Protein AF-0000000068950845 (afdb_homodimer)

Structure (mmCIF, N/CA/C/O backbone):
data_AF-0000000068950845-model_v1
#
loop_
_entity.id
_entity.type
_entity.pdbx_description
1 polymer 'Protocatechuate 3,4-dioxygenase beta subunit'
#
loop_
_atom_site.group_PDB
_atom_site.id
_atom_site.type_symbol
_atom_site.label_atom_id
_atom_site.label_alt_id
_atom_site.label_comp_id
_atom_site.label_asym_id
_atom_site.label_entity_id
_atom_site.label_seq_id
_atom_site.pdbx_PDB_ins_code
_atom_site.Cartn_x
_atom_site.Cartn_y
_atom_site.Cartn_z
_atom_site.occupancy
_atom_site.B_iso_or_equiv
_atom_site.auth_seq_id
_atom_site.auth_comp_id
_atom_site.auth_asym_id
_atom_site.auth_atom_id
_atom_site.pdbx_PDB_model_num
ATOM 1 N N . MET A 1 1 ? -67.5 19.453 -52.469 1 21.69 1 MET A N 1
ATOM 2 C CA . MET A 1 1 ? -66.562 20.516 -52.188 1 21.69 1 MET A CA 1
ATOM 3 C C . MET A 1 1 ? -66.812 21.172 -50.844 1 21.69 1 MET A C 1
ATOM 5 O O . MET A 1 1 ? -66.312 22.25 -50.562 1 21.69 1 MET A O 1
ATOM 9 N N . SER A 1 2 ? -67.875 20.703 -50.156 1 23.33 2 SER A N 1
ATOM 10 C CA . SER A 1 2 ? -68.438 21.281 -48.938 1 23.33 2 SER A CA 1
ATOM 11 C C . SER A 1 2 ? -67.375 21.297 -47.812 1 23.33 2 SER A C 1
ATOM 13 O O . SER A 1 2 ? -66.938 20.25 -47.375 1 23.33 2 SER A O 1
ATOM 15 N N . VAL A 1 3 ? -66.562 22.406 -47.812 1 22.62 3 VAL A N 1
ATOM 16 C CA . VAL A 1 3 ? -65.5 22.922 -47 1 22.62 3 VAL A CA 1
ATOM 17 C C . VAL A 1 3 ? -65.875 22.922 -45.531 1 22.62 3 VAL A C 1
ATOM 19 O O . VAL A 1 3 ? -67.062 22.969 -45.219 1 22.62 3 VAL A O 1
ATOM 22 N N . SER A 1 4 ? -64.875 22.828 -44.625 1 22.48 4 SER A N 1
ATOM 23 C CA . SER A 1 4 ? -64.25 22.438 -43.344 1 22.48 4 SER A CA 1
ATOM 24 C C . SER A 1 4 ? -64.562 23.484 -42.281 1 22.48 4 SER A C 1
ATOM 26 O O . SER A 1 4 ? -64.25 24.656 -42.469 1 22.48 4 SER A O 1
ATOM 28 N N . SER A 1 5 ? -65.688 23.25 -41.625 1 24.08 5 SER A N 1
ATOM 29 C CA . SER A 1 5 ? -66.312 24.031 -40.562 1 24.08 5 SER A CA 1
ATOM 30 C C . SER A 1 5 ? -65.25 24.453 -39.531 1 24.08 5 SER A C 1
ATOM 32 O O . SER A 1 5 ? -64.25 23.734 -39.281 1 24.08 5 SER A O 1
ATOM 34 N N . PRO A 1 6 ? -65.312 25.688 -39.094 1 24.97 6 PRO A N 1
ATOM 35 C CA . PRO A 1 6 ? -64.562 26.609 -38.281 1 24.97 6 PRO A CA 1
ATOM 36 C C . PRO A 1 6 ? -64.25 26.031 -36.906 1 24.97 6 PRO A C 1
ATOM 38 O O . PRO A 1 6 ? -64.938 25.141 -36.406 1 24.97 6 PRO A O 1
ATOM 41 N N . GLY A 1 7 ? -62.906 26.125 -36.438 1 22.27 7 GLY A N 1
ATOM 42 C CA . GLY A 1 7 ? -61.969 25.75 -35.406 1 22.27 7 GLY A CA 1
ATOM 43 C C . GLY A 1 7 ? -62.312 26.281 -34.031 1 22.27 7 GLY A C 1
ATOM 44 O O . GLY A 1 7 ? -62.562 27.484 -33.875 1 22.27 7 GLY A O 1
ATOM 45 N N . ASN A 1 8 ? -63.094 25.484 -33.25 1 21.8 8 ASN A N 1
ATOM 46 C CA . ASN A 1 8 ? -63.625 25.734 -31.922 1 21.8 8 ASN A CA 1
ATOM 47 C C . ASN A 1 8 ? -62.562 26.266 -30.984 1 21.8 8 ASN A C 1
ATOM 49 O O . ASN A 1 8 ? -61.5 25.672 -30.859 1 21.8 8 ASN A O 1
ATOM 53 N N . ILE A 1 9 ? -62.562 27.547 -30.672 1 22.45 9 ILE A N 1
ATOM 54 C CA . ILE A 1 9 ? -61.719 28.438 -29.859 1 22.45 9 ILE A CA 1
ATOM 55 C C . ILE A 1 9 ? -61.781 27.984 -28.391 1 22.45 9 ILE A C 1
ATOM 57 O O . ILE A 1 9 ? -62.844 27.969 -27.781 1 22.45 9 ILE A O 1
ATOM 61 N N . HIS A 1 10 ? -61.219 26.781 -28.031 1 21.78 10 HIS A N 1
ATOM 62 C CA . HIS A 1 10 ? -61.281 26.312 -26.641 1 21.78 10 HIS A CA 1
ATOM 63 C C . HIS A 1 10 ? -60.719 27.359 -25.688 1 21.78 10 HIS A C 1
ATOM 65 O O . HIS A 1 10 ? -59.688 27.969 -25.953 1 21.78 10 HIS A O 1
ATOM 71 N N . SER A 1 11 ? -61.562 28.031 -24.938 1 20.56 11 SER A N 1
ATOM 72 C CA . SER A 1 11 ? -61.406 29.047 -23.906 1 20.56 11 SER A CA 1
ATOM 73 C C . SER A 1 11 ? -60.438 28.594 -22.828 1 20.56 11 SER A C 1
ATOM 75 O O . SER A 1 11 ? -60.531 27.484 -22.328 1 20.56 11 SER A O 1
ATOM 77 N N . PHE A 1 12 ? -59.188 29.141 -22.797 1 22.19 12 PHE A N 1
ATOM 78 C CA . PHE A 1 12 ? -58.031 28.984 -21.922 1 22.19 12 PHE A CA 1
ATOM 79 C C . PHE A 1 12 ? -58.375 29.438 -20.5 1 22.19 12 PHE A C 1
ATOM 81 O O . PHE A 1 12 ? -58.688 30.609 -20.266 1 22.19 12 PHE A O 1
ATOM 88 N N . ASN A 1 13 ? -59.188 28.625 -19.781 1 20.94 13 ASN A N 1
ATOM 89 C CA . ASN A 1 13 ? -59.562 29 -18.422 1 20.94 13 ASN A CA 1
ATOM 90 C C . ASN A 1 13 ? -58.312 29.328 -17.578 1 20.94 13 ASN A C 1
ATOM 92 O O . ASN A 1 13 ? -57.344 28.562 -17.578 1 20.94 13 ASN A O 1
ATOM 96 N N . HIS A 1 14 ? -58.062 30.578 -17.281 1 23.12 14 HIS A N 1
ATOM 97 C CA . HIS A 1 14 ? -57.031 31.25 -16.484 1 23.12 14 HIS A CA 1
ATOM 98 C C . HIS A 1 14 ? -57.031 30.75 -15.047 1 23.12 14 HIS A C 1
ATOM 100 O O . HIS A 1 14 ? -58 30.984 -14.297 1 23.12 14 HIS A O 1
ATOM 106 N N . GLN A 1 15 ? -56.812 29.422 -14.82 1 22.95 15 GLN A N 1
ATOM 107 C CA . GLN A 1 15 ? -56.844 28.984 -13.43 1 22.95 15 GLN A CA 1
ATOM 108 C C . GLN A 1 15 ? -55.875 29.828 -12.578 1 22.95 15 GLN A C 1
ATOM 110 O O . GLN A 1 15 ? -54.781 30.141 -13.008 1 22.95 15 GLN A O 1
ATOM 115 N N . GLU A 1 16 ? -56.438 30.547 -11.648 1 24.11 16 GLU A N 1
ATOM 116 C CA . GLU A 1 16 ? -55.844 31.422 -10.648 1 24.11 16 GLU A CA 1
ATOM 117 C C . GLU A 1 16 ? -54.781 30.688 -9.859 1 24.11 16 GLU A C 1
ATOM 119 O O . GLU A 1 16 ? -54.969 29.547 -9.43 1 24.11 16 GLU A O 1
ATOM 124 N N . PRO A 1 17 ? -53.469 31.109 -10.102 1 23.08 17 PRO A N 1
ATOM 125 C CA . PRO A 1 17 ? -52.344 30.484 -9.438 1 23.08 17 PRO A CA 1
ATOM 126 C C . PRO A 1 17 ? -52.469 30.484 -7.918 1 23.08 17 PRO A C 1
ATOM 128 O O . PRO A 1 17 ? -52.844 31.5 -7.328 1 23.08 17 PRO A O 1
ATOM 131 N N . THR A 1 18 ? -53.031 29.359 -7.391 1 25.2 18 THR A N 1
ATOM 132 C CA . THR A 1 18 ? -53.125 29.188 -5.945 1 25.2 18 THR A CA 1
ATOM 133 C C . THR A 1 18 ? -51.781 29.562 -5.297 1 25.2 18 THR A C 1
ATOM 135 O O . THR A 1 18 ? -50.719 29.094 -5.723 1 25.2 18 THR A O 1
ATOM 138 N N . ILE A 1 19 ? -51.812 30.672 -4.609 1 25.44 19 ILE A N 1
ATOM 139 C CA . ILE A 1 19 ? -50.719 31.234 -3.785 1 25.44 19 ILE A CA 1
ATOM 140 C C . ILE A 1 19 ? -50.219 30.172 -2.812 1 25.44 19 ILE A C 1
ATOM 142 O O . ILE A 1 19 ? -50.969 29.656 -1.985 1 25.44 19 ILE A O 1
ATOM 146 N N . MET A 1 20 ? -49.375 29.203 -3.365 1 22.83 20 MET A N 1
ATOM 147 C CA . MET A 1 20 ? -48.75 28.25 -2.459 1 22.83 20 MET A CA 1
ATOM 148 C C . MET A 1 20 ? -48.156 28.953 -1.245 1 22.83 20 MET A C 1
ATOM 150 O O . MET A 1 20 ? -47.469 29.953 -1.387 1 22.83 20 MET A O 1
ATOM 154 N N . THR A 1 21 ? -48.938 28.906 -0.171 1 23.53 21 THR A N 1
ATOM 155 C CA . THR A 1 21 ? -48.5 29.328 1.156 1 23.53 21 THR A CA 1
ATOM 156 C C . THR A 1 21 ? -47.094 28.812 1.459 1 23.53 21 THR A C 1
ATOM 158 O O . THR A 1 21 ? -46.75 27.719 1.047 1 23.53 21 THR A O 1
ATOM 161 N N . SER A 1 22 ? -46.25 29.781 1.632 1 20.7 22 SER A N 1
ATOM 162 C CA . SER A 1 22 ? -44.844 29.672 1.977 1 20.7 22 SER A CA 1
ATOM 163 C C . SER A 1 22 ? -44.656 28.734 3.156 1 20.7 22 SER A C 1
ATOM 165 O O . SER A 1 22 ? -45.156 28.969 4.246 1 20.7 22 SER A O 1
ATOM 167 N N . ALA A 1 23 ? -44.688 27.328 2.934 1 26.36 23 ALA A N 1
ATOM 168 C CA . ALA A 1 23 ? -44.25 26.422 3.988 1 26.36 23 ALA A CA 1
ATOM 169 C C . ALA A 1 23 ? -43.062 26.969 4.746 1 26.36 23 ALA A C 1
ATOM 171 O O . ALA A 1 23 ? -42.031 27.344 4.137 1 26.36 23 ALA A O 1
ATOM 172 N N . SER A 1 24 ? -43.344 27.484 5.828 1 19.44 24 SER A N 1
ATOM 173 C CA . SER A 1 24 ? -42.312 27.906 6.766 1 19.44 24 SER A CA 1
ATOM 174 C C . SER A 1 24 ? -41.219 26.859 6.895 1 19.44 24 SER A C 1
ATOM 176 O O . SER A 1 24 ? -41.5 25.688 7.148 1 19.44 24 SER A O 1
ATOM 178 N N . ALA A 1 25 ? -40.188 26.969 6.059 1 27.66 25 ALA A N 1
ATOM 179 C CA . ALA A 1 25 ? -38.969 26.203 6.242 1 27.66 25 ALA A CA 1
ATOM 180 C C . ALA A 1 25 ? -38.656 26.031 7.723 1 27.66 25 ALA A C 1
ATOM 182 O O . ALA A 1 25 ? -38.312 27 8.406 1 27.66 25 ALA A O 1
ATOM 183 N N . GLU A 1 26 ? -39.375 25.094 8.406 1 25.19 26 GLU A N 1
ATOM 184 C CA . GLU A 1 26 ? -38.875 24.719 9.727 1 25.19 26 GLU A CA 1
ATOM 185 C C . GLU A 1 26 ? -37.375 24.703 9.766 1 25.19 26 GLU A C 1
ATOM 187 O O . GLU A 1 26 ? -36.719 24.141 8.875 1 25.19 26 GLU A O 1
ATOM 192 N N . SER A 1 27 ? -36.812 25.609 10.328 1 23.06 27 SER A N 1
ATOM 193 C CA . SER A 1 27 ? -35.406 25.688 10.648 1 23.06 27 SER A CA 1
ATOM 194 C C . SER A 1 27 ? -34.875 24.344 11.164 1 23.06 27 SER A C 1
ATOM 196 O O . SER A 1 27 ? -35.312 23.859 12.211 1 23.06 27 SER A O 1
ATOM 198 N N . ALA A 1 28 ? -34.688 23.344 10.258 1 32.59 28 ALA A N 1
ATOM 199 C CA . ALA A 1 28 ? -33.938 22.172 10.695 1 32.59 28 ALA A CA 1
ATOM 200 C C . ALA A 1 28 ? -32.969 22.531 11.797 1 32.59 28 ALA A C 1
ATOM 202 O O . ALA A 1 28 ? -32.094 23.391 11.602 1 32.59 28 ALA A O 1
ATOM 203 N N . LEU A 1 29 ? -33.406 22.453 13.039 1 28.97 29 LEU A N 1
ATOM 204 C CA . LEU A 1 29 ? -32.594 22.531 14.242 1 28.97 29 LEU A CA 1
ATOM 205 C C . LEU A 1 29 ? -31.188 22.016 13.984 1 28.97 29 LEU A C 1
ATOM 207 O O . LEU A 1 29 ? -31.016 20.984 13.328 1 28.97 29 LEU A O 1
ATOM 211 N N . ALA A 1 30 ? -30.188 22.891 14.062 1 35 30 ALA A N 1
ATOM 212 C CA . ALA A 1 30 ? -28.766 22.547 14.07 1 35 30 ALA A CA 1
ATOM 213 C C . ALA A 1 30 ? -28.5 21.312 14.922 1 35 30 ALA A C 1
ATOM 215 O O . ALA A 1 30 ? -29 21.203 16.047 1 35 30 ALA A O 1
ATOM 216 N N . PRO A 1 31 ? -28.312 20.094 14.336 1 34.69 31 PRO A N 1
ATOM 217 C CA . PRO A 1 31 ? -28.031 18.984 15.25 1 34.69 31 PRO A CA 1
ATOM 218 C C . PRO A 1 31 ? -27.375 19.453 16.547 1 34.69 31 PRO A C 1
ATOM 220 O O . PRO A 1 31 ? -26.719 20.484 16.578 1 34.69 31 PRO A O 1
ATOM 223 N N . SER A 1 32 ? -27.922 19.234 17.734 1 32.44 32 SER A N 1
ATOM 224 C CA . SER A 1 32 ? -27.391 19.422 19.078 1 32.44 32 SER A CA 1
ATOM 225 C C . SER A 1 32 ? -25.859 19.297 19.109 1 32.44 32 SER A C 1
ATOM 227 O O . SER A 1 32 ? -25.297 18.453 18.406 1 32.44 32 SER A O 1
ATOM 229 N N . ALA A 1 33 ? -25.125 20.391 19.484 1 36.94 33 ALA A N 1
ATOM 230 C CA . ALA A 1 33 ? -23.703 20.5 19.734 1 36.94 33 ALA A CA 1
ATOM 231 C C . ALA A 1 33 ? -23.156 19.219 20.375 1 36.94 33 ALA A C 1
ATOM 233 O O . ALA A 1 33 ? -23.281 19.016 21.578 1 36.94 33 ALA A O 1
ATOM 234 N N . SER A 1 34 ? -23.375 18.047 19.938 1 39.56 34 SER A N 1
ATOM 235 C CA . SER A 1 34 ? -22.766 16.828 20.484 1 39.56 34 SER A CA 1
ATOM 236 C C . SER A 1 34 ? -21.359 17.109 21 1 39.56 34 SER A C 1
ATOM 238 O O . SER A 1 34 ? -20.641 17.953 20.453 1 39.56 34 SER A O 1
ATOM 240 N N . ASN A 1 35 ? -21.078 17.016 22.375 1 43.12 35 ASN A N 1
ATOM 241 C CA . ASN A 1 35 ? -19.844 17.094 23.141 1 43.12 35 ASN A CA 1
ATOM 242 C C . ASN A 1 35 ? -18.641 16.578 22.344 1 43.12 35 ASN A C 1
ATOM 244 O O . ASN A 1 35 ? -18.125 15.508 22.625 1 43.12 35 ASN A O 1
ATOM 248 N N . ALA A 1 36 ? -18.609 16.922 21.141 1 63.12 36 ALA A N 1
ATOM 249 C CA . ALA A 1 36 ? -17.469 16.484 20.328 1 63.12 36 ALA A CA 1
ATOM 250 C C . ALA A 1 36 ? -16.156 17 20.906 1 63.12 36 ALA A C 1
ATOM 252 O O . ALA A 1 36 ? -16.016 18.203 21.172 1 63.12 36 ALA A O 1
ATOM 253 N N . GLN A 1 37 ? -15.406 16.125 21.469 1 78.38 37 GLN A N 1
ATOM 254 C CA . GLN A 1 37 ? -14.125 16.391 22.109 1 78.38 37 GLN A CA 1
ATOM 255 C C . GLN A 1 37 ? -12.969 16.203 21.125 1 78.38 37 GLN A C 1
ATOM 257 O O . GLN A 1 37 ? -13.055 15.398 20.203 1 78.38 37 GLN A O 1
ATOM 262 N N . SER A 1 38 ? -12.031 17.125 21.266 1 88.56 38 SER A N 1
ATOM 263 C CA . SER A 1 38 ? -10.781 17.016 20.516 1 88.56 38 SER A CA 1
ATOM 264 C C . SER A 1 38 ? -10.141 15.648 20.703 1 88.56 38 SER A C 1
ATOM 266 O O . SER A 1 38 ? -10.266 15.039 21.766 1 88.56 38 SER A O 1
ATOM 268 N N . ILE A 1 39 ? -9.57 15.133 19.641 1 94.5 39 ILE A N 1
ATOM 269 C CA . ILE A 1 39 ? -8.781 13.914 19.75 1 94.5 39 ILE A CA 1
ATOM 270 C C . ILE A 1 39 ? -7.52 14.18 20.562 1 94.5 39 ILE A C 1
ATOM 272 O O . ILE A 1 39 ? -6.684 15 20.188 1 94.5 39 ILE A O 1
ATOM 276 N N . PRO A 1 40 ? -7.391 13.516 21.719 1 94.25 40 PRO A N 1
ATOM 277 C CA . PRO A 1 40 ? -6.113 13.68 22.422 1 94.25 40 PRO A CA 1
ATOM 278 C C . PRO A 1 40 ? -4.91 13.359 21.531 1 94.25 40 PRO A C 1
ATOM 280 O O . PRO A 1 40 ? -4.984 12.461 20.688 1 94.25 40 PRO A O 1
ATOM 283 N N . ALA A 1 41 ? -3.803 14 21.734 1 94.62 41 ALA A N 1
ATOM 284 C CA . ALA A 1 41 ? -2.625 13.859 20.875 1 94.62 41 ALA A CA 1
ATOM 285 C C . ALA A 1 41 ? -1.79 12.648 21.297 1 94.62 41 ALA A C 1
ATOM 287 O O . ALA A 1 41 ? -0.615 12.789 21.641 1 94.62 41 ALA A O 1
ATOM 288 N N . THR A 1 42 ? -2.352 11.516 21.266 1 95.31 42 THR A N 1
ATOM 289 C CA . THR A 1 42 ? -1.679 10.242 21.516 1 95.31 42 THR A CA 1
ATOM 290 C C . THR A 1 42 ? -1.988 9.234 20.422 1 95.31 42 THR A C 1
ATOM 292 O O . THR A 1 42 ? -3.068 9.273 19.828 1 95.31 42 THR A O 1
ATOM 295 N N . PRO A 1 43 ? -1.033 8.367 20.203 1 96.62 43 PRO A N 1
ATOM 296 C CA . PRO A 1 43 ? -1.262 7.336 19.188 1 96.62 43 PRO A CA 1
ATOM 297 C C . PRO A 1 43 ? -2.529 6.523 19.453 1 96.62 43 PRO A C 1
ATOM 299 O O . PRO A 1 43 ? -3.275 6.223 18.516 1 96.62 43 PRO A O 1
ATOM 302 N N . GLU A 1 44 ? -2.797 6.227 20.703 1 97.25 44 GLU A N 1
ATOM 303 C CA . GLU A 1 44 ? -3.951 5.406 21.047 1 97.25 44 GLU A CA 1
ATOM 304 C C . GLU A 1 44 ? -5.258 6.137 20.75 1 97.25 44 GLU A C 1
ATOM 306 O O . GLU A 1 44 ? -6.188 5.555 20.203 1 97.25 44 GLU A O 1
ATOM 311 N N . ALA A 1 45 ? -5.332 7.363 21.156 1 97.44 45 ALA A N 1
ATOM 312 C CA . ALA A 1 45 ? -6.539 8.148 20.922 1 97.44 45 ALA A CA 1
ATOM 313 C C . ALA A 1 45 ? -6.758 8.375 19.422 1 97.44 45 ALA A C 1
ATOM 315 O O . ALA A 1 45 ? -7.898 8.375 18.953 1 97.44 45 ALA A O 1
ATOM 316 N N . LEU A 1 46 ? -5.664 8.617 18.75 1 98 46 LEU A N 1
ATOM 317 C CA . LEU A 1 46 ? -5.746 8.797 17.297 1 98 46 LEU A CA 1
ATOM 318 C C . LEU A 1 46 ? -6.305 7.547 16.625 1 98 46 LEU A C 1
ATOM 320 O O . LEU A 1 46 ? -7.215 7.633 15.805 1 98 46 LEU A O 1
ATOM 324 N N . LEU A 1 47 ? -5.742 6.387 16.969 1 98.62 47 LEU A N 1
ATOM 325 C CA . LEU A 1 47 ? -6.223 5.141 16.375 1 98.62 47 LEU A CA 1
ATOM 326 C C . LEU A 1 47 ? -7.711 4.945 16.656 1 98.62 47 LEU A C 1
ATOM 328 O O . LEU A 1 47 ? -8.469 4.562 15.766 1 98.62 47 LEU A O 1
ATOM 332 N N . LYS A 1 48 ? -8.133 5.195 17.891 1 98.44 48 LYS A N 1
ATOM 333 C CA . LYS A 1 48 ? -9.547 5.082 18.25 1 98.44 48 LYS A CA 1
ATOM 334 C C . LYS A 1 48 ? -10.414 5.988 17.375 1 98.44 48 LYS A C 1
ATOM 336 O O . LYS A 1 48 ? -11.484 5.59 16.922 1 98.44 48 LYS A O 1
ATOM 341 N N . ALA A 1 49 ? -9.953 7.184 17.172 1 98 49 ALA A N 1
ATOM 342 C CA . ALA A 1 49 ? -10.703 8.141 16.359 1 98 49 ALA A CA 1
ATOM 343 C C . ALA A 1 49 ? -10.805 7.668 14.914 1 98 49 ALA A C 1
ATOM 345 O O . ALA A 1 49 ? -11.852 7.793 14.289 1 98 49 ALA A O 1
ATOM 346 N N . VAL A 1 50 ? -9.711 7.145 14.352 1 98.56 50 VAL A N 1
ATOM 347 C CA . VAL A 1 50 ? -9.695 6.688 12.961 1 98.56 50 VAL A CA 1
ATOM 348 C C . VAL A 1 50 ? -10.633 5.496 12.797 1 98.56 50 VAL A C 1
ATOM 350 O O . VAL A 1 50 ? -11.398 5.43 11.836 1 98.56 50 VAL A O 1
ATOM 353 N N . LEU A 1 51 ? -10.578 4.574 13.742 1 98.69 51 LEU A N 1
ATOM 354 C CA . LEU A 1 51 ? -11.461 3.414 13.695 1 98.69 51 LEU A CA 1
ATOM 355 C C . LEU A 1 51 ? -12.922 3.838 13.844 1 98.69 51 LEU A C 1
ATOM 357 O O . LEU A 1 51 ? -13.805 3.279 13.188 1 98.69 51 LEU A O 1
ATOM 361 N N . LYS A 1 52 ? -13.172 4.797 14.719 1 97.94 52 LYS A N 1
ATOM 362 C CA . LYS A 1 52 ? -14.523 5.324 14.859 1 97.94 52 LYS A CA 1
ATOM 363 C C . LYS A 1 52 ? -15.031 5.91 13.547 1 97.94 52 LYS A C 1
ATOM 365 O O . LYS A 1 52 ? -16.188 5.719 13.18 1 97.94 52 LYS A O 1
ATOM 370 N N . ALA A 1 53 ? -14.211 6.672 12.875 1 97.38 53 ALA A N 1
ATOM 371 C CA . ALA A 1 53 ? -14.586 7.246 11.586 1 97.38 53 ALA A CA 1
ATOM 372 C C . ALA A 1 53 ? -14.969 6.152 10.586 1 97.38 53 ALA A C 1
ATOM 374 O O . ALA A 1 53 ? -15.891 6.328 9.789 1 97.38 53 ALA A O 1
ATOM 375 N N . ASN A 1 54 ? -14.312 5.004 10.602 1 98 54 ASN A N 1
ATOM 376 C CA . ASN A 1 54 ? -14.586 3.896 9.695 1 98 54 ASN A CA 1
ATOM 377 C C . ASN A 1 54 ? -15.906 3.205 10.031 1 98 54 ASN A C 1
ATOM 379 O O . ASN A 1 54 ? -16.422 2.422 9.234 1 98 54 ASN A O 1
ATOM 383 N N . SER A 1 55 ? -16.484 3.459 11.219 1 97.25 55 SER A N 1
ATOM 384 C CA . SER A 1 55 ? -17.75 2.838 11.617 1 97.25 55 SER A CA 1
ATOM 385 C C . SER A 1 55 ? -18.891 3.27 10.695 1 97.25 55 SER A C 1
ATOM 387 O O . SER A 1 55 ? -19.938 2.641 10.68 1 97.25 55 SER A O 1
ATOM 389 N N . GLY A 1 56 ? -18.688 4.309 9.898 1 96.69 56 GLY A N 1
ATOM 390 C CA . GLY A 1 56 ? -19.672 4.777 8.938 1 96.69 56 GLY A CA 1
ATOM 391 C C . GLY A 1 56 ? -19.75 3.916 7.691 1 96.69 56 GLY A C 1
ATOM 392 O O . GLY A 1 56 ? -20.672 4.066 6.883 1 96.69 56 GLY A O 1
ATOM 393 N N . THR A 1 57 ? -18.812 2.984 7.52 1 97.56 57 THR A N 1
ATOM 394 C CA . THR A 1 57 ? -18.828 2.074 6.383 1 97.56 57 THR A CA 1
ATOM 395 C C . THR A 1 57 ? -20.016 1.132 6.461 1 97.56 57 THR A C 1
ATOM 397 O O . THR A 1 57 ? -20.141 0.354 7.406 1 97.56 57 THR A O 1
ATOM 400 N N . HIS A 1 58 ? -20.844 1.11 5.48 1 95.5 58 HIS A N 1
ATOM 401 C CA . HIS A 1 58 ? -22.125 0.414 5.547 1 95.5 58 HIS A CA 1
ATOM 402 C C . HIS A 1 58 ? -21.953 -1.09 5.371 1 95.5 58 HIS A C 1
ATOM 404 O O . HIS A 1 58 ? -22.562 -1.882 6.082 1 95.5 58 HIS A O 1
ATOM 410 N N . ASP A 1 59 ? -21.188 -1.499 4.355 1 97.62 59 ASP A N 1
ATOM 411 C CA . ASP A 1 59 ? -20.953 -2.926 4.141 1 97.62 59 ASP A CA 1
ATOM 412 C C . ASP A 1 59 ? -20.125 -3.527 5.27 1 97.62 59 ASP A C 1
ATOM 414 O O . ASP A 1 59 ? -18.969 -3.152 5.469 1 97.62 59 ASP A O 1
ATOM 418 N N . PRO A 1 60 ? -20.656 -4.41 6.047 1 98 60 PRO A N 1
ATOM 419 C CA . PRO A 1 60 ? -19.969 -4.922 7.234 1 98 60 PRO A CA 1
ATOM 420 C C . PRO A 1 60 ? -18.656 -5.613 6.898 1 98 60 PRO A C 1
ATOM 422 O O . PRO A 1 60 ? -17.688 -5.52 7.664 1 98 60 PRO A O 1
ATOM 425 N N . ARG A 1 61 ? -18.609 -6.32 5.809 1 98.5 61 ARG A N 1
ATOM 426 C CA . ARG A 1 61 ? -17.375 -6.992 5.402 1 98.5 61 ARG A CA 1
ATOM 427 C C . ARG A 1 61 ? -16.281 -5.977 5.094 1 98.5 61 ARG A C 1
ATOM 429 O O . ARG A 1 61 ? -15.148 -6.109 5.574 1 98.5 61 ARG A O 1
ATOM 436 N N . THR A 1 62 ? -16.672 -4.984 4.348 1 98.31 62 THR A N 1
ATOM 437 C CA . THR A 1 62 ? -15.711 -3.932 4.023 1 98.31 62 THR A CA 1
ATOM 438 C C . THR A 1 62 ? -15.242 -3.221 5.289 1 98.31 62 THR A C 1
ATOM 440 O O . THR A 1 62 ? -14.055 -2.918 5.43 1 98.31 62 THR A O 1
ATOM 443 N N . ARG A 1 63 ? -16.156 -2.957 6.172 1 98.56 63 ARG A N 1
ATOM 444 C CA . ARG A 1 63 ? -15.805 -2.301 7.43 1 98.56 63 ARG A CA 1
ATOM 445 C C . ARG A 1 63 ? -14.797 -3.127 8.219 1 98.56 63 ARG A C 1
ATOM 447 O O . ARG A 1 63 ? -13.836 -2.584 8.766 1 98.56 63 ARG A O 1
ATOM 454 N N . THR A 1 64 ? -15.008 -4.414 8.281 1 98.75 64 THR A N 1
ATOM 455 C CA . THR A 1 64 ? -14.125 -5.324 8.992 1 98.75 64 THR A CA 1
ATOM 456 C C . THR A 1 64 ? -12.719 -5.305 8.383 1 98.75 64 THR A C 1
ATOM 458 O O . THR A 1 64 ? -11.727 -5.246 9.109 1 98.75 64 THR A O 1
ATOM 461 N N . ILE A 1 65 ? -12.625 -5.355 7.07 1 98.81 65 ILE A N 1
ATOM 462 C CA . ILE A 1 65 ? -11.352 -5.375 6.371 1 98.81 65 ILE A CA 1
ATOM 463 C C . ILE A 1 65 ? -10.609 -4.062 6.613 1 98.81 65 ILE A C 1
ATOM 465 O O . ILE A 1 65 ? -9.422 -4.062 6.938 1 98.81 65 ILE A O 1
ATOM 469 N N . LEU A 1 66 ? -11.336 -2.934 6.543 1 98.81 66 LEU A N 1
ATOM 470 C CA . LEU A 1 66 ? -10.711 -1.627 6.715 1 98.81 66 LEU A CA 1
ATOM 471 C C . LEU A 1 66 ? -10.266 -1.423 8.164 1 98.81 66 LEU A C 1
ATOM 473 O O . LEU A 1 66 ? -9.211 -0.844 8.414 1 98.81 66 LEU A O 1
ATOM 477 N N . ASP A 1 67 ? -11.047 -1.871 9.117 1 98.81 67 ASP A N 1
ATOM 478 C CA . ASP A 1 67 ? -10.648 -1.803 10.523 1 98.81 67 ASP A CA 1
ATOM 479 C C . ASP A 1 67 ? -9.32 -2.518 10.75 1 98.81 67 ASP A C 1
ATOM 481 O O . ASP A 1 67 ? -8.414 -1.971 11.383 1 98.81 67 ASP A O 1
ATOM 485 N N . ALA A 1 68 ? -9.273 -3.705 10.227 1 98.94 68 ALA A N 1
ATOM 486 C CA . ALA A 1 68 ? -8.055 -4.496 10.398 1 98.94 68 ALA A CA 1
ATOM 487 C C . ALA A 1 68 ? -6.871 -3.838 9.695 1 98.94 68 ALA A C 1
ATOM 489 O O . ALA A 1 68 ? -5.77 -3.781 10.242 1 98.94 68 ALA A O 1
ATOM 490 N N . LEU A 1 69 ? -7.113 -3.352 8.492 1 98.88 69 LEU A N 1
ATOM 491 C CA . LEU A 1 69 ? -6.051 -2.676 7.75 1 98.88 69 LEU A CA 1
ATOM 492 C C . LEU A 1 69 ? -5.516 -1.484 8.539 1 98.88 69 LEU A C 1
ATOM 494 O O . LEU A 1 69 ? -4.301 -1.307 8.648 1 98.88 69 LEU A O 1
ATOM 498 N N . ILE A 1 70 ? -6.391 -0.645 9.078 1 98.81 70 ILE A N 1
ATOM 499 C CA . ILE A 1 70 ? -6.027 0.536 9.852 1 98.81 70 ILE A CA 1
ATOM 500 C C . ILE A 1 70 ? -5.234 0.118 11.086 1 98.81 70 ILE A C 1
ATOM 502 O O . ILE A 1 70 ? -4.168 0.674 11.367 1 98.81 70 ILE A O 1
ATOM 506 N N . ARG A 1 71 ? -5.691 -0.897 11.805 1 98.88 71 ARG A N 1
ATOM 507 C CA . ARG A 1 71 ? -5.016 -1.36 13.008 1 98.88 71 ARG A CA 1
ATOM 508 C C . ARG A 1 71 ? -3.611 -1.866 12.688 1 98.88 71 ARG A C 1
ATOM 510 O O . ARG A 1 71 ? -2.648 -1.521 13.375 1 98.88 71 ARG A O 1
ATOM 517 N N . HIS A 1 72 ? -3.486 -2.67 11.656 1 98.94 72 HIS A N 1
ATOM 518 C CA . HIS A 1 72 ? -2.191 -3.246 11.312 1 98.94 72 HIS A CA 1
ATOM 519 C C . HIS A 1 72 ? -1.241 -2.184 10.773 1 98.94 72 HIS A C 1
ATOM 521 O O . HIS A 1 72 ? -0.037 -2.227 11.031 1 98.94 72 HIS A O 1
ATOM 527 N N . ALA A 1 73 ? -1.754 -1.204 9.969 1 98.88 73 ALA A N 1
ATOM 528 C CA . ALA A 1 73 ? -0.906 -0.122 9.477 1 98.88 73 ALA A CA 1
ATOM 529 C C . ALA A 1 73 ? -0.361 0.718 10.625 1 98.88 73 ALA A C 1
ATOM 531 O O . ALA A 1 73 ? 0.83 1.034 10.664 1 98.88 73 ALA A O 1
ATOM 532 N N . HIS A 1 74 ? -1.266 1.089 11.57 1 98.94 74 HIS A N 1
ATOM 533 C CA . HIS A 1 74 ? -0.84 1.858 12.734 1 98.94 74 HIS A CA 1
ATOM 534 C C . HIS A 1 74 ? 0.138 1.062 13.594 1 98.94 74 HIS A C 1
ATOM 536 O O . HIS A 1 74 ? 1.139 1.606 14.07 1 98.94 74 HIS A O 1
ATOM 542 N N . ALA A 1 75 ? -0.075 -0.22 13.805 1 98.88 75 ALA A N 1
ATOM 543 C CA . ALA A 1 75 ? 0.799 -1.073 14.602 1 98.88 75 ALA A CA 1
ATOM 544 C C . ALA A 1 75 ? 2.172 -1.218 13.953 1 98.88 75 ALA A C 1
ATOM 546 O O . ALA A 1 75 ? 3.195 -1.203 14.641 1 98.88 75 ALA A O 1
ATOM 547 N N . PHE A 1 76 ? 2.178 -1.393 12.68 1 98.88 76 PHE A N 1
ATOM 548 C CA . PHE A 1 76 ? 3.428 -1.451 11.93 1 98.88 76 PHE A CA 1
ATOM 549 C C . PHE A 1 76 ? 4.262 -0.199 12.172 1 98.88 76 PHE A C 1
ATOM 551 O O . PHE A 1 76 ? 5.434 -0.289 12.547 1 98.88 76 PHE A O 1
ATOM 558 N N . ALA A 1 77 ? 3.621 0.93 11.898 1 98.88 77 ALA A N 1
ATOM 559 C CA . ALA A 1 77 ? 4.336 2.191 12.07 1 98.88 77 ALA A CA 1
ATOM 560 C C . ALA A 1 77 ? 4.867 2.328 13.492 1 98.88 77 ALA A C 1
ATOM 562 O O . ALA A 1 77 ? 6.004 2.76 13.703 1 98.88 77 ALA A O 1
ATOM 563 N N . SER A 1 78 ? 4.062 1.955 14.469 1 98.69 78 SER A N 1
ATOM 564 C CA . SER A 1 78 ? 4.441 2.061 15.875 1 98.69 78 SER A CA 1
ATOM 565 C C . SER A 1 78 ? 5.582 1.105 16.219 1 98.69 78 SER A C 1
ATOM 567 O O . SER A 1 78 ? 6.531 1.484 16.906 1 98.69 78 SER A O 1
ATOM 569 N N . GLU A 1 79 ? 5.516 -0.112 15.695 1 98.75 79 GLU A N 1
ATOM 570 C CA . GLU A 1 79 ? 6.516 -1.128 16.016 1 98.75 79 GLU A CA 1
ATOM 571 C C . GLU A 1 79 ? 7.91 -0.678 15.586 1 98.75 79 GLU A C 1
ATOM 573 O O . GLU A 1 79 ? 8.875 -0.813 16.344 1 98.75 79 GLU A O 1
ATOM 578 N N . VAL A 1 80 ? 7.977 -0.115 14.445 1 98.75 80 VAL A N 1
ATOM 579 C CA . VAL A 1 80 ? 9.305 0.175 13.922 1 98.75 80 VAL A CA 1
ATOM 580 C C . VAL A 1 80 ? 9.664 1.636 14.18 1 98.75 80 VAL A C 1
ATOM 582 O O . VAL A 1 80 ? 10.695 2.123 13.727 1 98.75 80 VAL A O 1
ATOM 585 N N . GLN A 1 81 ? 8.742 2.344 14.914 1 97.88 81 GLN A N 1
ATOM 586 C CA . GLN A 1 81 ? 8.953 3.771 15.117 1 97.88 81 GLN A CA 1
ATOM 587 C C . GLN A 1 81 ? 9.273 4.48 13.805 1 97.88 81 GLN A C 1
ATOM 589 O O . GLN A 1 81 ? 10.297 5.156 13.688 1 97.88 81 GLN A O 1
ATOM 594 N N . LEU A 1 82 ? 8.367 4.316 12.891 1 98.31 82 LEU A N 1
ATOM 595 C CA . LEU A 1 82 ? 8.539 4.828 11.531 1 98.31 82 LEU A CA 1
ATOM 596 C C . LEU A 1 82 ? 8.75 6.34 11.547 1 98.31 82 LEU A C 1
ATOM 598 O O . LEU A 1 82 ? 8.047 7.062 12.266 1 98.31 82 LEU A O 1
ATOM 602 N N . THR A 1 83 ? 9.719 6.824 10.852 1 94.81 83 THR A N 1
ATOM 603 C CA . THR A 1 83 ? 9.938 8.258 10.719 1 94.81 83 THR A CA 1
ATOM 604 C C . THR A 1 83 ? 9.109 8.828 9.57 1 94.81 83 THR A C 1
ATOM 606 O O . THR A 1 83 ? 8.617 8.078 8.719 1 94.81 83 THR A O 1
ATOM 609 N N . TYR A 1 84 ? 8.961 10.078 9.641 1 92.19 84 TYR A N 1
ATOM 610 C CA . TYR A 1 84 ? 8.195 10.734 8.578 1 92.19 84 TYR A CA 1
ATOM 611 C C . TYR A 1 84 ? 8.867 10.547 7.227 1 92.19 84 TYR A C 1
ATOM 613 O O . TYR A 1 84 ? 8.195 10.359 6.211 1 92.19 84 TYR A O 1
ATOM 621 N N . GLU A 1 85 ? 10.164 10.641 7.176 1 92.12 85 GLU A N 1
ATOM 622 C CA . GLU A 1 85 ? 10.922 10.422 5.945 1 92.12 85 GLU A CA 1
ATOM 623 C C . GLU A 1 85 ? 10.703 9.008 5.41 1 92.12 85 GLU A C 1
ATOM 625 O O . GLU A 1 85 ? 10.516 8.812 4.207 1 92.12 85 GLU A O 1
ATOM 630 N N . GLU A 1 86 ? 10.727 8.055 6.289 1 96.81 86 GLU A N 1
ATOM 631 C CA . GLU A 1 86 ? 10.508 6.66 5.902 1 96.81 86 GLU A CA 1
ATOM 632 C C . GLU A 1 86 ? 9.078 6.445 5.41 1 96.81 86 GLU A C 1
ATOM 634 O O . GLU A 1 86 ? 8.852 5.699 4.457 1 96.81 86 GLU A O 1
ATOM 639 N N . LEU A 1 87 ? 8.109 7.098 6.062 1 96.69 87 LEU A N 1
ATOM 640 C CA . LEU A 1 87 ? 6.734 7.043 5.582 1 96.69 87 LEU A CA 1
ATOM 641 C C . LEU A 1 87 ? 6.641 7.566 4.152 1 96.69 87 LEU A C 1
ATOM 643 O O . LEU A 1 87 ? 6.055 6.914 3.283 1 96.69 87 LEU A O 1
ATOM 647 N N . HIS A 1 88 ? 7.254 8.664 3.883 1 94.12 88 HIS A N 1
ATOM 648 C CA . HIS A 1 88 ? 7.195 9.258 2.555 1 94.12 88 HIS A CA 1
ATOM 649 C C . HIS A 1 88 ? 7.859 8.367 1.514 1 94.12 88 HIS A C 1
ATOM 651 O O . HIS A 1 88 ? 7.367 8.242 0.389 1 94.12 88 HIS A O 1
ATOM 657 N N . HIS A 1 89 ? 8.969 7.77 1.892 1 96.12 89 HIS A N 1
ATOM 658 C CA . HIS A 1 89 ? 9.625 6.832 0.99 1 96.12 89 HIS A CA 1
ATOM 659 C C . HIS A 1 89 ? 8.703 5.676 0.625 1 96.12 89 HIS A C 1
ATOM 661 O O . HIS A 1 89 ? 8.648 5.262 -0.535 1 96.12 89 HIS A O 1
ATOM 667 N N . GLY A 1 90 ? 8.008 5.129 1.608 1 97.81 90 GLY A N 1
ATOM 668 C CA . GLY A 1 90 ? 7.047 4.062 1.361 1 97.81 90 GLY A CA 1
ATOM 669 C C . GLY A 1 90 ? 5.891 4.496 0.483 1 97.81 90 GLY A C 1
ATOM 670 O O . GLY A 1 90 ? 5.453 3.748 -0.394 1 97.81 90 GLY A O 1
ATOM 671 N N . LEU A 1 91 ? 5.434 5.703 0.745 1 97.25 91 LEU A N 1
ATOM 672 C CA . LEU A 1 91 ? 4.34 6.23 -0.062 1 97.25 91 LEU A CA 1
ATOM 673 C C . LEU A 1 91 ? 4.785 6.445 -1.505 1 97.25 91 LEU A C 1
ATOM 675 O O . LEU A 1 91 ? 4.035 6.152 -2.439 1 97.25 91 LEU A O 1
ATOM 679 N N . ASP A 1 92 ? 5.969 6.945 -1.687 1 96.69 92 ASP A N 1
ATOM 680 C CA . ASP A 1 92 ? 6.523 7.094 -3.027 1 96.69 92 ASP A CA 1
ATOM 681 C C . ASP A 1 92 ? 6.621 5.746 -3.734 1 96.69 92 ASP A C 1
ATOM 683 O O . ASP A 1 92 ? 6.34 5.645 -4.93 1 96.69 92 ASP A O 1
ATOM 687 N N . PHE A 1 93 ? 7.074 4.754 -3.012 1 98.56 93 PHE A N 1
ATOM 688 C CA . PHE A 1 93 ? 7.152 3.41 -3.568 1 98.56 93 PHE A CA 1
ATOM 689 C C . PHE A 1 93 ? 5.781 2.934 -4.031 1 98.56 93 PHE A C 1
ATOM 691 O O . PHE A 1 93 ? 5.641 2.395 -5.129 1 98.56 93 PHE A O 1
ATOM 698 N N . MET A 1 94 ? 4.766 3.148 -3.217 1 98.44 94 MET A N 1
ATOM 699 C CA . MET A 1 94 ? 3.398 2.773 -3.568 1 98.44 94 MET A CA 1
ATOM 700 C C . MET A 1 94 ? 2.947 3.488 -4.836 1 98.44 94 MET A C 1
ATOM 702 O O . MET A 1 94 ? 2.328 2.879 -5.711 1 98.44 94 MET A O 1
ATOM 706 N N . VAL A 1 95 ? 3.236 4.75 -4.914 1 98 95 VAL A N 1
ATOM 707 C CA . VAL A 1 95 ? 2.877 5.543 -6.086 1 98 95 VAL A CA 1
ATOM 708 C C . VAL A 1 95 ? 3.566 4.977 -7.324 1 98 95 VAL A C 1
ATOM 710 O O . VAL A 1 95 ? 2.938 4.816 -8.375 1 98 95 VAL A O 1
ATOM 713 N N . ARG A 1 96 ? 4.816 4.637 -7.199 1 98.5 96 ARG A N 1
ATOM 714 C CA . ARG A 1 96 ? 5.57 4.082 -8.32 1 98.5 96 ARG A CA 1
ATOM 715 C C . ARG A 1 96 ? 4.973 2.752 -8.773 1 98.5 96 ARG A C 1
ATOM 717 O O . ARG A 1 96 ? 4.988 2.432 -9.961 1 98.5 96 ARG A O 1
ATOM 724 N N . ILE A 1 97 ? 4.457 1.924 -7.836 1 98.56 97 ILE A N 1
ATOM 725 C CA . ILE A 1 97 ? 3.785 0.678 -8.188 1 98.56 97 ILE A CA 1
ATOM 726 C C . ILE A 1 97 ? 2.629 0.968 -9.141 1 98.56 97 ILE A C 1
ATOM 728 O O . ILE A 1 97 ? 2.498 0.318 -10.188 1 98.56 97 ILE A O 1
ATOM 732 N N . GLY A 1 98 ? 1.804 1.96 -8.75 1 98.44 98 GLY A N 1
ATOM 733 C CA . GLY A 1 98 ? 0.674 2.314 -9.602 1 98.44 98 GLY A CA 1
ATOM 734 C C . GLY A 1 98 ? 1.09 2.838 -10.961 1 98.44 98 GLY A C 1
ATOM 735 O O . GLY A 1 98 ? 0.477 2.498 -11.977 1 98.44 98 GLY A O 1
ATOM 736 N N . GLN A 1 99 ? 2.096 3.588 -10.969 1 98 99 GLN A N 1
ATOM 737 C CA . GLN A 1 99 ? 2.545 4.223 -12.203 1 98 99 GLN A CA 1
ATOM 738 C C . GLN A 1 99 ? 3.219 3.215 -13.125 1 98 99 GLN A C 1
ATOM 740 O O . GLN A 1 99 ? 3.23 3.393 -14.344 1 98 99 GLN A O 1
ATOM 745 N N . ALA A 1 100 ? 3.73 2.166 -12.531 1 97.62 100 ALA A N 1
ATOM 746 C CA . ALA A 1 100 ? 4.387 1.122 -13.312 1 97.62 100 ALA A CA 1
ATOM 747 C C . ALA A 1 100 ? 3.375 0.095 -13.812 1 97.62 100 ALA A C 1
ATOM 749 O O . ALA A 1 100 ? 3.732 -0.834 -14.539 1 97.62 100 ALA A O 1
ATOM 750 N N . THR A 1 101 ? 2.123 0.211 -13.422 1 96.5 101 THR A N 1
ATOM 751 C CA . THR A 1 101 ? 1.07 -0.703 -13.852 1 96.5 101 THR A CA 1
ATOM 752 C C . THR A 1 101 ? 0.43 -0.22 -15.148 1 96.5 101 THR A C 1
ATOM 754 O O . THR A 1 101 ? 0.208 0.979 -15.328 1 96.5 101 THR A O 1
ATOM 757 N N . GLY A 1 102 ? 0.222 -1.052 -16.047 1 91.31 102 GLY A N 1
ATOM 758 C CA . GLY A 1 102 ? -0.413 -0.776 -17.328 1 91.31 102 GLY A CA 1
ATOM 759 C C . GLY A 1 102 ? -1.146 -1.974 -17.906 1 91.31 102 GLY A C 1
ATOM 760 O O . GLY A 1 102 ? -1.467 -2.918 -17.172 1 91.31 102 GLY A O 1
ATOM 761 N N . PRO A 1 103 ? -1.465 -1.907 -19.141 1 85.12 103 PRO A N 1
ATOM 762 C CA . PRO A 1 103 ? -2.254 -2.973 -19.766 1 85.12 103 PRO A CA 1
ATOM 763 C C . PRO A 1 103 ? -1.517 -4.309 -19.812 1 85.12 103 PRO A C 1
ATOM 765 O O . PRO A 1 103 ? -2.15 -5.367 -19.797 1 85.12 103 PRO A O 1
ATOM 768 N N . LYS A 1 104 ? -0.216 -4.301 -19.781 1 81 104 LYS A N 1
ATOM 769 C CA . LYS A 1 104 ? 0.547 -5.531 -19.969 1 81 104 LYS A CA 1
ATOM 770 C C . LYS A 1 104 ? 1.163 -6 -18.641 1 81 104 LYS A C 1
ATOM 772 O O . LYS A 1 104 ? 1.786 -7.062 -18.594 1 81 104 LYS A O 1
ATOM 777 N N . LYS A 1 105 ? 0.996 -5.148 -17.719 1 87.38 105 LYS A N 1
ATOM 778 C CA . LYS A 1 105 ? 1.674 -5.449 -16.453 1 87.38 105 LYS A CA 1
ATOM 779 C C . LYS A 1 105 ? 0.914 -4.867 -15.273 1 87.38 105 LYS A C 1
ATOM 781 O O . LYS A 1 105 ? 0.44 -3.729 -15.328 1 87.38 105 LYS A O 1
ATOM 786 N N . HIS A 1 106 ? 0.728 -5.637 -14.32 1 92.75 106 HIS A N 1
ATOM 787 C CA . HIS A 1 106 ? 0.189 -5.16 -13.055 1 92.75 106 HIS A CA 1
ATOM 788 C C . HIS A 1 106 ? 1.228 -5.262 -11.938 1 92.75 106 HIS A C 1
ATOM 790 O O . HIS A 1 106 ? 1.365 -6.309 -11.305 1 92.75 106 HIS A O 1
ATOM 796 N N . GLU A 1 107 ? 1.848 -4.18 -11.594 1 96.56 107 GLU A N 1
ATOM 797 C CA . GLU A 1 107 ? 2.961 -4.141 -10.648 1 96.56 107 GLU A CA 1
ATOM 798 C C . GLU A 1 107 ? 2.494 -4.461 -9.227 1 96.56 107 GLU A C 1
ATOM 800 O O . GLU A 1 107 ? 3.256 -5.004 -8.43 1 96.56 107 GLU A O 1
ATOM 805 N N . GLY A 1 108 ? 1.239 -4.164 -8.922 1 96.69 108 GLY A N 1
ATOM 806 C CA . GLY A 1 108 ? 0.68 -4.5 -7.625 1 96.69 108 GLY A CA 1
ATOM 807 C C . GLY A 1 108 ? 0.546 -5.992 -7.402 1 96.69 108 GLY A C 1
ATOM 808 O O . GLY A 1 108 ? 0.812 -6.488 -6.305 1 96.69 108 GLY A O 1
ATOM 809 N N . ILE A 1 109 ? 0.114 -6.68 -8.406 1 95.06 109 ILE A N 1
ATOM 810 C CA . ILE A 1 109 ? 0.013 -8.133 -8.312 1 95.06 109 ILE A CA 1
ATOM 811 C C . ILE A 1 109 ? 1.402 -8.734 -8.125 1 95.06 109 ILE A C 1
ATOM 813 O O . ILE A 1 109 ? 1.594 -9.625 -7.293 1 95.06 109 ILE A O 1
ATOM 817 N N . LEU A 1 110 ? 2.375 -8.234 -8.883 1 96.62 110 LEU A N 1
ATOM 818 C CA . LEU A 1 110 ? 3.75 -8.695 -8.719 1 96.62 110 LEU A CA 1
ATOM 819 C C . LEU A 1 110 ? 4.234 -8.438 -7.293 1 96.62 110 LEU A C 1
ATOM 821 O O . LEU A 1 110 ? 4.906 -9.289 -6.699 1 96.62 110 LEU A O 1
ATOM 825 N N . LEU A 1 111 ? 3.881 -7.277 -6.746 1 98.31 111 LEU A N 1
ATOM 826 C CA . LEU A 1 111 ? 4.27 -6.965 -5.375 1 98.31 111 LEU A CA 1
ATOM 827 C C . LEU A 1 111 ? 3.688 -7.98 -4.402 1 98.31 111 LEU A C 1
ATOM 829 O O . LEU A 1 111 ? 4.387 -8.461 -3.508 1 98.31 111 LEU A O 1
ATOM 833 N N . ALA A 1 112 ? 2.426 -8.289 -4.578 1 97.81 112 ALA A N 1
ATOM 834 C CA . ALA A 1 112 ? 1.787 -9.281 -3.719 1 97.81 112 ALA A CA 1
ATOM 835 C C . ALA A 1 112 ? 2.482 -10.641 -3.832 1 97.81 112 ALA A C 1
ATOM 837 O O . ALA A 1 112 ? 2.604 -11.367 -2.844 1 97.81 112 ALA A O 1
ATOM 838 N N . ASP A 1 113 ? 2.967 -10.93 -5.012 1 97.19 113 ASP A N 1
ATOM 839 C CA . ASP A 1 113 ? 3.67 -12.188 -5.242 1 97.19 113 ASP A CA 1
ATOM 840 C C . ASP A 1 113 ? 4.996 -12.219 -4.488 1 97.19 113 ASP A C 1
ATOM 842 O O . ASP A 1 113 ? 5.281 -13.172 -3.758 1 97.19 113 ASP A O 1
ATOM 846 N N . ILE A 1 114 ? 5.777 -11.203 -4.641 1 97.94 114 ILE A N 1
ATOM 847 C CA . ILE A 1 114 ? 7.141 -11.266 -4.125 1 97.94 114 ILE A CA 1
ATOM 848 C C . ILE A 1 114 ? 7.133 -11.055 -2.613 1 97.94 114 ILE A C 1
ATOM 850 O O . ILE A 1 114 ? 8.141 -11.297 -1.942 1 97.94 114 ILE A O 1
ATOM 854 N N . LEU A 1 115 ? 5.98 -10.609 -2.062 1 98.56 115 LEU A N 1
ATOM 855 C CA . LEU A 1 115 ? 5.852 -10.516 -0.612 1 98.56 115 LEU A CA 1
ATOM 856 C C . LEU A 1 115 ? 5.168 -11.758 -0.046 1 98.56 115 LEU A C 1
ATOM 858 O O . LEU A 1 115 ? 4.91 -11.836 1.157 1 98.56 115 LEU A O 1
ATOM 862 N N . GLY A 1 116 ? 4.824 -12.711 -0.885 1 98.19 116 GLY A N 1
ATOM 863 C CA . GLY A 1 116 ? 4.203 -13.961 -0.464 1 98.19 116 GLY A CA 1
ATOM 864 C C . GLY A 1 116 ? 2.742 -13.805 -0.094 1 98.19 116 GLY A C 1
ATOM 865 O O . GLY A 1 116 ? 2.117 -14.742 0.399 1 98.19 116 GLY A O 1
ATOM 866 N N . LEU A 1 117 ? 2.201 -12.633 -0.323 1 98.5 117 LEU A N 1
ATOM 867 C CA . LEU A 1 117 ? 0.841 -12.344 0.116 1 98.5 117 LEU A CA 1
ATOM 868 C C . LEU A 1 117 ? -0.177 -13.094 -0.741 1 98.5 117 LEU A C 1
ATOM 870 O O . LEU A 1 117 ? -1.184 -13.586 -0.228 1 98.5 117 LEU A O 1
ATOM 874 N N . ALA A 1 118 ? 0.035 -13.109 -2.043 1 97.12 118 ALA A N 1
ATOM 875 C CA . ALA A 1 118 ? -0.887 -13.812 -2.93 1 97.12 118 ALA A CA 1
ATOM 876 C C . ALA A 1 118 ? -0.955 -15.297 -2.586 1 97.12 118 ALA A C 1
ATOM 878 O O . ALA A 1 118 ? -2.043 -15.867 -2.471 1 97.12 118 ALA A O 1
ATOM 879 N N . THR A 1 119 ? 0.184 -15.906 -2.389 1 97.62 119 THR A N 1
ATOM 880 C CA . THR A 1 119 ? 0.236 -17.312 -2.021 1 97.62 119 THR A CA 1
ATOM 881 C C . THR A 1 119 ? -0.418 -17.547 -0.664 1 97.62 119 THR A C 1
ATOM 883 O O . THR A 1 119 ? -1.124 -18.531 -0.469 1 97.62 119 THR A O 1
ATOM 886 N N . LEU A 1 120 ? -0.227 -16.641 0.273 1 98.38 120 LEU A N 1
ATOM 887 C CA . LEU A 1 120 ? -0.85 -16.734 1.589 1 98.38 120 LEU A CA 1
ATOM 888 C C . LEU A 1 120 ? -2.367 -16.844 1.465 1 98.38 120 LEU A C 1
ATOM 890 O O . LEU A 1 120 ? -2.982 -17.734 2.057 1 98.38 120 LEU A O 1
ATOM 894 N N . VAL A 1 121 ? -2.926 -15.953 0.734 1 97.75 121 VAL A N 1
ATOM 895 C CA . VAL A 1 121 ? -4.379 -15.883 0.605 1 97.75 121 VAL A CA 1
ATOM 896 C C . VAL A 1 121 ? -4.902 -17.156 -0.033 1 97.75 121 VAL A C 1
ATOM 898 O O . VAL A 1 121 ? -5.93 -17.703 0.391 1 97.75 121 VAL A O 1
ATOM 901 N N . LEU A 1 122 ? -4.203 -17.688 -0.99 1 95.62 122 LEU A N 1
ATOM 902 C CA . LEU A 1 122 ? -4.598 -18.922 -1.646 1 95.62 122 LEU A CA 1
ATOM 903 C C . LEU A 1 122 ? -4.531 -20.094 -0.675 1 95.62 122 LEU A C 1
ATOM 905 O O . LEU A 1 122 ? -5.438 -20.922 -0.638 1 95.62 122 LEU A O 1
ATOM 909 N N . LEU A 1 123 ? -3.467 -20.172 0.087 1 96.25 123 LEU A N 1
ATOM 910 C CA . LEU A 1 123 ? -3.297 -21.266 1.04 1 96.25 123 LEU A CA 1
ATOM 911 C C . LEU A 1 123 ? -4.367 -21.203 2.125 1 96.25 123 LEU A C 1
ATOM 913 O O . LEU A 1 123 ? -4.883 -22.234 2.549 1 96.25 123 LEU A O 1
ATOM 917 N N . MET A 1 124 ? -4.676 -20 2.547 1 96.06 124 MET A N 1
ATOM 918 C CA . MET A 1 124 ? -5.715 -19.844 3.562 1 96.06 124 MET A CA 1
ATOM 919 C C . MET A 1 124 ? -7.062 -20.328 3.035 1 96.06 124 MET A C 1
ATOM 921 O O . MET A 1 124 ? -7.805 -21 3.744 1 96.06 124 MET A O 1
ATOM 925 N N . ASP A 1 125 ? -7.344 -19.969 1.834 1 92.19 125 ASP A N 1
ATOM 926 C CA . ASP A 1 125 ? -8.594 -20.406 1.22 1 92.19 125 ASP A CA 1
ATOM 927 C C . ASP A 1 125 ? -8.641 -21.922 1.062 1 92.19 125 ASP A C 1
ATOM 929 O O . ASP A 1 125 ? -9.711 -22.531 1.142 1 92.19 125 ASP A O 1
ATOM 933 N N . ALA A 1 126 ? -7.484 -22.531 0.903 1 92.88 126 ALA A N 1
ATOM 934 C CA . ALA A 1 126 ? -7.398 -23.953 0.578 1 92.88 126 ALA A CA 1
ATOM 935 C C . ALA A 1 126 ? -7.168 -24.797 1.833 1 92.88 126 ALA A C 1
ATOM 937 O O . ALA A 1 126 ? -6.934 -26 1.746 1 92.88 126 ALA A O 1
ATOM 938 N N . LYS A 1 127 ? -7.172 -24.234 2.959 1 91.81 127 LYS A N 1
ATOM 939 C CA . LYS A 1 127 ? -6.785 -24.906 4.195 1 91.81 127 LYS A CA 1
ATOM 940 C C . LYS A 1 127 ? -7.535 -26.219 4.363 1 91.81 127 LYS A C 1
ATOM 942 O O . LYS A 1 127 ? -6.926 -27.266 4.594 1 91.81 127 LYS A O 1
ATOM 947 N N . ALA A 1 128 ? -8.82 -26.25 4.203 1 88.88 128 ALA A N 1
ATOM 948 C CA . ALA A 1 128 ? -9.641 -27.438 4.418 1 88.88 128 ALA A CA 1
ATOM 949 C C . ALA A 1 128 ? -9.344 -28.516 3.375 1 88.88 128 ALA A C 1
ATOM 951 O O . ALA A 1 128 ? -9.203 -29.688 3.709 1 88.88 128 ALA A O 1
ATOM 952 N N . VAL A 1 129 ? -9.219 -28.094 2.143 1 90.12 129 VAL A N 1
ATOM 953 C CA . VAL A 1 129 ? -9 -29.062 1.074 1 90.12 129 VAL A CA 1
ATOM 954 C C . VAL A 1 129 ? -7.605 -29.656 1.203 1 90.12 129 VAL A C 1
ATOM 956 O O . VAL A 1 129 ? -7.395 -30.828 0.879 1 90.12 129 VAL A O 1
ATOM 959 N N . LEU A 1 130 ? -6.719 -28.891 1.643 1 92.44 130 LEU A N 1
ATOM 960 C CA . LEU A 1 130 ? -5.363 -29.391 1.837 1 92.44 130 LEU A CA 1
ATOM 961 C C . LEU A 1 130 ? -5.316 -30.391 2.994 1 92.44 130 LEU A C 1
ATOM 963 O O . LEU A 1 130 ? -4.605 -31.391 2.926 1 92.44 130 LEU A O 1
ATOM 967 N N . ALA A 1 131 ? -6.027 -30.109 3.998 1 91.31 131 ALA A N 1
ATOM 968 C CA . ALA A 1 131 ? -6.109 -31.047 5.121 1 91.31 131 ALA A CA 1
ATOM 969 C C . ALA A 1 131 ? -6.703 -32.375 4.684 1 91.31 131 ALA A C 1
ATOM 971 O O . ALA A 1 131 ? -6.367 -33.438 5.242 1 91.31 131 ALA A O 1
ATOM 972 N N . ALA A 1 132 ? -7.469 -32.344 3.627 1 92 132 ALA A N 1
ATOM 973 C CA . ALA A 1 132 ? -8.125 -33.531 3.111 1 92 132 ALA A CA 1
ATOM 974 C C . ALA A 1 132 ? -7.281 -34.188 2.025 1 92 132 ALA A C 1
ATOM 976 O O . ALA A 1 132 ? -7.723 -35.156 1.387 1 92 132 ALA A O 1
ATOM 977 N N . GLY A 1 133 ? -6.113 -33.625 1.792 1 90.81 133 GLY A N 1
ATOM 978 C CA . GLY A 1 133 ? -5.203 -34.219 0.836 1 90.81 133 GLY A CA 1
ATOM 979 C C . GLY A 1 133 ? -5.336 -33.656 -0.562 1 90.81 133 GLY A C 1
ATOM 980 O O . GLY A 1 133 ? -4.914 -34.281 -1.538 1 90.81 133 GLY A O 1
ATOM 981 N N . GLY A 1 134 ? -5.922 -32.562 -0.623 1 92 134 GLY A N 1
ATOM 982 C CA . GLY A 1 134 ? -6.105 -31.922 -1.922 1 92 134 GLY A CA 1
ATOM 983 C C . GLY A 1 134 ? -4.836 -31.281 -2.457 1 92 134 GLY A C 1
ATOM 984 O O . GLY A 1 134 ? -3.791 -31.328 -1.804 1 92 134 GLY A O 1
ATOM 985 N N . THR A 1 135 ? -4.953 -30.766 -3.707 1 93.62 135 THR A N 1
ATOM 986 C CA . THR A 1 135 ? -3.838 -30.141 -4.398 1 93.62 135 THR A CA 1
ATOM 987 C C . THR A 1 135 ? -3.773 -28.641 -4.059 1 93.62 135 THR A C 1
ATOM 989 O O . THR A 1 135 ? -4.805 -27.969 -4.016 1 93.62 135 THR A O 1
ATOM 992 N N . GLU A 1 136 ? -2.537 -28.156 -3.781 1 94.44 136 GLU A N 1
ATOM 993 C CA . GLU A 1 136 ? -2.348 -26.734 -3.498 1 94.44 136 GLU A CA 1
ATOM 994 C C . GLU A 1 136 ? -2.764 -25.875 -4.688 1 94.44 136 GLU A C 1
ATOM 996 O O . GLU A 1 136 ? -2.438 -26.188 -5.832 1 94.44 136 GLU A O 1
ATOM 1001 N N . PRO A 1 137 ? -3.549 -24.844 -4.418 1 94.81 137 PRO A N 1
ATOM 1002 C CA . PRO A 1 137 ? -3.777 -23.859 -5.469 1 94.81 137 PRO A CA 1
ATOM 1003 C C . PRO A 1 137 ? -2.564 -22.969 -5.711 1 94.81 137 PRO A C 1
ATOM 1005 O O . PRO A 1 137 ? -1.685 -22.859 -4.852 1 94.81 137 PRO A O 1
ATOM 1008 N N . ALA A 1 138 ? -2.479 -22.438 -6.844 1 93.75 138 ALA A N 1
ATOM 1009 C CA . ALA A 1 138 ? -1.434 -21.484 -7.195 1 93.75 138 ALA A CA 1
ATOM 1010 C C . ALA A 1 138 ? -1.989 -20.359 -8.07 1 93.75 138 ALA A C 1
ATOM 1012 O O . ALA A 1 138 ? -3.148 -20.406 -8.492 1 93.75 138 ALA A O 1
ATOM 1013 N N . LEU A 1 139 ? -1.229 -19.391 -8.219 1 84.75 139 LEU A N 1
ATOM 1014 C CA . LEU A 1 139 ? -1.588 -18.188 -8.961 1 84.75 139 LEU A CA 1
ATOM 1015 C C . LEU A 1 139 ? -1.884 -18.516 -10.414 1 84.75 139 LEU A C 1
ATOM 1017 O O . LEU A 1 139 ? -1.198 -19.344 -11.023 1 84.75 139 LEU A O 1
ATOM 1021 N N . ILE A 1 140 ? -2.916 -17.922 -10.969 1 84.19 140 ILE A N 1
ATOM 1022 C CA . ILE A 1 140 ? -3.203 -18.094 -12.391 1 84.19 140 ILE A CA 1
ATOM 1023 C C . ILE A 1 140 ? -2.111 -17.422 -13.219 1 84.19 140 ILE A C 1
ATOM 1025 O O . ILE A 1 140 ? -1.711 -17.938 -14.266 1 84.19 140 ILE A O 1
ATOM 1029 N N . GLY A 1 141 ? -1.594 -16.344 -12.68 1 82.69 141 GLY A N 1
ATOM 1030 C CA . GLY A 1 141 ? -0.535 -15.617 -13.352 1 82.69 141 GLY A CA 1
ATOM 1031 C C . GLY A 1 141 ? -1.047 -14.719 -14.469 1 82.69 141 GLY A C 1
ATOM 1032 O O . GLY A 1 141 ? -2.215 -14.812 -14.852 1 82.69 141 GLY A O 1
ATOM 1033 N N . PRO A 1 142 ? -0.164 -13.953 -15.055 1 82.38 142 PRO A N 1
ATOM 1034 C CA . PRO A 1 142 ? -0.588 -12.914 -15.984 1 82.38 142 PRO A CA 1
ATOM 1035 C C . PRO A 1 142 ? -0.726 -13.422 -17.422 1 82.38 142 PRO A C 1
ATOM 1037 O O . PRO A 1 142 ? -1.233 -12.703 -18.281 1 82.38 142 PRO A O 1
ATOM 1040 N N . PHE A 1 143 ? -0.404 -14.672 -17.719 1 86.75 143 PHE A N 1
ATOM 1041 C CA . PHE A 1 143 ? -0.22 -15.023 -19.109 1 86.75 143 PHE A CA 1
ATOM 1042 C C . PHE A 1 143 ? -1.233 -16.078 -19.547 1 86.75 143 PHE A C 1
ATOM 1044 O O . PHE A 1 143 ? -1.104 -16.672 -20.609 1 86.75 143 PHE A O 1
ATOM 1051 N N . TRP A 1 144 ? -2.188 -16.344 -18.672 1 89.88 144 TRP A N 1
ATOM 1052 C CA . TRP A 1 144 ? -3.281 -17.219 -19.094 1 89.88 144 TRP A CA 1
ATOM 1053 C C . TRP A 1 144 ? -4.105 -16.562 -20.203 1 89.88 144 TRP A C 1
ATOM 1055 O O . TRP A 1 144 ? -4.359 -15.367 -20.156 1 89.88 144 TRP A O 1
ATOM 1065 N N . ARG A 1 145 ? -4.531 -17.344 -21.125 1 87.75 145 ARG A N 1
ATOM 1066 C CA . ARG A 1 145 ? -5.414 -16.891 -22.188 1 87.75 145 ARG A CA 1
ATOM 1067 C C . ARG A 1 145 ? -6.691 -17.719 -22.25 1 87.75 145 ARG A C 1
ATOM 1069 O O . ARG A 1 145 ? -6.648 -18.938 -22.109 1 87.75 145 ARG A O 1
ATOM 1076 N N . ALA A 1 146 ? -7.723 -16.984 -22.531 1 83.56 146 ALA A N 1
ATOM 1077 C CA . ALA A 1 146 ? -8.992 -17.688 -22.719 1 83.56 146 ALA A CA 1
ATOM 1078 C C . ALA A 1 146 ? -9 -18.438 -24.047 1 83.56 146 ALA A C 1
ATOM 1080 O O . ALA A 1 146 ? -8.203 -18.141 -24.953 1 83.56 146 ALA A O 1
ATOM 1081 N N . ASN A 1 147 ? -9.805 -19.422 -24.141 1 87.19 147 ASN A N 1
ATOM 1082 C CA . ASN A 1 147 ? -10.086 -20.172 -25.359 1 87.19 147 ASN A CA 1
ATOM 1083 C C . ASN A 1 147 ? -8.844 -20.906 -25.859 1 87.19 147 ASN A C 1
ATOM 1085 O O . ASN A 1 147 ? -8.508 -20.844 -27.047 1 87.19 147 ASN A O 1
ATOM 1089 N N . GLN A 1 148 ? -8.211 -21.5 -24.938 1 92.12 148 GLN A N 1
ATOM 1090 C CA . GLN A 1 148 ? -7.125 -22.391 -25.328 1 92.12 148 GLN A CA 1
ATOM 1091 C C . GLN A 1 148 ? -7.637 -23.516 -26.219 1 92.12 148 GLN A C 1
ATOM 1093 O O . GLN A 1 148 ? -8.766 -23.984 -26.062 1 92.12 148 GLN A O 1
ATOM 1098 N N . PRO A 1 149 ? -6.824 -23.984 -27.188 1 96.44 149 PRO A N 1
ATOM 1099 C CA . PRO A 1 149 ? -7.289 -25.031 -28.109 1 96.44 149 PRO A CA 1
ATOM 1100 C C . PRO A 1 149 ? -7.605 -26.344 -27.406 1 96.44 149 PRO A C 1
ATOM 1102 O O . PRO A 1 149 ? -6.77 -26.859 -26.656 1 96.44 149 PRO A O 1
ATOM 1105 N N . VAL A 1 150 ? -8.766 -26.875 -27.719 1 97.56 150 VAL A N 1
ATOM 1106 C CA . VAL A 1 150 ? -9.117 -28.203 -27.234 1 97.56 150 VAL A CA 1
ATOM 1107 C C . VAL A 1 150 ? -8.406 -29.25 -28.078 1 97.56 150 VAL A C 1
ATOM 1109 O O . VAL A 1 150 ? -8.516 -29.25 -29.312 1 97.56 150 VAL A O 1
ATOM 1112 N N . ARG A 1 151 ? -7.719 -30.109 -27.438 1 98.06 151 ARG A N 1
ATOM 1113 C CA . ARG A 1 151 ? -6.902 -31.094 -28.125 1 98.06 151 ARG A CA 1
ATOM 1114 C C . ARG A 1 151 ? -7.23 -32.5 -27.641 1 98.06 151 ARG A C 1
ATOM 1116 O O . ARG A 1 151 ? -7.707 -32.688 -26.516 1 98.06 151 ARG A O 1
ATOM 1123 N N . ALA A 1 152 ? -6.93 -33.469 -28.516 1 98.19 152 ALA A N 1
ATOM 1124 C CA . ALA A 1 152 ? -7.078 -34.875 -28.094 1 98.19 152 ALA A CA 1
ATOM 1125 C C . ALA A 1 152 ? -5.98 -35.281 -27.125 1 98.19 152 ALA A C 1
ATOM 1127 O O . ALA A 1 152 ? -4.848 -34.781 -27.219 1 98.19 152 ALA A O 1
ATOM 1128 N N . ASN A 1 153 ? -6.363 -36.125 -26.203 1 98.56 153 ASN A N 1
ATOM 1129 C CA . ASN A 1 153 ? -5.32 -36.688 -25.344 1 98.56 153 ASN A CA 1
ATOM 1130 C C . ASN A 1 153 ? -4.188 -37.312 -26.172 1 98.56 153 ASN A C 1
ATOM 1132 O O . ASN A 1 153 ? -4.438 -38.031 -27.141 1 98.56 153 ASN A O 1
ATOM 1136 N N . GLY A 1 154 ? -2.992 -36.906 -25.812 1 98.19 154 GLY A N 1
ATOM 1137 C CA . GLY A 1 154 ? -1.829 -37.406 -26.531 1 98.19 154 GLY A CA 1
ATOM 1138 C C . GLY A 1 154 ? -1.262 -36.375 -27.516 1 98.19 154 GLY A C 1
ATOM 1139 O O . GLY A 1 154 ? -0.169 -36.594 -28.047 1 98.19 154 GLY A O 1
ATOM 1140 N N . ALA A 1 155 ? -1.927 -35.344 -27.656 1 98.19 155 ALA A N 1
ATOM 1141 C CA . ALA A 1 155 ? -1.48 -34.312 -28.594 1 98.19 155 ALA A CA 1
ATOM 1142 C C . ALA A 1 155 ? -0.204 -33.625 -28.109 1 98.19 155 ALA A C 1
ATOM 1144 O O . ALA A 1 155 ? 0.098 -33.656 -26.906 1 98.19 155 ALA A O 1
ATOM 1145 N N . HIS A 1 156 ? 0.532 -33.125 -29.062 1 98 156 HIS A N 1
ATOM 1146 C CA . HIS A 1 156 ? 1.698 -32.312 -28.781 1 98 156 HIS A CA 1
ATOM 1147 C C . HIS A 1 156 ? 1.328 -30.828 -28.75 1 98 156 HIS A C 1
ATOM 1149 O O . HIS A 1 156 ? 0.84 -30.281 -29.734 1 98 156 HIS A O 1
ATOM 1155 N N . ILE A 1 157 ? 1.612 -30.125 -27.641 1 98.25 157 ILE A N 1
ATOM 1156 C CA . ILE A 1 157 ? 1.123 -28.766 -27.516 1 98.25 157 ILE A CA 1
ATOM 1157 C C . ILE A 1 157 ? 2.188 -27.781 -28 1 98.25 157 ILE A C 1
ATOM 1159 O O . ILE A 1 157 ? 1.92 -26.594 -28.172 1 98.25 157 ILE A O 1
ATOM 1163 N N . ALA A 1 158 ? 3.402 -28.25 -28.266 1 97.81 158 ALA A N 1
ATOM 1164 C CA . ALA A 1 158 ? 4.469 -27.422 -28.828 1 97.81 158 ALA A CA 1
ATOM 1165 C C . ALA A 1 158 ? 4.441 -27.438 -30.344 1 97.81 158 ALA A C 1
ATOM 1167 O O . ALA A 1 158 ? 4.301 -28.5 -30.969 1 97.81 158 ALA A O 1
ATOM 1168 N N . THR A 1 159 ? 4.598 -26.297 -30.891 1 96.44 159 THR A N 1
ATOM 1169 C CA . THR A 1 159 ? 4.73 -26.25 -32.344 1 96.44 159 THR A CA 1
ATOM 1170 C C . THR A 1 159 ? 6.07 -26.828 -32.781 1 96.44 159 THR A C 1
ATOM 1172 O O . THR A 1 159 ? 7.008 -26.922 -31.984 1 96.44 159 THR A O 1
ATOM 1175 N N . PRO A 1 160 ? 6.16 -27.188 -34.031 1 93.56 160 PRO A N 1
ATOM 1176 C CA . PRO A 1 160 ? 7.352 -27.891 -34.531 1 93.56 160 PRO A CA 1
ATOM 1177 C C . PRO A 1 160 ? 8.633 -27.078 -34.344 1 93.56 160 PRO A C 1
ATOM 1179 O O . PRO A 1 160 ? 9.711 -27.641 -34.156 1 93.56 160 PRO A O 1
ATOM 1182 N N . ASP A 1 161 ? 8.586 -25.844 -34.312 1 93.25 161 ASP A N 1
ATOM 1183 C CA . ASP A 1 161 ? 9.766 -25 -34.25 1 93.25 161 ASP A CA 1
ATOM 1184 C C . ASP A 1 161 ? 10.195 -24.781 -32.812 1 93.25 161 ASP A C 1
ATOM 1186 O O . ASP A 1 161 ? 11.234 -24.172 -32.531 1 93.25 161 ASP A O 1
ATOM 1190 N N . THR A 1 162 ? 9.352 -25.281 -31.906 1 95.94 162 THR A N 1
ATOM 1191 C CA . THR A 1 162 ? 9.703 -25.125 -30.5 1 95.94 162 THR A CA 1
ATOM 1192 C C . THR A 1 162 ? 10.836 -26.078 -30.125 1 95.94 162 THR A C 1
ATOM 1194 O O . THR A 1 162 ? 10.672 -27.297 -30.172 1 95.94 162 THR A O 1
ATOM 1197 N N . THR A 1 163 ? 12 -25.531 -29.812 1 92 163 THR A N 1
ATOM 1198 C CA . THR A 1 163 ? 13.148 -26.344 -29.422 1 92 163 THR A CA 1
ATOM 1199 C C . THR A 1 163 ? 13.117 -26.641 -27.938 1 92 163 THR A C 1
ATOM 1201 O O . THR A 1 163 ? 12.57 -25.875 -27.141 1 92 163 THR A O 1
ATOM 1204 N N . GLY A 1 164 ? 13.609 -27.797 -27.531 1 94.5 164 GLY A N 1
ATOM 1205 C CA . GLY A 1 164 ? 13.68 -28.188 -26.125 1 94.5 164 GLY A CA 1
ATOM 1206 C C . GLY A 1 164 ? 13.609 -29.688 -25.938 1 94.5 164 GLY A C 1
ATOM 1207 O O . GLY A 1 164 ? 13.328 -30.438 -26.875 1 94.5 164 GLY A O 1
ATOM 1208 N N . ASP A 1 165 ? 13.883 -30.109 -24.734 1 95.62 165 ASP A N 1
ATOM 1209 C CA . ASP A 1 165 ? 13.781 -31.531 -24.406 1 95.62 165 ASP A CA 1
ATOM 1210 C C . ASP A 1 165 ? 12.328 -31.984 -24.375 1 95.62 165 ASP A C 1
ATOM 1212 O O . ASP A 1 165 ? 11.477 -31.312 -23.781 1 95.62 165 ASP A O 1
ATOM 1216 N N . PRO A 1 166 ? 12.086 -33.094 -25 1 97 166 PRO A N 1
ATOM 1217 C CA . PRO A 1 166 ? 10.711 -33.594 -24.984 1 97 166 PRO A CA 1
ATOM 1218 C C . PRO A 1 166 ? 10.195 -33.875 -23.562 1 97 166 PRO A C 1
ATOM 1220 O O . PRO A 1 166 ? 10.953 -34.344 -22.719 1 97 166 PRO A O 1
ATOM 1223 N N . LEU A 1 167 ? 8.922 -33.531 -23.328 1 98 167 LEU A N 1
ATOM 1224 C CA . LEU A 1 167 ? 8.242 -33.781 -22.047 1 98 167 LEU A CA 1
ATOM 1225 C C . LEU A 1 167 ? 6.914 -34.5 -22.266 1 98 167 LEU A C 1
ATOM 1227 O O . LEU A 1 167 ? 6.082 -34.031 -23.062 1 98 167 LEU A O 1
ATOM 1231 N N . PHE A 1 168 ? 6.828 -35.562 -21.656 1 98 168 PHE A N 1
ATOM 1232 C CA . PHE A 1 168 ? 5.559 -36.281 -21.641 1 98 168 PHE A CA 1
ATOM 1233 C C . PHE A 1 168 ? 4.84 -36.094 -20.312 1 98 168 PHE A C 1
ATOM 1235 O O . PHE A 1 168 ? 5.387 -36.406 -19.25 1 98 168 PHE A O 1
ATOM 1242 N N . VAL A 1 169 ? 3.572 -35.594 -20.359 1 98.56 169 VAL A N 1
ATOM 1243 C CA . VAL A 1 169 ? 2.791 -35.344 -19.156 1 98.56 169 VAL A CA 1
ATOM 1244 C C . VAL A 1 169 ? 1.6 -36.281 -19.094 1 98.56 169 VAL A C 1
ATOM 1246 O O . VAL A 1 169 ? 0.869 -36.438 -20.078 1 98.56 169 VAL A O 1
ATOM 1249 N N . GLN A 1 170 ? 1.478 -36.906 -18.078 1 98 170 GLN A N 1
ATOM 1250 C CA . GLN A 1 170 ? 0.302 -37.75 -17.812 1 98 170 GLN A CA 1
ATOM 1251 C C . GLN A 1 170 ? -0.31 -37.406 -16.453 1 98 170 GLN A C 1
ATOM 1253 O O . GLN A 1 170 ? 0.409 -37.219 -15.469 1 98 170 GLN A O 1
ATOM 1258 N N . GLY A 1 171 ? -1.631 -37.281 -16.422 1 98 171 GLY A N 1
ATOM 1259 C CA . GLY A 1 171 ? -2.273 -36.875 -15.195 1 98 171 GLY A CA 1
ATOM 1260 C C . GLY A 1 171 ? -3.648 -37.469 -15 1 98 171 GLY A C 1
ATOM 1261 O O . GLY A 1 171 ? -4.148 -38.188 -15.875 1 98 171 GLY A O 1
ATOM 1262 N N . ARG A 1 172 ? -4.129 -37.281 -13.812 1 98.31 172 ARG A N 1
ATOM 1263 C CA . ARG A 1 172 ? -5.484 -37.656 -13.43 1 98.31 172 ARG A CA 1
ATOM 1264 C C . ARG A 1 172 ? -6.184 -36.531 -12.672 1 98.31 172 ARG A C 1
ATOM 1266 O O . ARG A 1 172 ? -5.555 -35.812 -11.875 1 98.31 172 ARG A O 1
ATOM 1273 N N . VAL A 1 173 ? -7.469 -36.344 -12.953 1 98.75 173 VAL A N 1
ATOM 1274 C CA . VAL A 1 173 ? -8.336 -35.5 -12.164 1 98.75 173 VAL A CA 1
ATOM 1275 C C . VAL A 1 173 ? -9.266 -36.344 -11.297 1 98.75 173 VAL A C 1
ATOM 1277 O O . VAL A 1 173 ? -9.992 -37.188 -11.812 1 98.75 173 VAL A O 1
ATOM 1280 N N . VAL A 1 174 ? -9.172 -36.094 -10.016 1 98.31 174 VAL A N 1
ATOM 1281 C CA . VAL A 1 174 ? -9.992 -36.875 -9.094 1 98.31 174 VAL A CA 1
ATOM 1282 C C . VAL A 1 174 ? -10.672 -35.938 -8.094 1 98.31 174 VAL A C 1
ATOM 1284 O O . VAL A 1 174 ? -10.242 -34.812 -7.914 1 98.31 174 VAL A O 1
ATOM 1287 N N . SER A 1 175 ? -11.727 -36.375 -7.539 1 97.31 175 SER A N 1
ATOM 1288 C CA . SER A 1 175 ? -12.289 -35.688 -6.383 1 97.31 175 SER A CA 1
ATOM 1289 C C . SER A 1 175 ? -11.438 -35.938 -5.137 1 97.31 175 SER A C 1
ATOM 1291 O O . SER A 1 175 ? -10.539 -36.781 -5.141 1 97.31 175 SER A O 1
ATOM 1293 N N . ILE A 1 176 ? -11.711 -35.25 -4.105 1 95.38 176 ILE A N 1
ATOM 1294 C CA . ILE A 1 176 ? -10.906 -35.281 -2.893 1 95.38 176 ILE A CA 1
ATOM 1295 C C . ILE A 1 176 ? -10.922 -36.688 -2.307 1 95.38 176 ILE A C 1
ATOM 1297 O O . ILE A 1 176 ? -9.953 -37.125 -1.673 1 95.38 176 ILE A O 1
ATOM 1301 N N . ASP A 1 177 ? -11.891 -37.469 -2.627 1 94.25 177 ASP A N 1
ATOM 1302 C CA . ASP A 1 177 ? -11.992 -38.812 -2.096 1 94.25 177 ASP A CA 1
ATOM 1303 C C . ASP A 1 177 ? -11.297 -39.844 -3.012 1 94.25 177 ASP A C 1
ATOM 1305 O O . ASP A 1 177 ? -11.305 -41.031 -2.746 1 94.25 177 ASP A O 1
ATOM 1309 N N . GLY A 1 178 ? -10.789 -39.344 -4.086 1 95.38 178 GLY A N 1
ATOM 1310 C CA . GLY A 1 178 ? -10.031 -40.219 -4.969 1 95.38 178 GLY A CA 1
ATOM 1311 C C . GLY A 1 178 ? -10.828 -40.688 -6.164 1 95.38 178 GLY A C 1
ATOM 1312 O O . GLY A 1 178 ? -10.281 -41.344 -7.066 1 95.38 178 GLY A O 1
ATOM 1313 N N . THR A 1 179 ? -12.102 -40.344 -6.211 1 97.5 179 THR A N 1
ATOM 1314 C CA . THR A 1 179 ? -12.938 -40.781 -7.328 1 97.5 179 THR A CA 1
ATOM 1315 C C . THR A 1 179 ? -12.516 -40.062 -8.617 1 97.5 179 THR A C 1
ATOM 1317 O O . THR A 1 179 ? -12.445 -38.844 -8.672 1 97.5 179 THR A O 1
ATOM 1320 N N . PRO A 1 180 ? -12.281 -40.906 -9.648 1 98.44 180 PRO A N 1
ATOM 1321 C CA . PRO A 1 180 ? -11.938 -40.25 -10.922 1 98.44 180 PRO A CA 1
ATOM 1322 C C . PRO A 1 180 ? -13.07 -39.406 -11.469 1 98.44 180 PRO A C 1
ATOM 1324 O O . PRO A 1 180 ? -14.242 -39.75 -11.359 1 98.44 180 PRO A O 1
ATOM 1327 N N . ILE A 1 181 ? -12.734 -38.281 -12.047 1 98.56 181 ILE A N 1
ATOM 1328 C CA . ILE A 1 181 ? -13.719 -37.375 -12.656 1 98.56 181 ILE A CA 1
ATOM 1329 C C . ILE A 1 181 ? -13.602 -37.469 -14.18 1 98.56 181 ILE A C 1
ATOM 1331 O O . ILE A 1 181 ? -12.648 -36.906 -14.75 1 98.56 181 ILE A O 1
ATOM 1335 N N . ALA A 1 182 ? -14.555 -38.125 -14.766 1 98.38 182 ALA A N 1
ATOM 1336 C CA . ALA A 1 182 ? -14.633 -38.188 -16.219 1 98.38 182 ALA A CA 1
ATOM 1337 C C . ALA A 1 182 ? -15.18 -36.875 -16.797 1 98.38 182 ALA A C 1
ATOM 1339 O O . ALA A 1 182 ? -16.094 -36.281 -16.234 1 98.38 182 ALA A O 1
ATOM 1340 N N . GLY A 1 183 ? -14.57 -36.406 -17.891 1 98.25 183 GLY A N 1
ATOM 1341 C CA . GLY A 1 183 ? -15.102 -35.25 -18.578 1 98.25 183 GLY A CA 1
ATOM 1342 C C . GLY A 1 183 ? -14.641 -33.906 -17.984 1 98.25 183 GLY A C 1
ATOM 1343 O O . GLY A 1 183 ? -15.164 -32.875 -18.328 1 98.25 183 GLY A O 1
ATOM 1344 N N . ALA A 1 184 ? -13.742 -34 -17.062 1 98.56 184 ALA A N 1
ATOM 1345 C CA . ALA A 1 184 ? -13.164 -32.75 -16.562 1 98.56 184 ALA A CA 1
ATOM 1346 C C . ALA A 1 184 ? -12.336 -32.062 -17.641 1 98.56 184 ALA A C 1
ATOM 1348 O O . ALA A 1 184 ? -11.625 -32.719 -18.406 1 98.56 184 ALA A O 1
ATOM 1349 N N . ARG A 1 185 ? -12.445 -30.781 -17.672 1 97.81 185 ARG A N 1
ATOM 1350 C CA . ARG A 1 185 ? -11.594 -29.984 -18.547 1 97.81 185 ARG A CA 1
ATOM 1351 C C . ARG A 1 185 ? -10.281 -29.625 -17.859 1 97.81 185 ARG A C 1
ATOM 1353 O O . ARG A 1 185 ? -10.281 -29.172 -16.703 1 97.81 185 ARG A O 1
ATOM 1360 N N . VAL A 1 186 ? -9.203 -29.859 -18.5 1 98.5 186 VAL A N 1
ATOM 1361 C CA . VAL A 1 186 ? -7.875 -29.516 -18 1 98.5 186 VAL A CA 1
ATOM 1362 C C . VAL A 1 186 ? -7.188 -28.562 -18.969 1 98.5 186 VAL A C 1
ATOM 1364 O O . VAL A 1 186 ? -6.93 -28.922 -20.125 1 98.5 186 VAL A O 1
ATOM 1367 N N . GLU A 1 187 ? -6.898 -27.375 -18.484 1 97.19 187 GLU A N 1
ATOM 1368 C CA . GLU A 1 187 ? -6.109 -26.438 -19.266 1 97.19 187 GLU A CA 1
ATOM 1369 C C . GLU A 1 187 ? -4.66 -26.391 -18.781 1 97.19 187 GLU A C 1
ATOM 1371 O O . GLU A 1 187 ? -4.395 -26.516 -17.594 1 97.19 187 GLU A O 1
ATOM 1376 N N . THR A 1 188 ? -3.799 -26.266 -19.734 1 98.06 188 THR A N 1
ATOM 1377 C CA . THR A 1 188 ? -2.387 -26.141 -19.391 1 98.06 188 THR A CA 1
ATOM 1378 C C . THR A 1 188 ? -1.68 -25.156 -20.312 1 98.06 188 THR A C 1
ATOM 1380 O O . THR A 1 188 ? -2.113 -24.938 -21.438 1 98.06 188 THR A O 1
ATOM 1383 N N . TRP A 1 189 ? -0.675 -24.5 -19.781 1 97.06 189 TRP A N 1
ATOM 1384 C CA . TRP A 1 189 ? 0.196 -23.609 -20.547 1 97.06 189 TRP A CA 1
ATOM 1385 C C . TRP A 1 189 ? 1.545 -23.438 -19.859 1 97.06 189 TRP A C 1
ATOM 1387 O O . TRP A 1 189 ? 1.676 -23.703 -18.672 1 97.06 189 TRP A O 1
ATOM 1397 N N . GLN A 1 190 ? 2.516 -23.078 -20.562 1 97.5 190 GLN A N 1
ATOM 1398 C CA . GLN A 1 190 ? 3.865 -22.875 -20.047 1 97.5 190 GLN A CA 1
ATOM 1399 C C . GLN A 1 190 ? 4.645 -21.891 -20.891 1 97.5 190 GLN A C 1
ATOM 1401 O O . GLN A 1 190 ? 4.223 -21.547 -22 1 97.5 190 GLN A O 1
ATOM 1406 N N . ALA A 1 191 ? 5.734 -21.438 -20.391 1 95.62 191 ALA A N 1
ATOM 1407 C CA . ALA A 1 191 ? 6.695 -20.672 -21.156 1 95.62 191 ALA A CA 1
ATOM 1408 C C . ALA A 1 191 ? 7.523 -21.578 -22.078 1 95.62 191 ALA A C 1
ATOM 1410 O O . ALA A 1 191 ? 7.723 -22.75 -21.766 1 95.62 191 ALA A O 1
ATOM 1411 N N . ALA A 1 192 ? 7.992 -20.984 -23.156 1 95.94 192 ALA A N 1
ATOM 1412 C CA . ALA A 1 192 ? 8.961 -21.672 -24.016 1 95.94 192 ALA A CA 1
ATOM 1413 C C . ALA A 1 192 ? 10.32 -21.766 -23.328 1 95.94 192 ALA A C 1
ATOM 1415 O O . ALA A 1 192 ? 10.555 -21.125 -22.297 1 95.94 192 ALA A O 1
ATOM 1416 N N . PRO A 1 193 ? 11.188 -22.609 -23.859 1 93.19 193 PRO A N 1
ATOM 1417 C CA . PRO A 1 193 ? 12.516 -22.734 -23.266 1 93.19 193 PRO A CA 1
ATOM 1418 C C . PRO A 1 193 ? 13.281 -21.406 -23.25 1 93.19 193 PRO A C 1
ATOM 1420 O O . PRO A 1 193 ? 14.242 -21.25 -22.484 1 93.19 193 PRO A O 1
ATOM 1423 N N . SER A 1 194 ? 12.883 -20.422 -24.031 1 91.69 194 SER A N 1
ATOM 1424 C CA . SER A 1 194 ? 13.445 -19.078 -24.016 1 91.69 194 SER A CA 1
ATOM 1425 C C . SER A 1 194 ? 13.07 -18.328 -22.734 1 91.69 194 SER A C 1
ATOM 1427 O O . SER A 1 194 ? 13.641 -17.281 -22.422 1 91.69 194 SER A O 1
ATOM 1429 N N . GLY A 1 195 ? 12.031 -18.906 -22.109 1 92.56 195 GLY A N 1
ATOM 1430 C CA . GLY A 1 195 ? 11.547 -18.25 -20.891 1 92.56 195 GLY A CA 1
ATOM 1431 C C . GLY A 1 195 ? 10.383 -17.312 -21.156 1 92.56 195 GLY A C 1
ATOM 1432 O O . GLY A 1 195 ? 9.898 -16.656 -20.234 1 92.56 195 GLY A O 1
ATOM 1433 N N . LEU A 1 196 ? 9.875 -17.312 -22.391 1 93.81 196 LEU A N 1
ATOM 1434 C CA . LEU A 1 196 ? 8.789 -16.406 -22.75 1 93.81 196 LEU A CA 1
ATOM 1435 C C . LEU A 1 196 ? 7.531 -17.188 -23.125 1 93.81 196 LEU A C 1
ATOM 1437 O O . LEU A 1 196 ? 7.613 -18.234 -23.781 1 93.81 196 LEU A O 1
ATOM 1441 N N . TYR A 1 197 ? 6.426 -16.672 -22.641 1 94 197 TYR A N 1
ATOM 1442 C CA . TYR A 1 197 ? 5.148 -17.172 -23.125 1 94 197 TYR A CA 1
ATOM 1443 C C . TYR A 1 197 ? 4.863 -16.672 -24.531 1 94 197 TYR A C 1
ATOM 1445 O O . TYR A 1 197 ? 5.43 -15.664 -24.969 1 94 197 TYR A O 1
ATOM 1453 N N . GLU A 1 198 ? 4.043 -17.406 -25.188 1 93.88 198 GLU A N 1
ATOM 1454 C CA . GLU A 1 198 ? 3.775 -17.062 -26.578 1 93.88 198 GLU A CA 1
ATOM 1455 C C . GLU A 1 198 ? 3.158 -15.672 -26.688 1 93.88 198 GLU A C 1
ATOM 1457 O O . GLU A 1 198 ? 3.436 -14.945 -27.641 1 93.88 198 GLU A O 1
ATOM 1462 N N . ASN A 1 199 ? 2.33 -15.18 -25.734 1 88.31 199 ASN A N 1
ATOM 1463 C CA . ASN A 1 199 ? 1.707 -13.859 -25.812 1 88.31 199 ASN A CA 1
ATOM 1464 C C . ASN A 1 199 ? 2.674 -12.758 -25.391 1 88.31 199 ASN A C 1
ATOM 1466 O O . ASN A 1 199 ? 2.287 -11.594 -25.281 1 88.31 199 ASN A O 1
ATOM 1470 N N . GLN A 1 200 ? 3.9 -13.086 -25.172 1 88.12 200 GLN A N 1
ATOM 1471 C CA . GLN A 1 200 ? 4.977 -12.133 -24.938 1 88.12 200 GLN A CA 1
ATOM 1472 C C . GLN A 1 200 ? 5.941 -12.094 -26.125 1 88.12 200 GLN A C 1
ATOM 1474 O O . GLN A 1 200 ? 6.836 -11.242 -26.172 1 88.12 200 GLN A O 1
ATOM 1479 N N . ASP A 1 201 ? 5.828 -13.078 -27.016 1 92.12 201 ASP A N 1
ATOM 1480 C CA . ASP A 1 201 ? 6.816 -13.297 -28.078 1 92.12 201 ASP A CA 1
ATOM 1481 C C . ASP A 1 201 ? 6.145 -13.477 -29.438 1 92.12 201 ASP A C 1
ATOM 1483 O O . ASP A 1 201 ? 5.641 -14.555 -29.75 1 92.12 201 ASP A O 1
ATOM 1487 N N . GLU A 1 202 ? 6.316 -12.57 -30.234 1 91.88 202 GLU A N 1
ATOM 1488 C CA . GLU A 1 202 ? 5.66 -12.578 -31.547 1 91.88 202 GLU A CA 1
ATOM 1489 C C . GLU A 1 202 ? 6.242 -13.664 -32.438 1 91.88 202 GLU A C 1
ATOM 1491 O O . GLU A 1 202 ? 5.641 -14.023 -33.469 1 91.88 202 GLU A O 1
ATOM 1496 N N . HIS A 1 203 ? 7.336 -14.156 -32.125 1 93.94 203 HIS A N 1
ATOM 1497 C CA . HIS A 1 203 ? 7.984 -15.164 -32.969 1 93.94 203 HIS A CA 1
ATOM 1498 C C . HIS A 1 203 ? 7.398 -16.547 -32.688 1 93.94 203 HIS A C 1
ATOM 1500 O O . HIS A 1 203 ? 7.633 -17.484 -33.469 1 93.94 203 HIS A O 1
ATOM 1506 N N . GLN A 1 204 ? 6.695 -16.719 -31.641 1 95.56 204 GLN A N 1
ATOM 1507 C CA . GLN A 1 204 ? 6.008 -17.984 -31.391 1 95.56 204 GLN A CA 1
ATOM 1508 C C . GLN A 1 204 ? 4.664 -18.031 -32.094 1 95.56 204 GLN A C 1
ATOM 1510 O O . GLN A 1 204 ? 3.961 -17.031 -32.188 1 95.56 204 GLN A O 1
ATOM 1515 N N . GLU A 1 205 ? 4.395 -19.203 -32.625 1 96.12 205 GLU A N 1
ATOM 1516 C CA . GLU A 1 205 ? 3.084 -19.375 -33.219 1 96.12 205 GLU A CA 1
ATOM 1517 C C . GLU A 1 205 ? 1.964 -19.156 -32.219 1 96.12 205 GLU A C 1
ATOM 1519 O O . GLU A 1 205 ? 2.121 -19.453 -31.031 1 96.12 205 GLU A O 1
ATOM 1524 N N . ASP A 1 206 ? 0.813 -18.672 -32.688 1 95.56 206 ASP A N 1
ATOM 1525 C CA . ASP A 1 206 ? -0.353 -18.422 -31.844 1 95.56 206 ASP A CA 1
ATOM 1526 C C . ASP A 1 206 ? -0.744 -19.688 -31.078 1 95.56 206 ASP A C 1
ATOM 1528 O O . ASP A 1 206 ? -0.817 -20.781 -31.656 1 95.56 206 ASP A O 1
ATOM 1532 N N . MET A 1 207 ? -0.899 -19.578 -29.703 1 96.5 207 MET A N 1
ATOM 1533 C CA . MET A 1 207 ? -1.341 -20.625 -28.781 1 96.5 207 MET A CA 1
ATOM 1534 C C . MET A 1 207 ? -0.304 -21.734 -28.672 1 96.5 207 MET A C 1
ATOM 1536 O O . MET A 1 207 ? -0.629 -22.859 -28.281 1 96.5 207 MET A O 1
ATOM 1540 N N . ASN A 1 208 ? 0.969 -21.422 -29.078 1 97.69 208 ASN A N 1
ATOM 1541 C CA . ASN A 1 208 ? 2.062 -22.344 -28.812 1 97.69 208 ASN A CA 1
ATOM 1542 C C . ASN A 1 208 ? 2.178 -22.672 -27.328 1 97.69 208 ASN A C 1
ATOM 1544 O O . ASN A 1 208 ? 2.088 -21.766 -26.484 1 97.69 208 ASN A O 1
ATOM 1548 N N . LEU A 1 209 ? 2.309 -24 -27.016 1 98.19 209 LEU A N 1
ATOM 1549 C CA . LEU A 1 209 ? 2.555 -24.5 -25.672 1 98.19 209 LEU A CA 1
ATOM 1550 C C . LEU A 1 209 ? 1.333 -24.281 -24.781 1 98.19 209 LEU A C 1
ATOM 1552 O O . LEU A 1 209 ? 1.469 -24.062 -23.578 1 98.19 209 LEU A O 1
ATOM 1556 N N . ARG A 1 210 ? 0.178 -24.25 -25.406 1 97.88 210 ARG A N 1
ATOM 1557 C CA . ARG A 1 210 ? -1.109 -24.172 -24.719 1 97.88 210 ARG A CA 1
ATOM 1558 C C . ARG A 1 210 ? -2.043 -25.281 -25.188 1 97.88 210 ARG A C 1
ATOM 1560 O O . ARG A 1 210 ? -2.023 -25.672 -26.359 1 97.88 210 ARG A O 1
ATOM 1567 N N . GLY A 1 211 ? -2.896 -25.766 -24.281 1 98 211 GLY A N 1
ATOM 1568 C CA . GLY A 1 211 ? -3.885 -26.766 -24.672 1 98 211 GLY A CA 1
ATOM 1569 C C . GLY A 1 211 ? -4.934 -27.016 -23.594 1 98 211 GLY A C 1
ATOM 1570 O O . GLY A 1 211 ? -4.711 -26.703 -22.422 1 98 211 GLY A O 1
ATOM 1571 N N . ALA A 1 212 ? -6.035 -27.438 -24.062 1 98.19 212 ALA A N 1
ATOM 1572 C CA . ALA A 1 212 ? -7.105 -27.938 -23.203 1 98.19 212 ALA A CA 1
ATOM 1573 C C . ALA A 1 212 ? -7.445 -29.391 -23.531 1 98.19 212 ALA A C 1
ATOM 1575 O O . ALA A 1 212 ? -7.488 -29.781 -24.688 1 98.19 212 ALA A O 1
ATOM 1576 N N . PHE A 1 213 ? -7.668 -30.141 -22.5 1 98.69 213 PHE A N 1
ATOM 1577 C CA . PHE A 1 213 ? -7.949 -31.562 -22.641 1 98.69 213 PHE A CA 1
ATOM 1578 C C . PHE A 1 213 ? -9.18 -31.938 -21.812 1 98.69 213 PHE A C 1
ATOM 1580 O O . PHE A 1 213 ? -9.586 -31.203 -20.922 1 98.69 213 PHE A O 1
ATOM 1587 N N . GLU A 1 214 ? -9.703 -33.094 -22.188 1 98.56 214 GLU A N 1
ATOM 1588 C CA . GLU A 1 214 ? -10.805 -33.688 -21.422 1 98.56 214 GLU A CA 1
ATOM 1589 C C . GLU A 1 214 ? -10.414 -35.062 -20.859 1 98.56 214 GLU A C 1
ATOM 1591 O O . GLU A 1 214 ? -9.844 -35.875 -21.578 1 98.56 214 GLU A O 1
ATOM 1596 N N . THR A 1 215 ? -10.727 -35.219 -19.625 1 98.81 215 THR A N 1
ATOM 1597 C CA . THR A 1 215 ? -10.344 -36.469 -19 1 98.81 215 THR A CA 1
ATOM 1598 C C . THR A 1 215 ? -11.203 -37.625 -19.516 1 98.81 215 THR A C 1
ATOM 1600 O O . THR A 1 215 ? -12.367 -37.406 -19.875 1 98.81 215 THR A O 1
ATOM 1603 N N . ASP A 1 216 ? -10.625 -38.812 -19.5 1 98.62 216 ASP A N 1
ATOM 1604 C CA . ASP A 1 216 ? -11.359 -40 -19.922 1 98.62 216 ASP A CA 1
ATOM 1605 C C . ASP A 1 216 ? -12.156 -40.594 -18.766 1 98.62 216 ASP A C 1
ATOM 1607 O O . ASP A 1 216 ? -12.359 -39.938 -17.734 1 98.62 216 ASP A O 1
ATOM 1611 N N . ALA A 1 217 ? -12.648 -41.781 -18.906 1 98.19 217 ALA A N 1
ATOM 1612 C CA . ALA A 1 217 ? -13.547 -42.438 -17.953 1 98.19 217 ALA A CA 1
ATOM 1613 C C . ALA A 1 217 ? -12.844 -42.656 -16.625 1 98.19 217 ALA A C 1
ATOM 1615 O O . ALA A 1 217 ? -13.492 -42.75 -15.578 1 98.19 217 ALA A O 1
ATOM 1616 N N . ASP A 1 218 ? -11.57 -42.719 -16.672 1 98.44 218 ASP A N 1
ATOM 1617 C CA . ASP A 1 218 ? -10.797 -42.969 -15.461 1 98.44 218 ASP A CA 1
ATOM 1618 C C . ASP A 1 218 ? -10.18 -41.688 -14.93 1 98.44 218 ASP A C 1
ATOM 1620 O O . ASP A 1 218 ? -9.281 -41.719 -14.086 1 98.44 218 ASP A O 1
ATOM 1624 N N . GLY A 1 219 ? -10.594 -40.531 -15.469 1 98.81 219 GLY A N 1
ATOM 1625 C CA . GLY A 1 219 ? -10.094 -39.219 -15.039 1 98.81 219 GLY A CA 1
ATOM 1626 C C . GLY A 1 219 ? -8.719 -38.906 -15.594 1 98.81 219 GLY A C 1
ATOM 1627 O O . GLY A 1 219 ? -8.047 -38 -15.109 1 98.81 219 GLY A O 1
ATOM 1628 N N . ARG A 1 220 ? -8.305 -39.656 -16.641 1 98.81 220 ARG A N 1
ATOM 1629 C CA . ARG A 1 220 ? -6.941 -39.531 -17.125 1 98.81 220 ARG A CA 1
ATOM 1630 C C . ARG A 1 220 ? -6.875 -38.5 -18.266 1 98.81 220 ARG A C 1
ATOM 1632 O O . ARG A 1 220 ? -7.82 -38.375 -19.047 1 98.81 220 ARG A O 1
ATOM 1639 N N . PHE A 1 221 ? -5.781 -37.812 -18.359 1 98.81 221 PHE A N 1
ATOM 1640 C CA . PHE A 1 221 ? -5.383 -36.969 -19.5 1 98.81 221 PHE A CA 1
ATOM 1641 C C . PHE A 1 221 ? -3.881 -37.062 -19.734 1 98.81 221 PHE A C 1
ATOM 1643 O O . PHE A 1 221 ? -3.127 -37.438 -18.828 1 98.81 221 PHE A O 1
ATOM 1650 N N . TRP A 1 222 ? -3.445 -36.844 -20.953 1 98.81 222 TRP A N 1
ATOM 1651 C CA . TRP A 1 222 ? -2.018 -36.844 -21.25 1 98.81 222 TRP A CA 1
ATOM 1652 C C . TRP A 1 222 ? -1.722 -36.031 -22.5 1 98.81 222 TRP A C 1
ATOM 1654 O O . TRP A 1 222 ? -2.605 -35.812 -23.328 1 98.81 222 TRP A O 1
ATOM 1664 N N . PHE A 1 223 ? -0.528 -35.5 -22.531 1 98.75 223 PHE A N 1
ATOM 1665 C CA . PHE A 1 223 ? -0.081 -34.719 -23.688 1 98.75 223 PHE A CA 1
ATOM 1666 C C . PHE A 1 223 ? 1.441 -34.688 -23.766 1 98.75 223 PHE A C 1
ATOM 1668 O O . PHE A 1 223 ? 2.121 -35.156 -22.844 1 98.75 223 PHE A O 1
ATOM 1675 N N . GLU A 1 224 ? 1.896 -34.281 -24.859 1 98.12 224 GLU A N 1
ATOM 1676 C CA . GLU A 1 224 ? 3.324 -34.062 -25.078 1 98.12 224 GLU A CA 1
ATOM 1677 C C . GLU A 1 224 ? 3.648 -32.594 -25.203 1 98.12 224 GLU A C 1
ATOM 1679 O O . GLU A 1 224 ? 2.826 -31.797 -25.672 1 98.12 224 GLU A O 1
ATOM 1684 N N . SER A 1 225 ? 4.812 -32.25 -24.703 1 98.19 225 SER A N 1
ATOM 1685 C CA . SER A 1 225 ? 5.32 -30.891 -24.734 1 98.19 225 SER A CA 1
ATOM 1686 C C . SER A 1 225 ? 6.844 -30.875 -24.734 1 98.19 225 SER A C 1
ATOM 1688 O O . SER A 1 225 ? 7.484 -31.812 -25.188 1 98.19 225 SER A O 1
ATOM 1690 N N . VAL A 1 226 ? 7.461 -29.734 -24.391 1 97.69 226 VAL A N 1
ATOM 1691 C CA . VAL A 1 226 ? 8.891 -29.609 -24.109 1 97.69 226 VAL A CA 1
ATOM 1692 C C . VAL A 1 226 ? 9.086 -29.172 -22.656 1 97.69 226 VAL A C 1
ATOM 1694 O O . VAL A 1 226 ? 8.211 -28.531 -22.062 1 97.69 226 VAL A O 1
ATOM 1697 N N . ARG A 1 227 ? 10.211 -29.594 -22.125 1 96.44 227 ARG A N 1
ATOM 1698 C CA . ARG A 1 227 ? 10.516 -29.203 -20.75 1 96.44 227 ARG A CA 1
ATOM 1699 C C . ARG A 1 227 ? 10.57 -27.688 -20.609 1 96.44 227 ARG A C 1
ATOM 1701 O O . ARG A 1 227 ? 11.258 -27.016 -21.375 1 96.44 227 ARG A O 1
ATOM 1708 N N . PRO A 1 228 ? 9.781 -27.141 -19.656 1 95.75 228 PRO A N 1
ATOM 1709 C CA . PRO A 1 228 ? 9.812 -25.688 -19.469 1 95.75 228 PRO A CA 1
ATOM 1710 C C . PRO A 1 228 ? 11.141 -25.188 -18.906 1 95.75 228 PRO A C 1
ATOM 1712 O O . PRO A 1 228 ? 11.977 -26 -18.5 1 95.75 228 PRO A O 1
ATOM 1715 N N . SER A 1 229 ? 11.305 -23.875 -18.953 1 92.88 229 SER A N 1
ATOM 1716 C CA . SER A 1 229 ? 12.469 -23.219 -18.375 1 92.88 229 SER A CA 1
ATOM 1717 C C . SER A 1 229 ? 12.062 -22.188 -17.328 1 92.88 229 SER A C 1
ATOM 1719 O O . SER A 1 229 ? 10.961 -21.641 -17.375 1 92.88 229 SER A O 1
ATOM 1721 N N . GLY A 1 230 ? 12.977 -22.078 -16.359 1 95.31 230 GLY A N 1
ATOM 1722 C CA . GLY A 1 230 ? 12.781 -20.953 -15.469 1 95.31 230 GLY A CA 1
ATOM 1723 C C . GLY A 1 230 ? 12.859 -19.609 -16.156 1 95.31 230 GLY A C 1
ATOM 1724 O O . GLY A 1 230 ? 13.484 -19.484 -17.219 1 95.31 230 GLY A O 1
ATOM 1725 N N . TYR A 1 231 ? 12.164 -18.641 -15.633 1 95.62 231 TYR A N 1
ATOM 1726 C CA . TYR A 1 231 ? 12.211 -17.297 -16.156 1 95.62 231 TYR A CA 1
ATOM 1727 C C . TYR A 1 231 ? 12.07 -16.266 -15.047 1 95.62 231 TYR A C 1
ATOM 1729 O O . TYR A 1 231 ? 11.602 -16.578 -13.953 1 95.62 231 TYR A O 1
ATOM 1737 N N . GLY A 1 232 ? 12.445 -15.062 -15.328 1 95.62 232 GLY A N 1
ATOM 1738 C CA . GLY A 1 232 ? 12.453 -14.023 -14.312 1 95.62 232 GLY A CA 1
ATOM 1739 C C . GLY A 1 232 ? 11.188 -13.18 -14.312 1 95.62 232 GLY A C 1
ATOM 1740 O O . GLY A 1 232 ? 10.609 -12.922 -15.367 1 95.62 232 GLY A O 1
ATOM 1741 N N . VAL A 1 233 ? 10.766 -12.797 -13.109 1 95.62 233 VAL A N 1
ATOM 1742 C CA . VAL A 1 233 ? 9.734 -11.766 -13.047 1 95.62 233 VAL A CA 1
ATOM 1743 C C . VAL A 1 233 ? 10.297 -10.445 -13.57 1 95.62 233 VAL A C 1
ATOM 1745 O O . VAL A 1 233 ? 11.516 -10.25 -13.617 1 95.62 233 VAL A O 1
ATOM 1748 N N . PRO A 1 234 ? 9.398 -9.539 -14.023 1 93.88 234 PRO A N 1
ATOM 1749 C CA . PRO A 1 234 ? 9.891 -8.242 -14.492 1 93.88 234 PRO A CA 1
ATOM 1750 C C . PRO A 1 234 ? 10.641 -7.465 -13.414 1 93.88 234 PRO A C 1
ATOM 1752 O O . PRO A 1 234 ? 10.234 -7.477 -12.25 1 93.88 234 PRO A O 1
ATOM 1755 N N . ILE A 1 235 ? 11.742 -6.801 -13.82 1 96.94 235 ILE A N 1
ATOM 1756 C CA . ILE A 1 235 ? 12.539 -6.078 -12.828 1 96.94 235 ILE A CA 1
ATOM 1757 C C . ILE A 1 235 ? 12.734 -4.633 -13.289 1 96.94 235 ILE A C 1
ATOM 1759 O O . ILE A 1 235 ? 13.672 -3.963 -12.852 1 96.94 235 ILE A O 1
ATOM 1763 N N . ASP A 1 236 ? 11.938 -4.141 -14.195 1 96.69 236 ASP A N 1
ATOM 1764 C CA . ASP A 1 236 ? 12.078 -2.805 -14.773 1 96.69 236 ASP A CA 1
ATOM 1765 C C . ASP A 1 236 ? 11.312 -1.77 -13.953 1 96.69 236 ASP A C 1
ATOM 1767 O O . ASP A 1 236 ? 11.266 -0.592 -14.312 1 96.69 236 ASP A O 1
ATOM 1771 N N . GLY A 1 237 ? 10.719 -2.152 -12.906 1 97.56 237 GLY A N 1
ATOM 1772 C CA . GLY A 1 237 ? 9.922 -1.273 -12.07 1 97.56 237 GLY A CA 1
ATOM 1773 C C . GLY A 1 237 ? 10.289 -1.353 -10.594 1 97.56 237 GLY A C 1
ATOM 1774 O O . GLY A 1 237 ? 11.352 -1.868 -10.242 1 97.56 237 GLY A O 1
ATOM 1775 N N . PRO A 1 238 ? 9.375 -0.772 -9.703 1 98.5 238 PRO A N 1
ATOM 1776 C CA . PRO A 1 238 ? 9.664 -0.727 -8.266 1 98.5 238 PRO A CA 1
ATOM 1777 C C . PRO A 1 238 ? 9.852 -2.115 -7.66 1 98.5 238 PRO A C 1
ATOM 1779 O O . PRO A 1 238 ? 10.625 -2.275 -6.711 1 98.5 238 PRO A O 1
ATOM 1782 N N . CYS A 1 239 ? 9.172 -3.094 -8.148 1 98.5 239 CYS A N 1
ATOM 1783 C CA . CYS A 1 239 ? 9.367 -4.438 -7.613 1 98.5 239 CYS A CA 1
ATOM 1784 C C . CYS A 1 239 ? 10.773 -4.941 -7.914 1 98.5 239 CYS A C 1
ATOM 1786 O O . CYS A 1 239 ? 11.367 -5.66 -7.105 1 98.5 239 CYS A O 1
ATOM 1788 N N . GLY A 1 240 ? 11.258 -4.602 -9.125 1 98.44 240 GLY A N 1
ATOM 1789 C CA . GLY A 1 240 ? 12.656 -4.895 -9.391 1 98.44 240 GLY A CA 1
ATOM 1790 C C . GLY A 1 240 ? 13.602 -4.227 -8.414 1 98.44 240 GLY A C 1
ATOM 1791 O O . GLY A 1 240 ? 14.562 -4.844 -7.953 1 98.44 240 GLY A O 1
ATOM 1792 N N . ASP A 1 241 ? 13.359 -2.951 -8.102 1 98.56 241 ASP A N 1
ATOM 1793 C CA . ASP A 1 241 ? 14.156 -2.223 -7.121 1 98.56 241 ASP A CA 1
ATOM 1794 C C . ASP A 1 241 ? 14.109 -2.912 -5.758 1 98.56 241 ASP A C 1
ATOM 1796 O O . ASP A 1 241 ? 15.125 -2.992 -5.062 1 98.56 241 ASP A O 1
ATOM 1800 N N . LEU A 1 242 ? 12.945 -3.383 -5.367 1 98.62 242 LEU A N 1
ATOM 1801 C CA . LEU A 1 242 ? 12.789 -4.047 -4.078 1 98.62 242 LEU A CA 1
ATOM 1802 C C . LEU A 1 242 ? 13.562 -5.359 -4.043 1 98.62 242 LEU A C 1
ATOM 1804 O O . LEU A 1 242 ? 14.242 -5.66 -3.055 1 98.62 242 LEU A O 1
ATOM 1808 N N . LEU A 1 243 ? 13.438 -6.148 -5.094 1 98.62 243 LEU A N 1
ATOM 1809 C CA . LEU A 1 243 ? 14.195 -7.395 -5.168 1 98.62 243 LEU A CA 1
ATOM 1810 C C . LEU A 1 243 ? 15.688 -7.129 -5.051 1 98.62 243 LEU A C 1
ATOM 1812 O O . LEU A 1 243 ? 16.391 -7.836 -4.324 1 98.62 243 LEU A O 1
ATOM 1816 N N . ALA A 1 244 ? 16.172 -6.105 -5.754 1 98.31 244 ALA A N 1
ATOM 1817 C CA . ALA A 1 244 ? 17.578 -5.727 -5.672 1 98.31 244 ALA A CA 1
ATOM 1818 C C . ALA A 1 244 ? 17.953 -5.305 -4.254 1 98.31 244 ALA A C 1
ATOM 1820 O O . ALA A 1 244 ? 18.984 -5.715 -3.732 1 98.31 244 ALA A O 1
ATOM 1821 N N . LEU A 1 245 ? 17.094 -4.504 -3.697 1 98.06 245 LEU A N 1
ATOM 1822 C CA . LEU A 1 245 ? 17.312 -4.031 -2.332 1 98.06 245 LEU A CA 1
ATOM 1823 C C . LEU A 1 245 ? 17.438 -5.203 -1.364 1 98.06 245 LEU A C 1
ATOM 1825 O O . LEU A 1 245 ? 18.219 -5.145 -0.412 1 98.06 245 LEU A O 1
ATOM 1829 N N . GLN A 1 246 ? 16.719 -6.285 -1.586 1 98.06 246 GLN A N 1
ATOM 1830 C CA . GLN A 1 246 ? 16.688 -7.461 -0.724 1 98.06 246 GLN A CA 1
ATOM 1831 C C . GLN A 1 246 ? 17.766 -8.461 -1.127 1 98.06 246 GLN A C 1
ATOM 1833 O O . GLN A 1 246 ? 17.906 -9.516 -0.509 1 98.06 246 GLN A O 1
ATOM 1838 N N . ASN A 1 247 ? 18.484 -8.188 -2.178 1 97.75 247 ASN A N 1
ATOM 1839 C CA . ASN A 1 247 ? 19.484 -9.102 -2.717 1 97.75 247 ASN A CA 1
ATOM 1840 C C . ASN A 1 247 ? 18.875 -10.438 -3.107 1 97.75 247 ASN A C 1
ATOM 1842 O O . ASN A 1 247 ? 19.406 -11.492 -2.77 1 97.75 247 ASN A O 1
ATOM 1846 N N . ARG A 1 248 ? 17.75 -10.352 -3.738 1 97.38 248 ARG A N 1
ATOM 1847 C CA . ARG A 1 248 ? 17.031 -11.539 -4.191 1 97.38 248 ARG A CA 1
ATOM 1848 C C . ARG A 1 248 ? 17.125 -11.688 -5.707 1 97.38 248 ARG A C 1
ATOM 1850 O O . ARG A 1 248 ? 17.078 -10.703 -6.438 1 97.38 248 ARG A O 1
ATOM 1857 N N . ASP A 1 249 ? 17.234 -12.969 -6.082 1 96.31 249 ASP A N 1
ATOM 1858 C CA . ASP A 1 249 ? 17.125 -13.266 -7.508 1 96.31 249 ASP A CA 1
ATOM 1859 C C . ASP A 1 249 ? 15.688 -13.102 -7.988 1 96.31 249 ASP A C 1
ATOM 1861 O O . ASP A 1 249 ? 14.742 -13.234 -7.203 1 96.31 249 ASP A O 1
ATOM 1865 N N . HIS A 1 250 ? 15.547 -12.758 -9.234 1 97.81 250 HIS A N 1
ATOM 1866 C CA . HIS A 1 250 ? 14.211 -12.492 -9.766 1 97.81 250 HIS A CA 1
ATOM 1867 C C . HIS A 1 250 ? 13.641 -13.719 -10.477 1 97.81 250 HIS A C 1
ATOM 1869 O O . HIS A 1 250 ? 12.531 -13.672 -11.008 1 97.81 250 HIS A O 1
ATOM 1875 N N . MET A 1 251 ? 14.336 -14.859 -10.398 1 97.38 251 MET A N 1
ATOM 1876 C CA . MET A 1 251 ? 13.992 -16.031 -11.203 1 97.38 251 MET A CA 1
ATOM 1877 C C . MET A 1 251 ? 12.898 -16.844 -10.523 1 97.38 251 MET A C 1
ATOM 1879 O O . MET A 1 251 ? 12.875 -16.969 -9.305 1 97.38 251 MET A O 1
ATOM 1883 N N . ARG A 1 252 ? 12.031 -17.391 -11.328 1 97.31 252 ARG A N 1
ATOM 1884 C CA . ARG A 1 252 ? 11.094 -18.438 -10.938 1 97.31 252 ARG A CA 1
ATOM 1885 C C . ARG A 1 252 ? 11.5 -19.781 -11.531 1 97.31 252 ARG A C 1
ATOM 1887 O O . ARG A 1 252 ? 11.992 -19.844 -12.664 1 97.31 252 ARG A O 1
ATOM 1894 N N . PRO A 1 253 ? 11.328 -20.828 -10.82 1 97.06 253 PRO A N 1
ATOM 1895 C CA . PRO A 1 253 ? 11.641 -22.141 -11.398 1 97.06 253 PRO A CA 1
ATOM 1896 C C . PRO A 1 253 ? 10.719 -22.516 -12.555 1 97.06 253 PRO A C 1
ATOM 1898 O O . PRO A 1 253 ? 9.594 -22.016 -12.641 1 97.06 253 PRO A O 1
ATOM 1901 N N . ALA A 1 254 ? 11.258 -23.359 -13.406 1 97.19 254 ALA A N 1
ATOM 1902 C CA . ALA A 1 254 ? 10.469 -23.906 -14.5 1 97.19 254 ALA A CA 1
ATOM 1903 C C . ALA A 1 254 ? 9.172 -24.531 -13.984 1 97.19 254 ALA A C 1
ATOM 1905 O O . ALA A 1 254 ? 9.172 -25.203 -12.953 1 97.19 254 ALA A O 1
ATOM 1906 N N . HIS A 1 255 ? 8.047 -24.219 -14.688 1 97.56 255 HIS A N 1
ATOM 1907 C CA . HIS A 1 255 ? 6.785 -24.766 -14.203 1 97.56 255 HIS A CA 1
ATOM 1908 C C . HIS A 1 255 ? 5.77 -24.891 -15.336 1 97.56 255 HIS A C 1
ATOM 1910 O O . HIS A 1 255 ? 5.926 -24.266 -16.391 1 97.56 255 HIS A O 1
ATOM 1916 N N . LEU A 1 256 ? 4.848 -25.734 -15.102 1 97.56 256 LEU A N 1
ATOM 1917 C CA . LEU A 1 256 ? 3.668 -25.938 -15.938 1 97.56 256 LEU A CA 1
ATOM 1918 C C . LEU A 1 256 ? 2.402 -25.516 -15.195 1 97.56 256 LEU A C 1
ATOM 1920 O O . LEU A 1 256 ? 2.209 -25.875 -14.031 1 97.56 256 LEU A O 1
ATOM 1924 N N . HIS A 1 257 ? 1.571 -24.703 -15.859 1 97.56 257 HIS A N 1
ATOM 1925 C CA . HIS A 1 257 ? 0.304 -24.281 -15.281 1 97.56 257 HIS A CA 1
ATOM 1926 C C . HIS A 1 257 ? -0.801 -25.297 -15.555 1 97.56 257 HIS A C 1
ATOM 1928 O O . HIS A 1 257 ? -0.809 -25.938 -16.609 1 97.56 257 HIS A O 1
ATOM 1934 N N . PHE A 1 258 ? -1.776 -25.344 -14.664 1 97.5 258 PHE A N 1
ATOM 1935 C CA . PHE A 1 258 ? -2.967 -26.156 -14.859 1 97.5 258 PHE A CA 1
ATOM 1936 C C . PHE A 1 258 ? -4.207 -25.453 -14.336 1 97.5 258 PHE A C 1
ATOM 1938 O O . PHE A 1 258 ? -4.16 -24.797 -13.289 1 97.5 258 PHE A O 1
ATOM 1945 N N . ILE A 1 259 ? -5.262 -25.562 -15.016 1 96.75 259 ILE A N 1
ATOM 1946 C CA . ILE A 1 259 ? -6.613 -25.328 -14.508 1 96.75 259 ILE A CA 1
ATOM 1947 C C . ILE A 1 259 ? -7.449 -26.594 -14.703 1 96.75 259 ILE A C 1
ATOM 1949 O O . ILE A 1 259 ? -7.453 -27.188 -15.781 1 96.75 259 ILE A O 1
ATOM 1953 N N . ALA A 1 260 ? -8.086 -27.047 -13.688 1 97.62 260 ALA A N 1
ATOM 1954 C CA . ALA A 1 260 ? -9 -28.188 -13.758 1 97.62 260 ALA A CA 1
ATOM 1955 C C . ALA A 1 260 ? -10.43 -27.766 -13.43 1 97.62 260 ALA A C 1
ATOM 1957 O O . ALA A 1 260 ? -10.672 -27.156 -12.391 1 97.62 260 ALA A O 1
ATOM 1958 N N . ILE A 1 261 ? -11.273 -28.094 -14.289 1 96.69 261 ILE A N 1
ATOM 1959 C CA . ILE A 1 261 ? -12.672 -27.688 -14.188 1 96.69 261 ILE A CA 1
ATOM 1960 C C . ILE A 1 261 ? -13.578 -28.922 -14.297 1 96.69 261 ILE A C 1
ATOM 1962 O O . ILE A 1 261 ? -13.453 -29.703 -15.234 1 96.69 261 ILE A O 1
ATOM 1966 N N . ALA A 1 262 ? -14.469 -29.047 -13.414 1 97.75 262 ALA A N 1
ATOM 1967 C CA . ALA A 1 262 ? -15.484 -30.094 -13.438 1 97.75 262 ALA A CA 1
ATOM 1968 C C . ALA A 1 262 ? -16.766 -29.641 -12.766 1 97.75 262 ALA A C 1
ATOM 1970 O O . ALA A 1 262 ? -16.734 -28.969 -11.734 1 97.75 262 ALA A O 1
ATOM 1971 N N . PRO A 1 263 ? -17.906 -30 -13.359 1 96.25 263 PRO A N 1
ATOM 1972 C CA . PRO A 1 263 ? -19.172 -29.625 -12.703 1 96.25 263 PRO A CA 1
ATOM 1973 C C . PRO A 1 263 ? -19.266 -30.156 -11.273 1 96.25 263 PRO A C 1
ATOM 1975 O O . PRO A 1 263 ? -18.891 -31.297 -11.008 1 96.25 263 PRO A O 1
ATOM 1978 N N . GLY A 1 264 ? -19.672 -29.297 -10.438 1 96.44 264 GLY A N 1
ATOM 1979 C CA . GLY A 1 264 ? -19.891 -29.672 -9.055 1 96.44 264 GLY A CA 1
ATOM 1980 C C . GLY A 1 264 ? -18.625 -29.609 -8.211 1 96.44 264 GLY A C 1
ATOM 1981 O O . GLY A 1 264 ? -18.609 -30.078 -7.074 1 96.44 264 GLY A O 1
ATOM 1982 N N . HIS A 1 265 ? -17.609 -29.125 -8.797 1 96.38 265 HIS A N 1
ATOM 1983 C CA . HIS A 1 265 ? -16.344 -28.969 -8.086 1 96.38 265 HIS A CA 1
ATOM 1984 C C . HIS A 1 265 ? -15.812 -27.547 -8.195 1 96.38 265 HIS A C 1
ATOM 1986 O O . HIS A 1 265 ? -16.062 -26.859 -9.195 1 96.38 265 HIS A O 1
ATOM 1992 N N . LYS A 1 266 ? -15.117 -27.078 -7.129 1 94 266 LYS A N 1
ATOM 1993 C CA . LYS A 1 266 ? -14.391 -25.812 -7.246 1 94 266 LYS A CA 1
ATOM 1994 C C . LYS A 1 266 ? -13.273 -25.922 -8.281 1 94 266 LYS A C 1
ATOM 1996 O O . LYS A 1 266 ? -12.586 -26.938 -8.359 1 94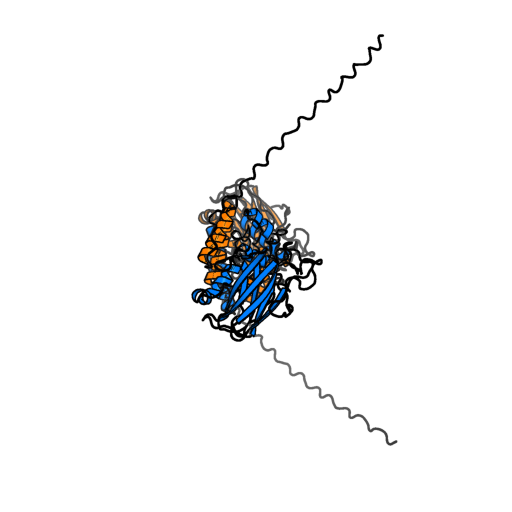 266 LYS A O 1
ATOM 2001 N N . VAL A 1 267 ? -13.164 -24.875 -9.047 1 94.62 267 VAL A N 1
ATOM 2002 C CA . VAL A 1 267 ? -12.094 -24.844 -10.039 1 94.62 267 VAL A CA 1
ATOM 2003 C C . VAL A 1 267 ? -10.742 -24.828 -9.336 1 94.62 267 VAL A C 1
ATOM 2005 O O . VAL A 1 267 ? -10.555 -24.094 -8.352 1 94.62 267 VAL A O 1
ATOM 2008 N N . LEU A 1 268 ? -9.852 -25.656 -9.789 1 96.12 268 LEU A N 1
ATOM 2009 C CA . LEU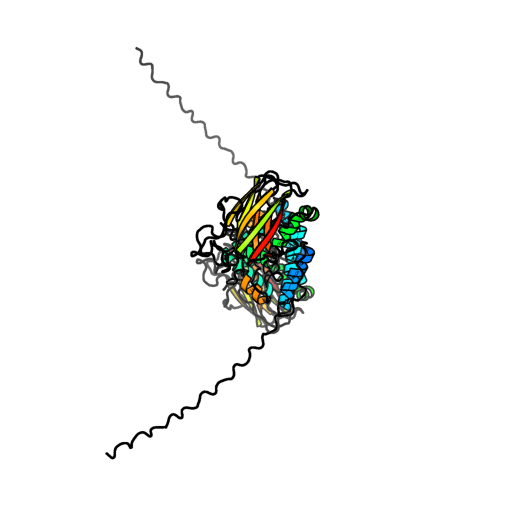 A 1 268 ? -8.484 -25.641 -9.273 1 96.12 268 LEU A CA 1
ATOM 2010 C C . LEU A 1 268 ? -7.531 -24.984 -10.266 1 96.12 268 LEU A C 1
ATOM 2012 O O . LEU A 1 268 ? -7.402 -25.438 -11.398 1 96.12 268 LEU A O 1
ATOM 2016 N N . THR A 1 269 ? -6.984 -23.906 -9.883 1 95.5 269 THR A N 1
ATOM 2017 C CA . THR A 1 269 ? -5.848 -23.312 -10.578 1 95.5 269 THR A CA 1
ATOM 2018 C C . THR A 1 269 ? -4.547 -23.609 -9.844 1 95.5 269 THR A C 1
ATOM 2020 O O . THR A 1 269 ? -4.426 -23.344 -8.641 1 95.5 269 THR A O 1
ATOM 2023 N N . THR A 1 270 ? -3.592 -24.203 -10.586 1 97 270 THR A N 1
ATOM 2024 C CA . THR A 1 270 ? -2.352 -24.562 -9.906 1 97 270 THR A CA 1
ATOM 2025 C C . THR A 1 270 ? -1.181 -24.562 -10.883 1 97 270 THR A C 1
ATOM 2027 O O . THR A 1 270 ? -1.302 -24.062 -12.008 1 97 270 THR A O 1
ATOM 2030 N N . GLN A 1 271 ? -0.004 -24.875 -10.367 1 97.56 271 GLN A N 1
ATOM 2031 C CA . GLN A 1 271 ? 1.26 -24.984 -11.086 1 97.56 271 GLN A CA 1
ATOM 2032 C C . GLN A 1 271 ? 2.098 -26.141 -10.562 1 97.56 271 GLN A C 1
ATOM 2034 O O . GLN A 1 271 ? 2.088 -26.422 -9.359 1 97.56 271 GLN A O 1
ATOM 2039 N N . ILE A 1 272 ? 2.744 -26.766 -11.438 1 97.75 272 ILE A N 1
ATOM 2040 C CA . ILE A 1 272 ? 3.719 -27.766 -11.031 1 97.75 272 ILE A CA 1
ATOM 2041 C C . ILE A 1 272 ? 5.125 -27.312 -11.398 1 97.75 272 ILE A C 1
ATOM 2043 O O . ILE A 1 272 ? 5.406 -27.031 -12.57 1 97.75 272 ILE A O 1
ATOM 2047 N N . PHE A 1 273 ? 5.973 -27.297 -10.391 1 97.56 273 PHE A N 1
ATOM 2048 C CA . PHE A 1 273 ? 7.316 -26.75 -10.555 1 97.56 273 PHE A CA 1
ATOM 2049 C C . PHE A 1 273 ? 8.344 -27.875 -10.648 1 97.56 273 PHE A C 1
ATOM 2051 O O . PHE A 1 273 ? 8.242 -28.891 -9.945 1 97.56 273 PHE A O 1
ATOM 2058 N N . ASP A 1 274 ? 9.367 -27.656 -11.453 1 96.94 274 ASP A N 1
ATOM 2059 C CA . ASP A 1 274 ? 10.469 -28.609 -11.609 1 96.94 274 ASP A CA 1
ATOM 2060 C C . ASP A 1 274 ? 11.445 -28.516 -10.445 1 96.94 274 ASP A C 1
ATOM 2062 O O . ASP A 1 274 ? 12.195 -27.547 -10.328 1 96.94 274 ASP A O 1
ATOM 2066 N N . ALA A 1 275 ? 11.508 -29.547 -9.672 1 95 275 ALA A N 1
ATOM 2067 C CA . ALA A 1 275 ? 12.352 -29.562 -8.477 1 95 275 ALA A CA 1
ATOM 2068 C C . ALA A 1 275 ? 13.836 -29.578 -8.852 1 95 275 ALA A C 1
ATOM 2070 O O . ALA A 1 275 ? 14.695 -29.297 -8.023 1 95 275 ALA A O 1
ATOM 2071 N N . LEU A 1 276 ? 14.117 -29.891 -10.086 1 91.81 276 LEU A N 1
ATOM 2072 C CA . LEU A 1 276 ? 15.5 -30 -10.531 1 91.81 276 LEU A CA 1
ATOM 2073 C C . LEU A 1 276 ? 15.984 -28.672 -11.117 1 91.81 276 LEU A C 1
ATOM 2075 O O . LEU A 1 276 ? 17.172 -28.516 -11.414 1 91.81 276 LEU A O 1
ATOM 2079 N N . ASP A 1 277 ? 15.055 -27.75 -11.25 1 95.12 277 ASP A N 1
ATOM 2080 C CA . ASP A 1 277 ? 15.445 -26.438 -11.742 1 95.12 277 ASP A CA 1
ATOM 2081 C C . ASP A 1 277 ? 16.375 -25.734 -10.75 1 95.12 277 ASP A C 1
ATOM 2083 O O . ASP A 1 277 ? 16.188 -25.844 -9.539 1 95.12 277 ASP A O 1
ATOM 2087 N N . PRO A 1 278 ? 17.391 -24.984 -11.234 1 93.69 278 PRO A N 1
ATOM 2088 C CA . PRO A 1 278 ? 18.328 -24.312 -10.336 1 93.69 278 PRO A CA 1
ATOM 2089 C C . PRO A 1 278 ? 17.641 -23.344 -9.367 1 93.69 278 PRO A C 1
ATOM 2091 O O . PRO A 1 278 ? 18.203 -23.016 -8.328 1 93.69 278 PRO A O 1
ATOM 2094 N N . PHE A 1 279 ? 16.422 -22.953 -9.664 1 95 279 PHE A N 1
ATOM 2095 C CA . PHE A 1 279 ? 15.758 -21.953 -8.844 1 95 279 PHE A CA 1
ATOM 2096 C C . PHE A 1 279 ? 14.602 -22.578 -8.07 1 95 279 PHE A C 1
ATOM 2098 O O . PHE A 1 279 ? 13.773 -21.859 -7.5 1 95 279 PHE A O 1
ATOM 2105 N N . ALA A 1 280 ? 14.523 -23.844 -8.008 1 95.44 280 ALA A N 1
ATOM 2106 C CA . ALA A 1 280 ? 13.414 -24.594 -7.426 1 95.44 280 ALA A CA 1
ATOM 2107 C C . ALA A 1 280 ? 13.148 -24.156 -5.992 1 95.44 280 ALA A C 1
ATOM 2109 O O . ALA A 1 280 ? 11.992 -24.125 -5.547 1 95.44 280 ALA A O 1
ATOM 2110 N N . PHE A 1 281 ? 14.117 -23.688 -5.281 1 94 281 PHE A N 1
ATOM 2111 C CA . PHE A 1 281 ? 13.961 -23.422 -3.857 1 94 281 PHE A CA 1
ATOM 2112 C C . PHE A 1 281 ? 14.172 -21.938 -3.559 1 94 281 PHE A C 1
ATOM 2114 O O . PHE A 1 281 ? 14.414 -21.562 -2.41 1 94 281 PHE A O 1
ATOM 2121 N N . SER A 1 282 ? 14.125 -21.109 -4.594 1 95 282 SER A N 1
ATOM 2122 C CA . SER A 1 282 ? 14.273 -19.672 -4.461 1 95 282 SER A CA 1
ATOM 2123 C C . SER A 1 282 ? 13.32 -18.922 -5.383 1 95 282 SER A C 1
ATOM 2125 O O . SER A 1 282 ? 13.695 -17.938 -6.008 1 95 282 SER A O 1
ATOM 2127 N N . ASP A 1 283 ? 12.141 -19.469 -5.438 1 96.94 283 ASP A N 1
ATOM 2128 C CA . ASP A 1 283 ? 11.109 -18.859 -6.27 1 96.94 283 ASP A CA 1
ATOM 2129 C C . ASP A 1 283 ? 10.844 -17.422 -5.84 1 96.94 283 ASP A C 1
ATOM 2131 O O . ASP A 1 283 ? 10.359 -17.172 -4.734 1 96.94 283 ASP A O 1
ATOM 2135 N N . ALA A 1 284 ? 11.016 -16.5 -6.754 1 97.56 284 ALA A N 1
ATOM 2136 C CA . ALA A 1 284 ? 10.844 -15.086 -6.438 1 97.56 284 ALA A CA 1
ATOM 2137 C C . ALA A 1 284 ? 9.398 -14.773 -6.062 1 97.56 284 ALA A C 1
ATOM 2139 O O . ALA A 1 284 ? 9.133 -13.844 -5.305 1 97.56 284 ALA A O 1
ATOM 2140 N N . ALA A 1 285 ? 8.492 -15.562 -6.539 1 97 285 ALA A N 1
ATOM 2141 C CA . ALA A 1 285 ? 7.07 -15.266 -6.363 1 97 285 ALA A CA 1
ATOM 2142 C C . ALA A 1 285 ? 6.465 -16.141 -5.266 1 97 285 ALA A C 1
ATOM 2144 O O . ALA A 1 285 ? 5.258 -16.078 -5.02 1 97 285 ALA A O 1
ATOM 2145 N N . PHE A 1 286 ? 7.184 -17.016 -4.703 1 97.38 286 PHE A N 1
ATOM 2146 C CA . PHE A 1 286 ? 6.785 -17.875 -3.584 1 97.38 286 PHE A CA 1
ATOM 2147 C C . PHE A 1 286 ? 5.586 -18.734 -3.959 1 97.38 286 PHE A C 1
ATOM 2149 O O . PHE A 1 286 ? 4.703 -18.969 -3.133 1 97.38 286 PHE A O 1
ATOM 2156 N N . GLY A 1 287 ? 5.562 -19.125 -5.172 1 96.31 287 GLY A N 1
ATOM 2157 C CA . GLY A 1 287 ? 4.488 -20 -5.617 1 96.31 287 GLY A CA 1
ATOM 2158 C C . GLY A 1 287 ? 4.816 -21.469 -5.477 1 96.31 287 GLY A C 1
ATOM 2159 O O . GLY A 1 287 ? 3.918 -22.312 -5.445 1 96.31 287 GLY A O 1
ATOM 2160 N N . ALA A 1 288 ? 6.062 -21.812 -5.461 1 96 288 ALA A N 1
ATOM 2161 C CA . ALA A 1 288 ? 6.508 -23.203 -5.402 1 96 288 ALA A CA 1
ATOM 2162 C C . ALA A 1 288 ? 6.484 -23.719 -3.969 1 96 288 ALA A C 1
ATOM 2164 O O . ALA A 1 288 ? 7.523 -23.781 -3.305 1 96 288 ALA A O 1
ATOM 2165 N N . VAL A 1 289 ? 5.32 -24.188 -3.551 1 95.31 289 VAL A N 1
ATOM 2166 C CA . VAL A 1 289 ? 5.172 -24.609 -2.164 1 95.31 289 VAL A CA 1
ATOM 2167 C C . VAL A 1 289 ? 4.664 -26.062 -2.121 1 95.31 289 VAL A C 1
ATOM 2169 O O . VAL A 1 289 ? 3.98 -26.5 -3.045 1 95.31 289 VAL A O 1
ATOM 2172 N N . GLY A 1 290 ? 5.059 -26.75 -1.082 1 92.25 290 GLY A N 1
ATOM 2173 C CA . GLY A 1 290 ? 4.508 -28.047 -0.775 1 92.25 290 GLY A CA 1
ATOM 2174 C C . GLY A 1 290 ? 4.715 -29.062 -1.887 1 92.25 290 GLY A C 1
ATOM 2175 O O . GLY A 1 290 ? 5.836 -29.25 -2.361 1 92.25 290 GLY A O 1
ATOM 2176 N N . SER A 1 291 ? 3.564 -29.641 -2.268 1 93.19 291 SER A N 1
ATOM 2177 C CA . SER A 1 291 ? 3.613 -30.75 -3.215 1 93.19 291 SER A CA 1
ATOM 2178 C C . SER A 1 291 ? 3.74 -30.25 -4.648 1 93.19 291 SER A C 1
ATOM 2180 O O . SER A 1 291 ? 3.805 -31.047 -5.59 1 93.19 291 SER A O 1
ATOM 2182 N N . LEU A 1 292 ? 3.865 -28.938 -4.809 1 96.31 292 LEU A N 1
ATOM 2183 C CA . LEU A 1 292 ? 3.896 -28.391 -6.16 1 96.31 292 LEU A CA 1
ATOM 2184 C C . LEU A 1 292 ? 5.289 -28.516 -6.77 1 96.31 292 LEU A C 1
ATOM 2186 O O . LEU A 1 292 ? 5.461 -28.328 -7.977 1 96.31 292 LEU A O 1
ATOM 2190 N N . LEU A 1 293 ? 6.223 -28.797 -5.98 1 95 293 LEU A N 1
ATOM 2191 C CA . LEU A 1 293 ? 7.543 -29.156 -6.488 1 95 293 LEU A CA 1
ATOM 2192 C C . LEU A 1 293 ? 7.617 -30.641 -6.793 1 95 293 LEU A C 1
ATOM 2194 O O . LEU A 1 293 ? 7.453 -31.469 -5.891 1 95 293 LEU A O 1
ATOM 2198 N N . ARG A 1 294 ? 7.855 -30.891 -8.047 1 94.06 294 ARG A N 1
ATOM 2199 C CA . ARG A 1 294 ? 7.875 -32.281 -8.5 1 94.06 294 ARG A CA 1
ATOM 2200 C C . ARG A 1 294 ? 9.102 -32.562 -9.367 1 94.06 294 ARG A C 1
ATOM 2202 O O . ARG A 1 294 ? 9.68 -31.641 -9.945 1 94.06 294 ARG A O 1
ATOM 2209 N N . ASP A 1 295 ? 9.336 -33.844 -9.453 1 90.94 295 ASP A N 1
ATOM 2210 C CA . ASP A 1 295 ? 10.43 -34.25 -10.336 1 90.94 295 ASP A CA 1
ATOM 2211 C C . ASP A 1 295 ? 9.938 -34.406 -11.773 1 90.94 295 ASP A C 1
ATOM 2213 O O . ASP A 1 295 ? 8.969 -35.156 -12.016 1 90.94 295 ASP A O 1
ATOM 2217 N N . PHE A 1 296 ? 10.484 -33.656 -12.641 1 95.38 296 PHE A N 1
ATOM 2218 C CA . PHE A 1 296 ? 10.43 -34 -14.047 1 95.38 296 PHE A CA 1
ATOM 2219 C C . PHE A 1 296 ? 11.43 -35.125 -14.367 1 95.38 296 PHE A C 1
ATOM 2221 O O . PHE A 1 296 ? 12.609 -34.844 -14.594 1 95.38 296 PHE A O 1
ATOM 2228 N N . GLU A 1 297 ? 10.93 -36.312 -14.469 1 95.25 297 GLU A N 1
ATOM 2229 C CA . GLU A 1 297 ? 11.789 -37.5 -14.461 1 95.25 297 GLU A CA 1
ATOM 2230 C C . GLU A 1 297 ? 12.391 -37.75 -15.836 1 95.25 297 GLU A C 1
ATOM 2232 O O . GLU A 1 297 ? 11.664 -37.875 -16.828 1 95.25 297 GLU A O 1
ATOM 2237 N N . PRO A 1 298 ? 13.711 -37.938 -15.82 1 94.5 298 PRO A N 1
ATOM 2238 C CA . PRO A 1 298 ? 14.305 -38.312 -17.094 1 94.5 298 PRO A CA 1
ATOM 2239 C C . PRO A 1 298 ? 13.891 -39.719 -17.531 1 94.5 298 PRO A C 1
ATOM 2241 O O . PRO A 1 298 ? 13.75 -40.625 -16.688 1 94.5 298 PRO A O 1
ATOM 2244 N N . VAL A 1 299 ? 13.562 -39.875 -18.75 1 93.62 299 VAL A N 1
ATOM 2245 C CA . VAL A 1 299 ? 13.164 -41.156 -19.281 1 93.62 299 VAL A CA 1
ATOM 2246 C C . VAL A 1 299 ? 14.281 -41.75 -20.156 1 93.62 299 VAL A C 1
ATOM 2248 O O . VAL A 1 299 ? 15.062 -41 -20.734 1 93.62 299 VAL A O 1
ATOM 2251 N N . ASP A 1 300 ? 14.203 -43.094 -20.172 1 89.38 300 ASP A N 1
ATOM 2252 C CA . ASP A 1 300 ? 15.18 -43.781 -21.016 1 89.38 300 ASP A CA 1
ATOM 2253 C C . ASP A 1 300 ? 14.984 -43.438 -22.484 1 89.38 300 ASP A C 1
ATOM 2255 O O . ASP A 1 300 ? 13.859 -43.406 -22.984 1 89.38 300 ASP A O 1
ATOM 2259 N N . GLY A 1 301 ? 16.047 -43.125 -23.234 1 88.12 301 GLY A N 1
ATOM 2260 C CA . GLY A 1 301 ? 15.961 -42.75 -24.641 1 88.12 301 GLY A CA 1
ATOM 2261 C C . GLY A 1 301 ? 15.906 -41.25 -24.875 1 88.12 301 GLY A C 1
ATOM 2262 O O . GLY A 1 301 ? 15.875 -40.812 -26.016 1 88.12 301 GLY A O 1
ATOM 2263 N N . GLY A 1 302 ? 15.758 -40.562 -23.812 1 90.38 302 GLY A N 1
ATOM 2264 C CA . GLY A 1 302 ? 15.812 -39.125 -23.922 1 90.38 302 GLY A CA 1
ATOM 2265 C C . GLY A 1 302 ? 14.5 -38.438 -23.562 1 90.38 302 GLY A C 1
ATOM 2266 O O . GLY A 1 302 ? 13.43 -39.031 -23.703 1 90.38 302 GLY A O 1
ATOM 2267 N N . GLY A 1 303 ? 14.547 -37.312 -22.906 1 95.38 303 GLY A N 1
ATOM 2268 C CA . GLY A 1 303 ? 13.367 -36.531 -22.531 1 95.38 303 GLY A CA 1
ATOM 2269 C C . GLY A 1 303 ? 12.984 -36.688 -21.078 1 95.38 303 GLY A C 1
ATOM 2270 O O . GLY A 1 303 ? 13.805 -37.094 -20.25 1 95.38 303 GLY A O 1
ATOM 2271 N N . PHE A 1 304 ? 11.711 -36.219 -20.781 1 97.44 304 PHE A N 1
ATOM 2272 C CA . PHE A 1 304 ? 11.25 -36.188 -19.406 1 97.44 304 PHE A CA 1
ATOM 2273 C C . PHE A 1 304 ? 9.789 -36.594 -19.312 1 97.44 304 PHE A C 1
ATOM 2275 O O . PHE A 1 304 ? 9.055 -36.531 -20.297 1 97.44 304 PHE A O 1
ATOM 2282 N N . ARG A 1 305 ? 9.477 -37.062 -18.156 1 97.56 305 ARG A N 1
ATOM 2283 C CA . ARG A 1 305 ? 8.094 -37.406 -17.844 1 97.56 305 ARG A CA 1
ATOM 2284 C C . ARG A 1 305 ? 7.617 -36.719 -16.578 1 97.56 305 ARG A C 1
ATOM 2286 O O . ARG A 1 305 ? 8.359 -36.625 -15.594 1 97.56 305 ARG A O 1
ATOM 2293 N N . LEU A 1 306 ? 6.398 -36.25 -16.547 1 97.88 306 LEU A N 1
ATOM 2294 C CA . LEU A 1 306 ? 5.742 -35.688 -15.375 1 97.88 306 LEU A CA 1
ATOM 2295 C C . LEU A 1 306 ? 4.41 -36.375 -15.117 1 97.88 306 LEU A C 1
ATOM 2297 O O . LEU A 1 306 ? 3.559 -36.438 -16.016 1 97.88 306 LEU A O 1
ATOM 2301 N N . ASP A 1 307 ? 4.273 -36.906 -13.961 1 96.75 307 ASP A N 1
ATOM 2302 C CA . ASP A 1 307 ? 3 -37.438 -13.492 1 96.75 307 ASP A CA 1
ATOM 2303 C C . ASP A 1 307 ? 2.314 -36.469 -12.523 1 96.75 307 ASP A C 1
ATOM 2305 O O . ASP A 1 307 ? 2.92 -36.031 -11.547 1 96.75 307 ASP A O 1
ATOM 2309 N N . VAL A 1 308 ? 1.025 -36.188 -12.828 1 96.44 308 VAL A N 1
ATOM 2310 C CA . VAL A 1 308 ? 0.353 -35.219 -11.984 1 96.44 308 VAL A CA 1
ATOM 2311 C C . VAL A 1 308 ? -1.029 -35.719 -11.594 1 96.44 308 VAL A C 1
ATOM 2313 O O . VAL A 1 308 ? -1.713 -36.375 -12.391 1 96.44 308 VAL A O 1
ATOM 2316 N N . GLU A 1 309 ? -1.396 -35.5 -10.375 1 96.56 309 GLU A N 1
ATOM 2317 C CA . GLU A 1 309 ? -2.758 -35.719 -9.898 1 96.56 309 GLU A CA 1
ATOM 2318 C C . GLU A 1 309 ? -3.373 -34.406 -9.375 1 96.56 309 GLU A C 1
ATOM 2320 O O . GLU A 1 309 ? -2.789 -33.719 -8.531 1 96.56 309 GLU A O 1
ATOM 2325 N N . LEU A 1 310 ? -4.492 -34.062 -9.922 1 97.88 310 LEU A N 1
ATOM 2326 C CA . LEU A 1 310 ? -5.238 -32.875 -9.531 1 97.88 310 LEU A CA 1
ATOM 2327 C C . LEU A 1 310 ? -6.504 -33.25 -8.766 1 97.88 310 LEU A C 1
ATOM 2329 O O . LEU A 1 310 ? -7.422 -33.844 -9.344 1 97.88 310 LEU A O 1
ATOM 2333 N N . LYS A 1 311 ? -6.527 -32.875 -7.535 1 97.31 311 LYS A N 1
ATOM 2334 C CA . LYS A 1 311 ? -7.66 -33.219 -6.68 1 97.31 311 LYS A CA 1
ATOM 2335 C C . LYS A 1 311 ? -8.586 -32.031 -6.484 1 97.31 311 LYS A C 1
ATOM 2337 O O . LYS A 1 311 ? -8.156 -30.969 -6 1 97.31 311 LYS A O 1
ATOM 2342 N N . LEU A 1 312 ? -9.82 -32.219 -6.82 1 96.12 312 LEU A N 1
ATOM 2343 C CA . LEU A 1 312 ? -10.789 -31.141 -6.77 1 96.12 312 LEU A CA 1
ATOM 2344 C C . LEU A 1 312 ? -11.695 -31.266 -5.543 1 96.12 312 LEU A C 1
ATOM 2346 O O . LEU A 1 312 ? -12.062 -32.375 -5.156 1 96.12 312 LEU A O 1
ATOM 2350 N N . GLU A 1 313 ? -11.992 -30.172 -5.031 1 93.94 313 GLU A N 1
ATOM 2351 C CA . GLU A 1 313 ? -12.938 -30.062 -3.928 1 93.94 313 GLU A CA 1
ATOM 2352 C C . GLU A 1 313 ? -14.375 -29.938 -4.441 1 93.94 313 GLU A C 1
ATOM 2354 O O . GLU A 1 313 ? -14.648 -29.094 -5.301 1 93.94 313 GLU A O 1
ATOM 2359 N N . PRO A 1 314 ? -15.258 -30.797 -3.84 1 94 314 PRO A N 1
ATOM 2360 C CA . PRO A 1 314 ? -16.656 -30.531 -4.195 1 94 314 PRO A CA 1
ATOM 2361 C C . PRO A 1 314 ? -17.094 -29.125 -3.85 1 94 314 PRO A C 1
ATOM 2363 O O . PRO A 1 314 ? -16.688 -28.578 -2.818 1 94 314 PRO A O 1
ATOM 2366 N N . GLY A 1 315 ? -17.828 -28.531 -4.727 1 93 315 GLY A N 1
ATOM 2367 C CA . GLY A 1 315 ? -18.297 -27.172 -4.512 1 93 315 GLY A CA 1
ATOM 2368 C C . GLY A 1 315 ? -18.812 -26.516 -5.773 1 93 315 GLY A C 1
ATOM 2369 O O . GLY A 1 315 ? -19.031 -27.188 -6.785 1 93 315 GLY A O 1
ATOM 2370 N N . GLU A 1 316 ? -19.047 -25.25 -5.645 1 92.25 316 GLU A N 1
ATOM 2371 C CA . GLU A 1 316 ? -19.531 -24.484 -6.785 1 92.25 316 GLU A CA 1
ATOM 2372 C C . GLU A 1 316 ? -18.422 -24.25 -7.809 1 92.25 316 GLU A C 1
ATOM 2374 O O . GLU A 1 316 ? -17.312 -23.859 -7.449 1 92.25 316 GLU A O 1
ATOM 2379 N N . THR A 1 317 ? -18.797 -24.547 -9.055 1 91.62 317 THR A N 1
ATOM 2380 C CA . THR A 1 317 ? -17.844 -24.312 -10.141 1 91.62 317 THR A CA 1
ATOM 2381 C C . THR A 1 317 ? -17.875 -22.844 -10.578 1 91.62 317 THR A C 1
ATOM 2383 O O . THR A 1 317 ? -18.875 -22.391 -11.148 1 91.62 317 THR A O 1
ATOM 2386 N N . ARG A 1 318 ? -16.812 -22.141 -10.25 1 83 318 ARG A N 1
ATOM 2387 C CA . ARG A 1 318 ? -16.656 -20.75 -10.648 1 83 318 ARG A CA 1
ATOM 2388 C C . ARG A 1 318 ? -15.383 -20.562 -11.469 1 83 318 ARG A C 1
ATOM 2390 O O . ARG A 1 318 ? -14.281 -20.766 -10.961 1 83 318 ARG A O 1
ATOM 2397 N N . LEU A 1 319 ? -15.578 -20.141 -12.656 1 81.62 319 LEU A N 1
ATOM 2398 C CA . LEU A 1 319 ? -14.414 -19.953 -13.516 1 81.62 319 LEU A CA 1
ATOM 2399 C C . LEU A 1 319 ? -13.586 -18.766 -13.055 1 81.62 319 LEU A C 1
ATOM 2401 O O . LEU A 1 319 ? -14.133 -17.75 -12.633 1 81.62 319 LEU A O 1
ATOM 2405 N N . PRO A 1 320 ? -12.312 -18.984 -13.148 1 74.94 320 PRO A N 1
ATOM 2406 C CA . PRO A 1 320 ? -11.477 -17.844 -12.75 1 74.94 320 PRO A CA 1
ATOM 2407 C C . PRO A 1 320 ? -11.5 -16.703 -13.773 1 74.94 320 PRO A C 1
ATOM 2409 O O . PRO A 1 320 ? -11.82 -16.938 -14.945 1 74.94 320 PRO A O 1
ATOM 2412 N N . LYS A 1 321 ? -11.289 -15.516 -13.266 1 69.25 321 LYS A N 1
ATOM 2413 C CA . LYS A 1 321 ? -11.133 -14.359 -14.133 1 69.25 321 LYS A CA 1
ATOM 2414 C C . LYS A 1 321 ? -9.664 -14.086 -14.445 1 69.25 321 LYS A C 1
ATOM 2416 O O . LYS A 1 321 ? -8.812 -14.203 -13.562 1 69.25 321 LYS A O 1
ATOM 2421 N N . PRO A 1 322 ? -9.414 -13.789 -15.781 1 67.88 322 PRO A N 1
ATOM 2422 C CA . PRO A 1 322 ? -8.031 -13.406 -16.062 1 67.88 322 PRO A CA 1
ATOM 2423 C C . PRO A 1 322 ? -7.59 -12.172 -15.281 1 67.88 322 PRO A C 1
ATOM 2425 O O . PRO A 1 322 ? -8.367 -11.227 -15.125 1 67.88 322 PRO A O 1
ATOM 2428 N N . PRO A 1 323 ? -6.422 -12.242 -14.742 1 61.12 323 PRO A N 1
ATOM 2429 C CA . PRO A 1 323 ? -5.965 -11.109 -13.938 1 61.12 323 PRO A CA 1
ATOM 2430 C C . PRO A 1 323 ? -5.707 -9.859 -14.773 1 61.12 323 PRO A C 1
ATOM 2432 O O . PRO A 1 323 ? -5.699 -8.742 -14.234 1 61.12 323 PRO A O 1
ATOM 2435 N N . LEU A 1 324 ? -5.254 -10.008 -15.992 1 59.81 324 LEU A N 1
ATOM 2436 C CA . LEU A 1 324 ? -5.016 -8.852 -16.859 1 59.81 324 LEU A CA 1
ATOM 2437 C C . LEU A 1 324 ? -6.109 -8.734 -17.906 1 59.81 324 LEU A C 1
ATOM 2439 O O . LEU A 1 324 ? -6.641 -9.742 -18.375 1 59.81 324 LEU A O 1
ATOM 2443 N N . PRO A 1 325 ? -6.625 -7.449 -18.172 1 52.66 325 PRO A N 1
ATOM 2444 C CA . PRO A 1 325 ? -7.656 -7.289 -19.203 1 52.66 325 PRO A CA 1
ATOM 2445 C C . PRO A 1 325 ? -7.184 -7.734 -20.578 1 52.66 325 PRO A C 1
ATOM 2447 O O . PRO A 1 325 ? -5.984 -7.734 -20.859 1 52.66 325 PRO A O 1
ATOM 2450 N N . MET B 1 1 ? 77.438 25.438 -35.406 1 20.5 1 MET B N 1
ATOM 2451 C CA . MET B 1 1 ? 78.312 24.328 -34.969 1 20.5 1 MET B CA 1
ATOM 2452 C C . MET B 1 1 ? 77.562 23 -35.219 1 20.5 1 MET B C 1
ATOM 2454 O O . MET B 1 1 ? 76.375 22.953 -35.469 1 20.5 1 MET B O 1
ATOM 2458 N N . SER B 1 2 ? 78.125 21.938 -34.719 1 20.31 2 SER B N 1
ATOM 2459 C CA . SER B 1 2 ? 78.062 20.516 -34.969 1 20.31 2 SER B CA 1
ATOM 2460 C C . SER B 1 2 ? 76.688 19.953 -34.719 1 20.31 2 SER B C 1
ATOM 2462 O O . SER B 1 2 ? 76.188 20.062 -33.594 1 20.31 2 SER B O 1
ATOM 2464 N N . VAL B 1 3 ? 75.875 19.938 -35.719 1 25.14 3 VAL B N 1
ATOM 2465 C CA . VAL B 1 3 ? 74.5 19.438 -36.031 1 25.14 3 VAL B CA 1
ATOM 2466 C C . VAL B 1 3 ? 74.438 17.953 -35.719 1 25.14 3 VAL B C 1
ATOM 2468 O O . VAL B 1 3 ? 75.062 17.125 -36.375 1 25.14 3 VAL B O 1
ATOM 2471 N N . SER B 1 4 ? 74.688 17.766 -34.312 1 21.84 4 SER B N 1
ATOM 2472 C CA . SER B 1 4 ? 74.938 16.438 -33.75 1 21.84 4 SER B CA 1
ATOM 2473 C C . SER B 1 4 ? 73.875 15.453 -34.281 1 21.84 4 SER B C 1
ATOM 2475 O O . SER B 1 4 ? 72.812 15.852 -34.719 1 21.84 4 SER B O 1
ATOM 2477 N N . SER B 1 5 ? 74.312 14.266 -34.344 1 22.98 5 SER B N 1
ATOM 2478 C CA . SER B 1 5 ? 74.188 12.945 -34.938 1 22.98 5 SER B CA 1
ATOM 2479 C C . SER B 1 5 ? 72.812 12.305 -34.594 1 22.98 5 SER B C 1
ATOM 2481 O O . SER B 1 5 ? 72.25 12.594 -33.531 1 22.98 5 SER B O 1
ATOM 2483 N N . PRO B 1 6 ? 72.188 11.68 -35.562 1 25.89 6 PRO B N 1
ATOM 2484 C CA . PRO B 1 6 ? 70.938 11.016 -35.781 1 25.89 6 PRO B CA 1
ATOM 2485 C C . PRO B 1 6 ? 70.688 9.852 -34.844 1 25.89 6 PRO B C 1
ATOM 2487 O O . PRO B 1 6 ? 71.625 9.039 -34.625 1 25.89 6 PRO B O 1
ATOM 2490 N N . GLY B 1 7 ? 70.188 10.172 -33.562 1 21.66 7 GLY B N 1
ATOM 2491 C CA . GLY B 1 7 ? 70 9.258 -32.469 1 21.66 7 GLY B CA 1
ATOM 2492 C C . GLY B 1 7 ? 69.438 7.906 -32.875 1 21.66 7 GLY B C 1
ATOM 2493 O O . GLY B 1 7 ? 68.812 7.785 -33.906 1 21.66 7 GLY B O 1
ATOM 2494 N N . ASN B 1 8 ? 70.125 6.848 -32.406 1 20.34 8 ASN B N 1
ATOM 2495 C CA . ASN B 1 8 ? 70.188 5.391 -32.469 1 20.34 8 ASN B CA 1
ATOM 2496 C C . ASN B 1 8 ? 68.812 4.766 -32.312 1 20.34 8 ASN B C 1
ATOM 2498 O O . ASN B 1 8 ? 68.062 5.133 -31.391 1 20.34 8 ASN B O 1
ATOM 2502 N N . ILE B 1 9 ? 68.25 4.234 -33.375 1 21.59 9 ILE B N 1
ATOM 2503 C CA . ILE B 1 9 ? 67 3.5 -33.656 1 21.59 9 ILE B CA 1
ATOM 2504 C C . ILE B 1 9 ? 66.938 2.26 -32.75 1 21.59 9 ILE B C 1
ATOM 2506 O O . ILE B 1 9 ? 67.812 1.38 -32.844 1 21.59 9 ILE B O 1
ATOM 2510 N N . HIS B 1 10 ? 66.75 2.426 -31.375 1 20.56 10 HIS B N 1
ATOM 2511 C CA . HIS B 1 10 ? 66.75 1.291 -30.453 1 20.56 10 HIS B CA 1
ATOM 2512 C C . HIS B 1 10 ? 65.812 0.19 -30.969 1 20.56 10 HIS B C 1
ATOM 2514 O O . HIS B 1 10 ? 64.75 0.475 -31.531 1 20.56 10 HIS B O 1
ATOM 2520 N N . SER B 1 11 ? 66.375 -0.938 -31.328 1 20.45 11 SER B N 1
ATOM 2521 C CA . SER B 1 11 ? 65.938 -2.25 -31.781 1 20.45 11 SER B CA 1
ATOM 2522 C C . SER B 1 11 ? 64.812 -2.785 -30.859 1 20.45 11 SER B C 1
ATOM 2524 O O . SER B 1 11 ? 65 -2.834 -29.641 1 20.45 11 SER B O 1
ATOM 2526 N N . PHE B 1 12 ? 63.562 -2.588 -31.219 1 21.64 12 PHE B N 1
ATOM 2527 C CA . PHE B 1 12 ? 62.344 -3.039 -30.547 1 21.64 12 PHE B CA 1
ATOM 2528 C C . PHE B 1 12 ? 62.344 -4.551 -30.359 1 21.64 12 PHE B C 1
ATOM 2530 O O . PHE B 1 12 ? 62.406 -5.297 -31.344 1 21.64 12 PHE B O 1
ATOM 2537 N N . ASN B 1 13 ? 63.125 -5.012 -29.344 1 20.06 13 ASN B N 1
ATOM 2538 C CA . ASN B 1 13 ? 63.219 -6.438 -29.047 1 20.06 13 ASN B CA 1
ATOM 2539 C C . ASN B 1 13 ? 61.812 -7.07 -28.984 1 20.06 13 ASN B C 1
ATOM 2541 O O . ASN B 1 13 ? 60.906 -6.5 -28.391 1 20.06 13 ASN B O 1
ATOM 2545 N N . HIS B 1 14 ? 61.469 -7.91 -29.938 1 23.03 14 HIS B N 1
ATOM 2546 C CA . HIS B 1 14 ? 60.344 -8.773 -30.188 1 23.03 14 HIS B CA 1
ATOM 2547 C C . HIS B 1 14 ? 60.062 -9.695 -29 1 23.03 14 HIS B C 1
ATOM 2549 O O . HIS B 1 14 ? 60.812 -10.633 -28.75 1 23.03 14 HIS B O 1
ATOM 2555 N N . GLN B 1 15 ? 59.875 -9.094 -27.766 1 22.16 15 GLN B N 1
ATOM 2556 C CA . GLN B 1 15 ? 59.656 -10.031 -26.672 1 22.16 15 GLN B CA 1
ATOM 2557 C C . GLN B 1 15 ? 58.562 -11.023 -27.016 1 22.16 15 GLN B C 1
ATOM 2559 O O . GLN B 1 15 ? 57.531 -10.648 -27.609 1 22.16 15 GLN B O 1
ATOM 2564 N N . GLU B 1 16 ? 58.969 -12.273 -27.125 1 23.55 16 GLU B N 1
ATOM 2565 C CA . GLU B 1 16 ? 58.156 -13.477 -27.359 1 23.55 16 GLU B CA 1
ATOM 2566 C C . GLU B 1 16 ? 56.969 -13.539 -26.422 1 23.55 16 GLU B C 1
ATOM 2568 O O . GLU B 1 16 ? 57.094 -13.305 -25.219 1 23.55 16 GLU B O 1
ATOM 2573 N N . PRO B 1 17 ? 55.75 -13.281 -27.016 1 22.78 17 PRO B N 1
ATOM 2574 C CA . PRO B 1 17 ? 54.531 -13.305 -26.188 1 22.78 17 PRO B CA 1
ATOM 2575 C C . PRO B 1 17 ? 54.438 -14.578 -25.344 1 22.78 17 PRO B C 1
ATOM 2577 O O . PRO B 1 17 ? 54.719 -15.672 -25.844 1 22.78 17 PRO B O 1
ATOM 2580 N N . THR B 1 18 ? 54.969 -14.469 -24.062 1 24.47 18 THR B N 1
ATOM 2581 C CA . THR B 1 18 ? 54.781 -15.555 -23.109 1 24.47 18 THR B CA 1
ATOM 2582 C C . THR B 1 18 ? 53.344 -16.109 -23.203 1 24.47 18 THR B C 1
ATOM 2584 O O . THR B 1 18 ? 52.375 -15.336 -23.172 1 24.47 18 THR B O 1
ATOM 2587 N N . ILE B 1 19 ? 53.25 -17.312 -23.75 1 24.53 19 ILE B N 1
ATOM 2588 C CA . ILE B 1 19 ? 52.062 -18.141 -23.828 1 24.53 19 ILE B CA 1
ATOM 2589 C C . ILE B 1 19 ? 51.375 -18.203 -22.469 1 24.53 19 ILE B C 1
ATOM 2591 O O . ILE B 1 19 ? 51.969 -18.672 -21.484 1 24.53 19 ILE B O 1
ATOM 2595 N N . MET B 1 20 ? 50.688 -17.078 -22.109 1 22.67 20 MET B N 1
ATOM 2596 C CA . MET B 1 20 ? 49.906 -17.172 -20.875 1 22.67 20 MET B CA 1
ATOM 2597 C C . MET B 1 20 ? 49.125 -18.484 -20.812 1 22.67 20 MET B C 1
ATOM 2599 O O . MET B 1 20 ? 48.469 -18.859 -21.766 1 22.67 20 MET B O 1
ATOM 2603 N N . THR B 1 21 ? 49.781 -19.453 -20.109 1 23.38 21 THR B N 1
ATOM 2604 C CA . THR B 1 21 ? 49.156 -20.703 -19.719 1 23.38 21 THR B CA 1
ATOM 2605 C C . THR B 1 21 ? 47.719 -20.469 -19.25 1 23.38 21 THR B C 1
ATOM 2607 O O . THR B 1 21 ? 47.406 -19.438 -18.641 1 23.38 21 THR B O 1
ATOM 2610 N N . SER B 1 22 ? 46.844 -21.109 -20 1 20.62 22 SER B N 1
ATOM 2611 C CA . SER B 1 22 ? 45.406 -21.172 -19.812 1 20.62 22 SER B CA 1
ATOM 2612 C C . SER B 1 22 ? 45.031 -21.5 -18.359 1 20.62 22 SER B C 1
ATOM 2614 O O . SER B 1 22 ? 45.438 -22.547 -17.844 1 20.62 22 SER B O 1
ATOM 2616 N N . ALA B 1 23 ? 45.125 -20.453 -17.391 1 26.33 23 ALA B N 1
ATOM 2617 C CA . ALA B 1 23 ? 44.562 -20.703 -16.062 1 26.33 23 ALA B CA 1
ATOM 2618 C C . ALA B 1 23 ? 43.281 -21.562 -16.156 1 26.33 23 ALA B C 1
ATOM 2620 O O . ALA B 1 23 ? 42.375 -21.234 -16.891 1 26.33 23 ALA B O 1
ATOM 2621 N N . SER B 1 24 ? 43.5 -22.781 -15.906 1 19.55 24 SER B N 1
ATOM 2622 C CA . SER B 1 24 ? 42.375 -23.688 -15.742 1 19.55 24 SER B CA 1
ATOM 2623 C C . SER B 1 24 ? 41.281 -23.062 -14.898 1 19.55 24 SER B C 1
ATOM 2625 O O . SER B 1 24 ? 41.531 -22.578 -13.789 1 19.55 24 SER B O 1
ATOM 2627 N N . ALA B 1 25 ? 40.375 -22.328 -15.57 1 27.89 25 ALA B N 1
ATOM 2628 C CA . ALA B 1 25 ? 39.125 -21.938 -14.891 1 27.89 25 ALA B CA 1
ATOM 2629 C C . ALA B 1 25 ? 38.688 -23.016 -13.906 1 27.89 25 ALA B C 1
ATOM 2631 O O . ALA B 1 25 ? 38.312 -24.109 -14.305 1 27.89 25 ALA B O 1
ATOM 2632 N N . GLU B 1 26 ? 39.375 -23.062 -12.711 1 25.17 26 GLU B N 1
ATOM 2633 C CA . GLU B 1 26 ? 38.75 -23.859 -11.656 1 25.17 26 GLU B CA 1
ATOM 2634 C C . GLU B 1 26 ? 37.219 -23.781 -11.719 1 25.17 26 GLU B C 1
ATOM 2636 O O . GLU B 1 26 ? 36.656 -22.688 -11.812 1 25.17 26 GLU B O 1
ATOM 2641 N N . SER B 1 27 ? 36.656 -24.719 -12.18 1 23.12 27 SER B N 1
ATOM 2642 C CA . SER B 1 27 ? 35.219 -24.938 -12.109 1 23.12 27 SER B CA 1
ATOM 2643 C C . SER B 1 27 ? 34.656 -24.516 -10.758 1 23.12 27 SER B C 1
ATOM 2645 O O . SER B 1 27 ? 35.031 -25.094 -9.727 1 23.12 27 SER B O 1
ATOM 2647 N N . ALA B 1 28 ? 34.562 -23.172 -10.523 1 32.25 28 ALA B N 1
ATOM 2648 C CA . ALA B 1 28 ? 33.781 -22.797 -9.367 1 32.25 28 ALA B CA 1
ATOM 2649 C C . ALA B 1 28 ? 32.719 -23.859 -9.047 1 32.25 28 ALA B C 1
ATOM 2651 O O . ALA B 1 28 ? 31.875 -24.188 -9.883 1 32.25 28 ALA B O 1
ATOM 2652 N N . LEU B 1 29 ? 33.156 -24.844 -8.234 1 28.88 29 LEU B N 1
ATOM 2653 C CA . LEU B 1 29 ? 32.25 -25.828 -7.625 1 28.88 29 LEU B CA 1
ATOM 2654 C C . LEU B 1 29 ? 30.859 -25.25 -7.449 1 28.88 29 LEU B C 1
ATOM 2656 O O . LEU B 1 29 ? 30.703 -24.109 -7.039 1 28.88 29 LEU B O 1
ATOM 2660 N N . ALA B 1 30 ? 29.875 -25.812 -8.188 1 35.16 30 ALA B N 1
ATOM 2661 C CA . ALA B 1 30 ? 28.453 -25.547 -7.949 1 35.16 30 ALA B CA 1
ATOM 2662 C C . ALA B 1 30 ? 28.156 -25.469 -6.457 1 35.16 30 ALA B C 1
ATOM 2664 O O . ALA B 1 30 ? 28.609 -26.312 -5.68 1 35.16 30 ALA B O 1
ATOM 2665 N N . PRO B 1 31 ? 27.984 -24.25 -5.863 1 34.62 31 PRO B N 1
ATOM 2666 C CA . PRO B 1 31 ? 27.656 -24.297 -4.438 1 34.62 31 PRO B CA 1
ATOM 2667 C C . PRO B 1 31 ? 26.984 -25.609 -4.035 1 34.62 31 PRO B C 1
ATOM 2669 O O . PRO B 1 31 ? 26.344 -26.266 -4.867 1 34.62 31 PRO B O 1
ATOM 2672 N N . SER B 1 32 ? 27.516 -26.453 -3.141 1 32.62 32 SER B N 1
ATOM 2673 C CA . SER B 1 32 ? 26.969 -27.641 -2.484 1 32.62 32 SER B CA 1
ATOM 2674 C C . SER B 1 32 ? 25.453 -27.594 -2.443 1 32.62 32 SER B C 1
ATOM 2676 O O . SER B 1 32 ? 24.859 -26.531 -2.283 1 32.62 32 SER B O 1
ATOM 2678 N N . ALA B 1 33 ? 24.75 -28.578 -3.084 1 37.44 33 ALA B N 1
ATOM 2679 C CA . ALA B 1 33 ? 23.328 -28.875 -3.051 1 37.44 33 ALA B CA 1
ATOM 2680 C C . ALA B 1 33 ? 22.719 -28.547 -1.688 1 37.44 33 ALA B C 1
ATOM 2682 O O . ALA B 1 33 ? 22.812 -29.344 -0.752 1 37.44 33 ALA B O 1
ATOM 2683 N N . SER B 1 34 ? 22.938 -27.469 -1.018 1 39.41 34 SER B N 1
ATOM 2684 C CA . SER B 1 34 ? 22.312 -27.109 0.248 1 39.41 34 SER B CA 1
ATOM 2685 C C . SER B 1 34 ? 20.906 -27.672 0.34 1 39.41 34 SER B C 1
ATOM 2687 O O . SER B 1 34 ? 20.203 -27.797 -0.671 1 39.41 34 SER B O 1
ATOM 2689 N N . ASN B 1 35 ? 20.578 -28.641 1.293 1 43.62 35 ASN B N 1
ATOM 2690 C CA . ASN B 1 35 ? 19.328 -29.266 1.715 1 43.62 35 ASN B CA 1
ATOM 2691 C C . ASN B 1 35 ? 18.156 -28.297 1.562 1 43.62 35 ASN B C 1
ATOM 2693 O O . ASN B 1 35 ? 17.609 -27.828 2.555 1 43.62 35 ASN B O 1
ATOM 2697 N N . ALA B 1 36 ? 18.188 -27.578 0.528 1 63.31 36 ALA B N 1
ATOM 2698 C CA . ALA B 1 36 ? 17.062 -26.656 0.322 1 63.31 36 ALA B CA 1
ATOM 2699 C C . ALA B 1 36 ? 15.742 -27.422 0.221 1 63.31 36 ALA B C 1
ATOM 2701 O O . ALA B 1 36 ? 15.625 -28.375 -0.544 1 63.31 36 ALA B O 1
ATOM 2702 N N . GLN B 1 37 ? 14.969 -27.281 1.206 1 78.94 37 GLN B N 1
ATOM 2703 C CA . GLN B 1 37 ? 13.664 -27.938 1.353 1 78.94 37 GLN B CA 1
ATOM 2704 C C . GLN B 1 37 ? 12.539 -27.047 0.848 1 78.94 37 GLN B C 1
ATOM 2706 O O . GLN B 1 37 ? 12.641 -25.812 0.909 1 78.94 37 GLN B O 1
ATOM 2711 N N . SER B 1 38 ? 11.625 -27.719 0.191 1 88.81 38 SER B N 1
ATOM 2712 C CA . SER B 1 38 ? 10.406 -27.047 -0.236 1 88.81 38 SER B CA 1
ATOM 2713 C C . SER B 1 38 ? 9.734 -26.312 0.928 1 88.81 38 SER B C 1
ATOM 2715 O O . SER B 1 38 ? 9.82 -26.766 2.074 1 88.81 38 SER B O 1
ATOM 2717 N N . ILE B 1 39 ? 9.203 -25.156 0.656 1 94.81 39 ILE B N 1
ATOM 2718 C CA . ILE B 1 39 ? 8.383 -24.453 1.644 1 94.81 39 ILE B CA 1
ATOM 2719 C C . ILE B 1 39 ? 7.105 -25.25 1.908 1 94.81 39 ILE B C 1
ATOM 2721 O O . ILE B 1 39 ? 6.297 -25.453 1.001 1 94.81 39 ILE B O 1
ATOM 2725 N N . PRO B 1 40 ? 6.926 -25.719 3.145 1 94.5 40 PRO B N 1
ATOM 2726 C CA . PRO B 1 40 ? 5.633 -26.344 3.414 1 94.5 40 PRO B CA 1
ATOM 2727 C C . PRO B 1 40 ? 4.453 -25.438 3.074 1 94.5 40 PRO B C 1
ATOM 2729 O O . PRO B 1 40 ? 4.539 -24.219 3.242 1 94.5 40 PRO B O 1
ATOM 2732 N N . ALA B 1 41 ? 3.346 -26 2.67 1 94.81 41 ALA B N 1
ATOM 2733 C CA . ALA B 1 41 ? 2.191 -25.234 2.213 1 94.81 41 ALA B CA 1
ATOM 2734 C C . ALA B 1 41 ? 1.328 -24.781 3.391 1 94.81 41 ALA B C 1
ATOM 2736 O O . ALA B 1 41 ? 0.143 -25.109 3.461 1 94.81 41 ALA B O 1
ATOM 2737 N N . THR B 1 42 ? 1.879 -24.062 4.277 1 95.44 42 THR B N 1
ATOM 2738 C CA . THR B 1 42 ? 1.182 -23.453 5.406 1 95.44 42 THR B CA 1
ATOM 2739 C C . THR B 1 42 ? 1.511 -21.969 5.512 1 95.44 42 THR B C 1
ATOM 2741 O O . THR B 1 42 ? 2.609 -21.547 5.148 1 95.44 42 THR B O 1
ATOM 2744 N N . PRO B 1 43 ? 0.552 -21.234 6.031 1 96.69 43 PRO B N 1
ATOM 2745 C CA . PRO B 1 43 ? 0.797 -19.812 6.211 1 96.69 43 PRO B CA 1
ATOM 2746 C C . PRO B 1 43 ? 2.045 -19.516 7.047 1 96.69 43 PRO B C 1
ATOM 2748 O O . PRO B 1 43 ? 2.814 -18.609 6.719 1 96.69 43 PRO B O 1
ATOM 2751 N N . GLU B 1 44 ? 2.266 -20.312 8.062 1 97.31 44 GLU B N 1
ATOM 2752 C CA . GLU B 1 44 ? 3.396 -20.094 8.961 1 97.31 44 GLU B CA 1
ATOM 2753 C C . GLU B 1 44 ? 4.723 -20.328 8.25 1 97.31 44 GLU B C 1
ATOM 2755 O O . GLU B 1 44 ? 5.66 -19.547 8.383 1 97.31 44 GLU B O 1
ATOM 2760 N N . ALA B 1 45 ? 4.805 -21.422 7.543 1 97.5 45 ALA B N 1
ATOM 2761 C CA . ALA B 1 45 ? 6.031 -21.75 6.816 1 97.5 45 ALA B CA 1
ATOM 2762 C C . ALA B 1 45 ? 6.301 -20.719 5.715 1 97.5 45 ALA B C 1
ATOM 2764 O O . ALA B 1 45 ? 7.457 -20.375 5.453 1 97.5 45 ALA B O 1
ATOM 2765 N N . LEU B 1 46 ? 5.23 -20.328 5.066 1 98.06 46 LEU B N 1
ATOM 2766 C CA . LEU B 1 46 ? 5.359 -19.312 4.027 1 98.06 46 LEU B CA 1
ATOM 2767 C C . LEU B 1 46 ? 5.918 -18.016 4.598 1 98.06 46 LEU B C 1
ATOM 2769 O O . LEU B 1 46 ? 6.855 -17.438 4.039 1 98.06 46 LEU B O 1
ATOM 2773 N N . LEU B 1 47 ? 5.328 -17.547 5.695 1 98.62 47 LEU B N 1
ATOM 2774 C CA . LEU B 1 47 ? 5.809 -16.312 6.316 1 98.62 47 LEU B CA 1
ATOM 2775 C C . LEU B 1 47 ? 7.281 -16.438 6.688 1 98.62 47 LEU B C 1
ATOM 2777 O O . LEU B 1 47 ? 8.062 -15.508 6.449 1 98.62 47 LEU B O 1
ATOM 2781 N N . LYS B 1 48 ? 7.676 -17.562 7.27 1 98.44 48 LYS B N 1
ATOM 2782 C CA . LYS B 1 48 ? 9.07 -17.781 7.625 1 98.44 48 LYS B CA 1
ATOM 2783 C C . LYS B 1 48 ? 9.977 -17.688 6.398 1 98.44 48 LYS B C 1
ATOM 2785 O O . LYS B 1 48 ? 11.055 -17.094 6.461 1 98.44 48 LYS B O 1
ATOM 2790 N N . ALA B 1 49 ? 9.547 -18.266 5.332 1 98.06 49 ALA B N 1
ATOM 2791 C CA . ALA B 1 49 ? 10.328 -18.25 4.098 1 98.06 49 ALA B CA 1
ATOM 2792 C C . ALA B 1 49 ? 10.469 -16.828 3.562 1 98.06 49 ALA B C 1
ATOM 2794 O O . ALA B 1 49 ? 11.539 -16.422 3.102 1 98.06 49 ALA B O 1
ATOM 2795 N N . VAL B 1 50 ? 9.383 -16.047 3.586 1 98.56 50 VAL B N 1
ATOM 2796 C CA . VAL B 1 50 ? 9.398 -14.68 3.072 1 98.56 50 VAL B CA 1
ATOM 2797 C C . VAL B 1 50 ? 10.328 -13.812 3.928 1 98.56 50 VAL B C 1
ATOM 2799 O O . VAL B 1 50 ? 11.117 -13.031 3.398 1 98.56 50 VAL B O 1
ATOM 2802 N N . LEU B 1 51 ? 10.234 -13.969 5.234 1 98.69 51 LEU B N 1
ATOM 2803 C CA . LEU B 1 51 ? 11.102 -13.219 6.137 1 98.69 51 LEU B CA 1
ATOM 2804 C C . LEU B 1 51 ? 12.562 -13.617 5.941 1 98.69 51 LEU B C 1
ATOM 2806 O O . LEU B 1 51 ? 13.453 -12.773 5.992 1 98.69 51 LEU B O 1
ATOM 2810 N N . LYS B 1 52 ? 12.797 -14.906 5.742 1 97.94 52 LYS B N 1
ATOM 2811 C CA . LYS B 1 52 ? 14.148 -15.367 5.465 1 97.94 52 LYS B CA 1
ATOM 2812 C C . LYS B 1 52 ? 14.703 -14.719 4.195 1 97.94 52 LYS B C 1
ATOM 2814 O O . LYS B 1 52 ? 15.867 -14.328 4.148 1 97.94 52 LYS B O 1
ATOM 2819 N N . ALA B 1 53 ? 13.906 -14.664 3.164 1 97.44 53 ALA B N 1
ATOM 2820 C CA . ALA B 1 53 ? 14.328 -14.016 1.92 1 97.44 53 ALA B CA 1
ATOM 2821 C C . ALA B 1 53 ? 14.727 -12.562 2.162 1 97.44 53 ALA B C 1
ATOM 2823 O O . ALA B 1 53 ? 15.672 -12.062 1.543 1 97.44 53 ALA B O 1
ATOM 2824 N N . ASN B 1 54 ? 14.062 -11.852 3.049 1 98 54 ASN B N 1
ATOM 2825 C CA . ASN B 1 54 ? 14.352 -10.453 3.354 1 98 54 ASN B CA 1
ATOM 2826 C C . ASN B 1 54 ? 15.648 -10.305 4.145 1 98 54 ASN B C 1
ATOM 2828 O O . ASN B 1 54 ? 16.188 -9.203 4.273 1 98 54 ASN B O 1
ATOM 2832 N N . SER B 1 55 ? 16.203 -11.398 4.699 1 97.31 55 SER B N 1
ATOM 2833 C CA . SER B 1 55 ? 17.438 -11.344 5.473 1 97.31 55 SER B CA 1
ATOM 2834 C C . SER B 1 55 ? 18.609 -10.906 4.602 1 97.31 55 SER B C 1
ATOM 2836 O O . SER B 1 55 ? 19.656 -10.516 5.117 1 97.31 55 SER B O 1
ATOM 2838 N N . GLY B 1 56 ? 18.453 -10.914 3.281 1 96.69 56 GLY B N 1
ATOM 2839 C CA . GLY B 1 56 ? 19.469 -10.477 2.352 1 96.69 56 GLY B CA 1
ATOM 2840 C C . GLY B 1 56 ? 19.578 -8.961 2.246 1 96.69 56 GLY B C 1
ATOM 2841 O O . GLY B 1 56 ? 20.516 -8.438 1.652 1 96.69 56 GLY B O 1
ATOM 2842 N N . THR B 1 57 ? 18.609 -8.242 2.828 1 97.62 57 THR B N 1
ATOM 2843 C CA . THR B 1 57 ? 18.656 -6.781 2.828 1 97.62 57 THR B CA 1
ATOM 2844 C C . THR B 1 57 ? 19.828 -6.27 3.648 1 97.62 57 THR B C 1
ATOM 2846 O O . THR B 1 57 ? 19.906 -6.523 4.852 1 97.62 57 THR B O 1
ATOM 2849 N N . HIS B 1 58 ? 20.688 -5.504 3.078 1 95.44 58 HIS B N 1
ATOM 2850 C CA . HIS B 1 58 ? 21.953 -5.141 3.701 1 95.44 58 HIS B CA 1
ATOM 2851 C C . HIS B 1 58 ? 21.75 -4.059 4.758 1 95.44 58 HIS B C 1
ATOM 2853 O O . HIS B 1 58 ? 22.344 -4.133 5.844 1 95.44 58 HIS B O 1
ATOM 2859 N N . ASP B 1 59 ? 21.016 -3.002 4.418 1 97.62 59 ASP B N 1
ATOM 2860 C CA . ASP B 1 59 ? 20.766 -1.939 5.391 1 97.62 59 ASP B CA 1
ATOM 2861 C C . ASP B 1 59 ? 19.891 -2.434 6.539 1 97.62 59 ASP B C 1
ATOM 2863 O O . ASP B 1 59 ? 18.734 -2.803 6.332 1 97.62 59 ASP B O 1
ATOM 2867 N N . PRO B 1 60 ? 20.406 -2.502 7.719 1 98 60 PRO B N 1
ATOM 2868 C CA . PRO B 1 60 ? 19.672 -3.098 8.844 1 98 60 PRO B CA 1
ATOM 2869 C C . PRO B 1 60 ? 18.359 -2.383 9.133 1 98 60 PRO B C 1
ATOM 2871 O O . PRO B 1 60 ? 17.375 -3.023 9.508 1 98 60 PRO B O 1
ATOM 2874 N N . ARG B 1 61 ? 18.328 -1.079 9.008 1 98.5 61 ARG B N 1
ATOM 2875 C CA . ARG B 1 61 ? 17.109 -0.326 9.234 1 98.5 61 ARG B CA 1
ATOM 2876 C C . ARG B 1 61 ? 16.031 -0.704 8.219 1 98.5 61 ARG B C 1
ATOM 2878 O O . ARG B 1 61 ? 14.891 -0.977 8.594 1 98.5 61 ARG B O 1
ATOM 2885 N N . THR B 1 62 ? 16.469 -0.754 6.992 1 98.31 62 THR B N 1
ATOM 2886 C CA . THR B 1 62 ? 15.531 -1.146 5.941 1 98.31 62 THR B CA 1
ATOM 2887 C C . THR B 1 62 ? 15.031 -2.57 6.168 1 98.31 62 THR B C 1
ATOM 2889 O O . THR B 1 62 ? 13.844 -2.854 5.984 1 98.31 62 THR B O 1
ATOM 2892 N N . ARG B 1 63 ? 15.914 -3.438 6.539 1 98.56 63 ARG B N 1
ATOM 2893 C CA . ARG B 1 63 ? 15.539 -4.824 6.805 1 98.56 63 ARG B CA 1
ATOM 2894 C C . ARG B 1 63 ? 14.5 -4.906 7.914 1 98.56 63 ARG B C 1
ATOM 2896 O O . ARG B 1 63 ? 13.531 -5.66 7.805 1 98.56 63 ARG B O 1
ATOM 2903 N N . THR B 1 64 ? 14.695 -4.148 8.961 1 98.75 64 THR B N 1
ATOM 2904 C CA . THR B 1 64 ? 13.766 -4.121 10.094 1 98.75 64 THR B CA 1
ATOM 2905 C C . THR B 1 64 ? 12.391 -3.643 9.648 1 98.75 64 THR B C 1
ATOM 2907 O O . THR B 1 64 ? 11.375 -4.227 10.031 1 98.75 64 THR B O 1
ATOM 2910 N N . ILE B 1 65 ? 12.336 -2.582 8.867 1 98.81 65 ILE B N 1
ATOM 2911 C CA . ILE B 1 65 ? 11.078 -2.006 8.406 1 98.81 65 ILE B CA 1
ATOM 2912 C C . ILE B 1 65 ? 10.352 -3.008 7.508 1 98.81 65 ILE B C 1
ATOM 2914 O O . ILE B 1 65 ? 9.156 -3.246 7.68 1 98.81 65 ILE B O 1
ATOM 2918 N N . LEU B 1 66 ? 11.094 -3.672 6.609 1 98.81 66 LEU B N 1
ATOM 2919 C CA . LEU B 1 66 ? 10.484 -4.613 5.684 1 98.81 66 LEU B CA 1
ATOM 2920 C C . LEU B 1 66 ? 10 -5.863 6.414 1 98.81 66 LEU B C 1
ATOM 2922 O O . LEU B 1 66 ? 8.945 -6.41 6.094 1 98.81 66 LEU B O 1
ATOM 2926 N N . ASP B 1 67 ? 10.75 -6.34 7.379 1 98.81 67 ASP B N 1
ATOM 2927 C CA . ASP B 1 67 ? 10.312 -7.473 8.195 1 98.81 67 ASP B CA 1
ATOM 2928 C C . ASP B 1 67 ? 8.961 -7.18 8.852 1 98.81 67 ASP B C 1
ATOM 2930 O O . ASP B 1 67 ? 8.047 -8 8.797 1 98.81 67 ASP B O 1
ATOM 2934 N N . ALA B 1 68 ? 8.906 -6.027 9.453 1 98.94 68 ALA B N 1
ATOM 2935 C CA . ALA B 1 68 ? 7.676 -5.648 10.141 1 98.94 68 ALA B CA 1
ATOM 2936 C C . ALA B 1 68 ? 6.523 -5.496 9.156 1 98.94 68 ALA B C 1
ATOM 2938 O O . ALA B 1 68 ? 5.406 -5.945 9.422 1 98.94 68 ALA B O 1
ATOM 2939 N N . LEU B 1 69 ? 6.812 -4.867 8.031 1 98.88 69 LEU B N 1
ATOM 2940 C CA . LEU B 1 69 ? 5.781 -4.695 7.012 1 98.88 69 LEU B CA 1
ATOM 2941 C C . LEU B 1 69 ? 5.238 -6.047 6.555 1 98.88 69 LEU B C 1
ATOM 2943 O O . LEU B 1 69 ? 4.023 -6.227 6.449 1 98.88 69 LEU B O 1
ATOM 2947 N N . ILE B 1 70 ? 6.113 -7 6.266 1 98.88 70 ILE B N 1
ATOM 2948 C CA . ILE B 1 70 ? 5.742 -8.336 5.816 1 98.88 70 ILE B CA 1
ATOM 2949 C C . ILE B 1 70 ? 4.906 -9.031 6.891 1 98.88 70 ILE B C 1
ATOM 2951 O O . ILE B 1 70 ? 3.84 -9.578 6.598 1 98.88 70 ILE B O 1
ATOM 2955 N N . ARG B 1 71 ? 5.332 -8.961 8.141 1 98.88 71 ARG B N 1
ATOM 2956 C CA . ARG B 1 71 ? 4.609 -9.602 9.234 1 98.88 71 ARG B CA 1
ATOM 2957 C C . ARG B 1 71 ? 3.211 -9.016 9.391 1 98.88 71 ARG B C 1
ATOM 2959 O O . ARG B 1 71 ? 2.234 -9.758 9.516 1 98.88 71 ARG B O 1
ATOM 2966 N N . HIS B 1 72 ? 3.107 -7.707 9.367 1 98.94 72 HIS B N 1
ATOM 2967 C CA . HIS B 1 72 ? 1.813 -7.066 9.562 1 98.94 72 HIS B CA 1
ATOM 2968 C C . HIS B 1 72 ? 0.897 -7.293 8.367 1 98.94 72 HIS B C 1
ATOM 2970 O O . HIS B 1 72 ? -0.314 -7.457 8.531 1 98.94 72 HIS B O 1
ATOM 2976 N N . ALA B 1 73 ? 1.436 -7.281 7.117 1 98.88 73 ALA B N 1
ATOM 2977 C CA . ALA B 1 73 ? 0.619 -7.559 5.938 1 98.88 73 ALA B CA 1
ATOM 2978 C C . ALA B 1 73 ? 0.051 -8.977 5.988 1 98.88 73 ALA B C 1
ATOM 2980 O O . ALA B 1 73 ? -1.135 -9.188 5.723 1 98.88 73 ALA B O 1
ATOM 2981 N N . HIS B 1 74 ? 0.934 -9.961 6.316 1 98.94 74 HIS B N 1
ATOM 2982 C CA . HIS B 1 74 ? 0.483 -11.344 6.43 1 98.94 74 HIS B CA 1
ATOM 2983 C C . HIS B 1 74 ? -0.534 -11.5 7.555 1 98.94 74 HIS B C 1
ATOM 2985 O O . HIS B 1 74 ? -1.541 -12.195 7.395 1 98.94 74 HIS B O 1
ATOM 2991 N N . ALA B 1 75 ? -0.342 -10.867 8.695 1 98.88 75 ALA B N 1
ATOM 2992 C CA . ALA B 1 75 ? -1.253 -10.945 9.828 1 98.88 75 ALA B CA 1
ATOM 2993 C C . ALA B 1 75 ? -2.607 -10.328 9.492 1 98.88 75 ALA B C 1
ATOM 2995 O O . ALA B 1 75 ? -3.652 -10.859 9.883 1 98.88 75 ALA B O 1
ATOM 2996 N N . PHE B 1 76 ? -2.578 -9.227 8.836 1 98.88 76 PHE B N 1
ATOM 2997 C CA . PHE B 1 76 ? -3.805 -8.586 8.383 1 98.88 76 PHE B CA 1
ATOM 2998 C C . PHE B 1 76 ? -4.629 -9.547 7.527 1 98.88 76 PHE B C 1
ATOM 3000 O O . PHE B 1 76 ? -5.812 -9.758 7.797 1 98.88 76 PHE B O 1
ATOM 3007 N N . ALA B 1 77 ? -3.967 -10.047 6.496 1 98.88 77 ALA B N 1
ATOM 3008 C CA . ALA B 1 77 ? -4.668 -10.961 5.602 1 98.88 77 ALA B CA 1
ATOM 3009 C C . ALA B 1 77 ? -5.238 -12.148 6.367 1 98.88 77 ALA B C 1
ATOM 3011 O O . ALA B 1 77 ? -6.375 -12.562 6.125 1 98.88 77 ALA B O 1
ATOM 3012 N N . SER B 1 78 ? -4.465 -12.695 7.281 1 98.69 78 SER B N 1
ATOM 3013 C CA . SER B 1 78 ? -4.887 -13.852 8.07 1 98.69 78 SER B CA 1
ATOM 3014 C C . SER B 1 78 ? -6.047 -13.5 8.992 1 98.69 78 SER B C 1
ATOM 3016 O O . SER B 1 78 ? -7.016 -14.258 9.102 1 98.69 78 SER B O 1
ATOM 3018 N N . GLU B 1 79 ? -5.977 -12.336 9.617 1 98.75 79 GLU B N 1
ATOM 3019 C CA . GLU B 1 79 ? -7 -11.93 10.578 1 98.75 79 GLU B CA 1
ATOM 3020 C C . GLU B 1 79 ? -8.375 -11.852 9.922 1 98.75 79 GLU B C 1
ATOM 3022 O O . GLU B 1 79 ? -9.359 -12.352 10.469 1 98.75 79 GLU B O 1
ATOM 3027 N N . VAL B 1 80 ? -8.406 -11.312 8.781 1 98.75 80 VAL B N 1
ATOM 3028 C CA . VAL B 1 80 ? -9.711 -11.062 8.188 1 98.75 80 VAL B CA 1
ATOM 3029 C C . VAL B 1 80 ? -10.055 -12.18 7.203 1 98.75 80 VAL B C 1
ATOM 3031 O O . VAL B 1 80 ? -11.07 -12.117 6.512 1 98.75 80 VAL B O 1
ATOM 3034 N N . GLN B 1 81 ? -9.148 -13.203 7.129 1 97.94 81 GLN B N 1
ATOM 3035 C CA . GLN B 1 81 ? -9.352 -14.258 6.137 1 97.94 81 GLN B CA 1
ATOM 3036 C C . GLN B 1 81 ? -9.617 -13.672 4.754 1 97.94 81 GLN B C 1
ATOM 3038 O O . GLN B 1 81 ? -10.625 -13.984 4.125 1 97.94 81 GLN B O 1
ATOM 3043 N N . LEU B 1 82 ? -8.688 -12.867 4.336 1 98.31 82 LEU B N 1
ATOM 3044 C CA . LEU B 1 82 ? -8.812 -12.133 3.082 1 98.31 82 LEU B CA 1
ATOM 3045 C C . LEU B 1 82 ? -9 -13.086 1.907 1 98.31 82 LEU B C 1
ATOM 3047 O O . LEU B 1 82 ? -8.32 -14.102 1.813 1 98.31 82 LEU B O 1
ATOM 3051 N N . THR B 1 83 ? -9.945 -12.82 1.064 1 94.81 83 THR B N 1
ATOM 3052 C CA . THR B 1 83 ? -10.141 -13.617 -0.145 1 94.81 83 THR B CA 1
ATOM 3053 C C . THR B 1 83 ? -9.266 -13.086 -1.281 1 94.81 83 THR B C 1
ATOM 3055 O O . THR B 1 83 ? -8.758 -11.969 -1.214 1 94.81 83 THR B O 1
ATOM 3058 N N . TYR B 1 84 ? -9.102 -13.938 -2.209 1 92.19 84 TYR B N 1
ATOM 3059 C CA . TYR B 1 84 ? -8.297 -13.531 -3.357 1 92.19 84 TYR B CA 1
ATOM 3060 C C . TYR B 1 84 ? -8.93 -12.352 -4.082 1 92.19 84 TYR B C 1
ATOM 3062 O O . TYR B 1 84 ? -8.227 -11.453 -4.555 1 92.19 84 TYR B O 1
ATOM 3070 N N . GLU B 1 85 ? -10.227 -12.344 -4.223 1 92.06 85 GLU B N 1
ATOM 3071 C CA . GLU B 1 85 ? -10.945 -11.242 -4.844 1 92.06 85 GLU B CA 1
ATOM 3072 C C . GLU B 1 85 ? -10.727 -9.938 -4.07 1 92.06 85 GLU B C 1
ATOM 3074 O O . GLU B 1 85 ? -10.508 -8.883 -4.668 1 92.06 85 GLU B O 1
ATOM 3079 N N . GLU B 1 86 ? -10.797 -10.023 -2.777 1 96.75 86 GLU B N 1
ATOM 3080 C CA . GLU B 1 86 ? -10.578 -8.859 -1.928 1 96.75 86 GLU B CA 1
ATOM 3081 C C . GLU B 1 86 ? -9.141 -8.359 -2.025 1 96.75 86 GLU B C 1
ATOM 3083 O O . GLU B 1 86 ? -8.898 -7.152 -2.029 1 96.75 86 GLU B O 1
ATOM 3088 N N . LEU B 1 87 ? -8.188 -9.281 -2.102 1 96.69 87 LEU B N 1
ATOM 3089 C CA . LEU B 1 87 ? -6.801 -8.891 -2.318 1 96.69 87 LEU B CA 1
ATOM 3090 C C . LEU B 1 87 ? -6.652 -8.109 -3.617 1 96.69 87 LEU B C 1
ATOM 3092 O O . LEU B 1 87 ? -6.047 -7.035 -3.633 1 96.69 87 LEU B O 1
ATOM 3096 N N . HIS B 1 88 ? -7.254 -8.57 -4.652 1 94.12 88 HIS B N 1
ATOM 3097 C CA . HIS B 1 88 ? -7.148 -7.906 -5.949 1 94.12 88 HIS B CA 1
ATOM 3098 C C . HIS B 1 88 ? -7.793 -6.523 -5.918 1 94.12 88 HIS B C 1
ATOM 3100 O O . HIS B 1 88 ? -7.27 -5.578 -6.512 1 94.12 88 HIS B O 1
ATOM 3106 N N . HIS B 1 89 ? -8.914 -6.438 -5.254 1 96.12 89 HIS B N 1
ATOM 3107 C CA . HIS B 1 89 ? -9.555 -5.137 -5.102 1 96.12 89 HIS B CA 1
ATOM 3108 C C . HIS B 1 89 ? -8.633 -4.141 -4.402 1 96.12 89 HIS B C 1
ATOM 3110 O O . HIS B 1 89 ? -8.555 -2.979 -4.801 1 96.12 89 HIS B O 1
ATOM 3116 N N . GLY B 1 90 ? -7.973 -4.582 -3.344 1 97.81 90 GLY B N 1
ATOM 3117 C CA . GLY B 1 90 ? -7.02 -3.738 -2.641 1 97.81 90 GLY B CA 1
ATOM 3118 C C . GLY B 1 90 ? -5.832 -3.342 -3.494 1 97.81 90 GLY B C 1
ATOM 3119 O O . GLY B 1 90 ? -5.379 -2.197 -3.443 1 97.81 90 GLY B O 1
ATOM 3120 N N . LEU B 1 91 ? -5.367 -4.305 -4.258 1 97.25 91 LEU B N 1
ATOM 3121 C CA . LEU B 1 91 ? -4.242 -4.023 -5.141 1 97.25 91 LEU B CA 1
ATOM 3122 C C . LEU B 1 91 ? -4.641 -3.025 -6.227 1 97.25 91 LEU B C 1
ATOM 3124 O O . LEU B 1 91 ? -3.867 -2.127 -6.562 1 97.25 91 LEU B O 1
ATOM 3128 N N . ASP B 1 92 ? -5.816 -3.178 -6.762 1 96.69 92 ASP B N 1
ATOM 3129 C CA . ASP B 1 92 ? -6.328 -2.219 -7.73 1 96.69 92 ASP B CA 1
ATOM 3130 C C . ASP B 1 92 ? -6.426 -0.82 -7.125 1 96.69 92 ASP B C 1
ATOM 3132 O O . ASP B 1 92 ? -6.109 0.172 -7.785 1 96.69 92 ASP B O 1
ATOM 3136 N N . PHE B 1 93 ? -6.91 -0.761 -5.918 1 98.56 93 PHE B N 1
ATOM 3137 C CA . PHE B 1 93 ? -6.992 0.517 -5.219 1 98.56 93 PHE B CA 1
ATOM 3138 C C . PHE B 1 93 ? -5.613 1.157 -5.098 1 98.56 93 PHE B C 1
ATOM 3140 O O . PHE B 1 93 ? -5.453 2.35 -5.359 1 98.56 93 PHE B O 1
ATOM 3147 N N . MET B 1 94 ? -4.613 0.374 -4.727 1 98.44 94 MET B N 1
ATOM 3148 C CA . MET B 1 94 ? -3.242 0.861 -4.617 1 98.44 94 MET B CA 1
ATOM 3149 C C . MET B 1 94 ? -2.744 1.395 -5.953 1 98.44 94 MET B C 1
ATOM 3151 O O . MET B 1 94 ? -2.109 2.449 -6.008 1 98.44 94 MET B O 1
ATOM 3155 N N . VAL B 1 95 ? -3.016 0.679 -6.992 1 98 95 VAL B N 1
ATOM 3156 C CA . VAL B 1 95 ? -2.609 1.09 -8.336 1 98 95 VAL B CA 1
ATOM 3157 C C . VAL B 1 95 ? -3.27 2.42 -8.688 1 98 95 VAL B C 1
ATOM 3159 O O . VAL B 1 95 ? -2.609 3.33 -9.195 1 98 95 VAL B O 1
ATOM 3162 N N . ARG B 1 96 ? -4.531 2.551 -8.383 1 98.5 96 ARG B N 1
ATOM 3163 C CA . ARG B 1 96 ? -5.254 3.785 -8.672 1 98.5 96 ARG B CA 1
ATOM 3164 C C . ARG B 1 96 ? -4.664 4.961 -7.898 1 98.5 96 ARG B C 1
ATOM 3166 O O . ARG B 1 96 ? -4.645 6.09 -8.391 1 98.5 96 ARG B O 1
ATOM 3173 N N . ILE B 1 97 ? -4.188 4.734 -6.652 1 98.62 97 ILE B N 1
ATOM 3174 C CA . ILE B 1 97 ? -3.52 5.777 -5.879 1 98.62 97 ILE B CA 1
ATOM 3175 C C . ILE B 1 97 ? -2.33 6.324 -6.668 1 98.62 97 ILE B C 1
ATOM 3177 O O . ILE B 1 97 ? -2.174 7.539 -6.809 1 98.62 97 ILE B O 1
ATOM 3181 N N . GLY B 1 98 ? -1.506 5.391 -7.172 1 98.44 98 GLY B N 1
ATOM 3182 C CA . GLY B 1 98 ? -0.347 5.809 -7.945 1 98.44 98 GLY B CA 1
ATOM 3183 C C . GLY B 1 98 ? -0.713 6.551 -9.219 1 98.44 98 GLY B C 1
ATOM 3184 O O . GLY B 1 98 ? -0.074 7.547 -9.57 1 98.44 98 GLY B O 1
ATOM 3185 N N . GLN B 1 99 ? -1.71 6.102 -9.836 1 98 99 GLN B N 1
ATOM 3186 C CA . GLN B 1 99 ? -2.109 6.672 -11.117 1 98 99 GLN B CA 1
ATOM 3187 C C . GLN B 1 99 ? -2.77 8.039 -10.93 1 98 99 GLN B C 1
ATOM 3189 O O . GLN B 1 99 ? -2.738 8.875 -11.828 1 98 99 GLN B O 1
ATOM 3194 N N . ALA B 1 100 ? -3.312 8.227 -9.758 1 97.62 100 ALA B N 1
ATOM 3195 C CA . ALA B 1 100 ? -3.959 9.5 -9.453 1 97.62 100 ALA B CA 1
ATOM 3196 C C . ALA B 1 100 ? -2.949 10.516 -8.93 1 97.62 100 ALA B C 1
ATOM 3198 O O . ALA B 1 100 ? -3.301 11.672 -8.664 1 97.62 100 ALA B O 1
ATOM 3199 N N . THR B 1 101 ? -1.708 10.133 -8.742 1 96.5 101 THR B N 1
ATOM 3200 C CA . THR B 1 101 ? -0.656 11.016 -8.258 1 96.5 101 THR B CA 1
ATOM 3201 C C . THR B 1 101 ? 0.036 11.719 -9.43 1 96.5 101 THR B C 1
ATOM 3203 O O . THR B 1 101 ? 0.282 11.102 -10.469 1 96.5 101 THR B O 1
ATOM 3206 N N . GLY B 1 102 ? 0.254 12.938 -9.344 1 91.25 102 GLY B N 1
ATOM 3207 C CA . GLY B 1 102 ? 0.935 13.75 -10.344 1 91.25 102 GLY B CA 1
ATOM 3208 C C . GLY B 1 102 ? 1.662 14.945 -9.742 1 91.25 102 GLY B C 1
ATOM 3209 O O . GLY B 1 102 ? 1.945 14.961 -8.539 1 91.25 102 GLY B O 1
ATOM 3210 N N . PRO B 1 103 ? 2.021 15.867 -10.555 1 85.06 103 PRO B N 1
ATOM 3211 C CA . PRO B 1 103 ? 2.805 17.016 -10.094 1 85.06 103 PRO B CA 1
ATOM 3212 C C . PRO B 1 103 ? 2.041 17.891 -9.102 1 85.06 103 PRO B C 1
ATOM 3214 O O . PRO B 1 103 ? 2.65 18.547 -8.25 1 85.06 103 PRO B O 1
ATOM 3217 N N . LYS B 1 104 ? 0.739 17.875 -9.125 1 80.81 104 LYS B N 1
ATOM 3218 C CA . LYS B 1 104 ? -0.045 18.797 -8.305 1 80.81 104 LYS B CA 1
ATOM 3219 C C . LYS B 1 104 ? -0.705 18.062 -7.137 1 80.81 104 LYS B C 1
ATOM 3221 O O . LYS B 1 104 ? -1.335 18.703 -6.285 1 80.81 104 LYS B O 1
ATOM 3226 N N . LYS B 1 105 ? -0.56 16.812 -7.223 1 87.19 105 LYS B N 1
ATOM 3227 C CA . LYS B 1 105 ? -1.275 16.031 -6.219 1 87.19 105 LYS B CA 1
ATOM 3228 C C . LYS B 1 105 ? -0.541 14.727 -5.906 1 87.19 105 LYS B C 1
ATOM 3230 O O . LYS B 1 105 ? -0.044 14.055 -6.812 1 87.19 105 LYS B O 1
ATOM 3235 N N . HIS B 1 106 ? -0.391 14.469 -4.699 1 92.81 106 HIS B N 1
ATOM 3236 C CA . HIS B 1 106 ? 0.119 13.18 -4.262 1 92.81 106 HIS B CA 1
ATOM 3237 C C . HIS B 1 106 ? -0.951 12.383 -3.514 1 92.81 106 HIS B C 1
ATOM 3239 O O . HIS B 1 106 ? -1.121 12.547 -2.305 1 92.81 106 HIS B O 1
ATOM 3245 N N . GLU B 1 107 ? -1.562 11.445 -4.164 1 96.5 107 GLU B N 1
ATOM 3246 C CA . GLU B 1 107 ? -2.701 10.695 -3.641 1 96.5 107 GLU B CA 1
ATOM 3247 C C . GLU B 1 107 ? -2.279 9.781 -2.49 1 96.5 107 GLU B C 1
ATOM 3249 O O . GLU B 1 107 ? -3.072 9.508 -1.589 1 96.5 107 GLU B O 1
ATOM 3254 N N . GLY B 1 108 ? -1.027 9.352 -2.492 1 96.69 108 GLY B N 1
ATOM 3255 C CA . GLY B 1 108 ? -0.509 8.539 -1.401 1 96.69 108 GLY B CA 1
ATOM 3256 C C . GLY B 1 108 ? -0.402 9.297 -0.092 1 96.69 108 GLY B C 1
ATOM 3257 O O . GLY B 1 108 ? -0.701 8.758 0.973 1 96.69 108 GLY B O 1
ATOM 3258 N N . ILE B 1 109 ? 0.049 10.508 -0.162 1 95.06 109 ILE B N 1
ATOM 3259 C CA . ILE B 1 109 ? 0.126 11.352 1.027 1 95.06 109 ILE B CA 1
ATOM 3260 C C . ILE B 1 109 ? -1.277 11.594 1.576 1 95.06 109 ILE B C 1
ATOM 3262 O O . ILE B 1 109 ? -1.505 11.5 2.783 1 95.06 109 ILE B O 1
ATOM 3266 N N . LEU B 1 110 ? -2.223 11.883 0.68 1 96.69 110 LEU B N 1
ATOM 3267 C CA . LEU B 1 110 ? -3.607 12.055 1.104 1 96.69 110 LEU B CA 1
ATOM 3268 C C . LEU B 1 110 ? -4.129 10.789 1.779 1 96.69 110 LEU B C 1
ATOM 3270 O O . LEU B 1 110 ? -4.828 10.867 2.793 1 96.69 110 LEU B O 1
ATOM 3274 N N . LEU B 1 111 ? -3.771 9.641 1.222 1 98.31 111 LEU B N 1
ATOM 3275 C CA . LEU B 1 111 ? -4.199 8.375 1.823 1 98.31 111 LEU B CA 1
ATOM 3276 C C . LEU B 1 111 ? -3.658 8.25 3.244 1 98.31 111 LEU B C 1
ATOM 3278 O O . LEU B 1 111 ? -4.391 7.863 4.156 1 98.31 111 LEU B O 1
ATOM 3282 N N . ALA B 1 112 ? -2.398 8.555 3.414 1 97.88 112 ALA B N 1
ATOM 3283 C CA . ALA B 1 112 ? -1.801 8.5 4.746 1 97.88 112 ALA B CA 1
ATOM 3284 C C . ALA B 1 112 ? -2.514 9.438 5.707 1 97.88 112 ALA B C 1
ATOM 3286 O O . ALA B 1 112 ? -2.676 9.125 6.891 1 97.88 112 ALA B O 1
ATOM 3287 N N . ASP B 1 113 ? -2.965 10.555 5.18 1 97.12 113 ASP B N 1
ATOM 3288 C CA . ASP B 1 113 ? -3.68 11.531 5.996 1 97.12 113 ASP B CA 1
ATOM 3289 C C . ASP B 1 113 ? -5.031 10.984 6.449 1 97.12 113 ASP B C 1
ATOM 3291 O O . ASP B 1 113 ? -5.348 11.016 7.641 1 97.12 113 ASP B O 1
ATOM 3295 N N . ILE B 1 114 ? -5.789 10.477 5.547 1 98 114 ILE B N 1
ATOM 3296 C CA . ILE B 1 114 ? -7.172 10.133 5.875 1 98 114 ILE B CA 1
ATOM 3297 C C . ILE B 1 114 ? -7.207 8.82 6.656 1 98 114 ILE B C 1
ATOM 3299 O O . ILE B 1 114 ? -8.234 8.461 7.234 1 98 114 ILE B O 1
ATOM 3303 N N . LEU B 1 115 ? -6.066 8.094 6.68 1 98.56 115 LEU B N 1
ATOM 3304 C CA . LEU B 1 115 ? -5.98 6.906 7.52 1 98.56 115 LEU B CA 1
ATOM 3305 C C . LEU B 1 115 ? -5.332 7.23 8.859 1 98.56 115 LEU B C 1
ATOM 3307 O O . LEU B 1 115 ? -5.109 6.34 9.68 1 98.56 115 LEU B O 1
ATOM 3311 N N . GLY B 1 116 ? -4.973 8.477 9.094 1 98.19 116 GLY B N 1
ATOM 3312 C CA . GLY B 1 116 ? -4.387 8.922 10.344 1 98.19 116 GLY B CA 1
ATOM 3313 C C . GLY B 1 116 ? -2.932 8.523 10.5 1 98.19 116 GLY B C 1
ATOM 3314 O O . GLY B 1 116 ? -2.34 8.711 11.562 1 98.19 116 GLY B O 1
ATOM 3315 N N . LEU B 1 117 ? -2.359 7.965 9.461 1 98.5 117 LEU B N 1
ATOM 3316 C CA . LEU B 1 117 ? -1.01 7.418 9.555 1 98.5 117 LEU B CA 1
ATOM 3317 C C . LEU B 1 117 ? 0.023 8.539 9.633 1 98.5 117 LEU B C 1
ATOM 3319 O O . LEU B 1 117 ? 1.005 8.43 10.375 1 98.5 117 LEU B O 1
ATOM 3323 N N . ALA B 1 118 ? -0.157 9.57 8.828 1 97.12 118 ALA B N 1
ATOM 3324 C CA . ALA B 1 118 ? 0.783 10.688 8.852 1 97.12 118 ALA B CA 1
ATOM 3325 C C . ALA B 1 118 ? 0.819 11.352 10.227 1 97.12 118 ALA B C 1
ATOM 3327 O O . ALA B 1 118 ? 1.896 11.602 10.773 1 97.12 118 ALA B O 1
ATOM 3328 N N . THR B 1 119 ? -0.341 11.586 10.789 1 97.62 119 THR B N 1
ATOM 3329 C CA . THR B 1 119 ? -0.424 12.18 12.117 1 97.62 119 THR B CA 1
ATOM 3330 C C . THR B 1 119 ? 0.184 11.258 13.172 1 97.62 119 THR B C 1
ATOM 3332 O O . THR B 1 119 ? 0.868 11.711 14.086 1 97.62 119 THR B O 1
ATOM 3335 N N . LEU B 1 120 ? -0.015 9.953 13.031 1 98.38 120 LEU B N 1
ATOM 3336 C CA . LEU B 1 120 ? 0.567 8.984 13.953 1 98.38 120 LEU B CA 1
ATOM 3337 C C . LEU B 1 120 ? 2.084 9.125 14 1 98.38 120 LEU B C 1
ATOM 3339 O O . LEU B 1 120 ? 2.67 9.211 15.078 1 98.38 120 LEU B O 1
ATOM 3343 N N . VAL B 1 121 ? 2.674 9.133 12.867 1 97.75 121 VAL B N 1
ATOM 3344 C CA . VAL B 1 121 ? 4.129 9.172 12.773 1 97.75 121 VAL B CA 1
ATOM 3345 C C . VAL B 1 121 ? 4.656 10.469 13.391 1 97.75 121 VAL B C 1
ATOM 3347 O O . VAL B 1 121 ? 5.664 10.453 14.102 1 97.75 121 VAL B O 1
ATOM 3350 N N . LEU B 1 122 ? 3.975 11.539 13.18 1 95.62 122 LEU B N 1
ATOM 3351 C CA . LEU B 1 122 ? 4.371 12.828 13.75 1 95.62 122 LEU B CA 1
ATOM 3352 C C . LEU B 1 122 ? 4.258 12.805 15.266 1 95.62 122 LEU B C 1
ATOM 3354 O O . LEU B 1 122 ? 5.152 13.289 15.969 1 95.62 122 LEU B O 1
ATOM 3358 N N . LEU B 1 123 ? 3.172 12.266 15.766 1 96.19 123 LEU B N 1
ATOM 3359 C CA . LEU B 1 123 ? 2.959 12.211 17.219 1 96.19 123 LEU B CA 1
ATOM 3360 C C . LEU B 1 123 ? 3.998 11.312 17.875 1 96.19 123 LEU B C 1
ATOM 3362 O O . LEU B 1 123 ? 4.484 11.625 18.969 1 96.19 123 LEU B O 1
ATOM 3366 N N . MET B 1 124 ? 4.312 10.234 17.219 1 96.06 124 MET B N 1
ATOM 3367 C CA . MET B 1 124 ? 5.32 9.328 17.766 1 96.06 124 MET B CA 1
ATOM 3368 C C . MET B 1 124 ? 6.68 10.016 17.844 1 96.06 124 MET B C 1
ATOM 3370 O O . MET B 1 124 ? 7.391 9.883 18.844 1 96.06 124 MET B O 1
ATOM 3374 N N . ASP B 1 125 ? 6.996 10.734 16.828 1 92.19 125 ASP B N 1
ATOM 3375 C CA . ASP B 1 125 ? 8.266 11.461 16.812 1 92.19 125 ASP B CA 1
ATOM 3376 C C . ASP B 1 125 ? 8.289 12.539 17.891 1 92.19 125 ASP B C 1
ATOM 3378 O O . ASP B 1 125 ? 9.352 12.844 18.453 1 92.19 125 ASP B O 1
ATOM 3382 N N . ALA B 1 126 ? 7.129 13.062 18.25 1 92.75 126 ALA B N 1
ATOM 3383 C CA . ALA B 1 126 ? 7.035 14.211 19.156 1 92.75 126 ALA B CA 1
ATOM 3384 C C . ALA B 1 126 ? 6.746 13.758 20.578 1 92.75 126 ALA B C 1
ATOM 3386 O O . ALA B 1 126 ? 6.492 14.586 21.453 1 92.75 126 ALA B O 1
ATOM 3387 N N . LYS B 1 127 ? 6.73 12.523 20.844 1 91.69 127 LYS B N 1
ATOM 3388 C CA . LYS B 1 127 ? 6.293 11.992 22.141 1 91.69 127 LYS B CA 1
ATOM 3389 C C . LYS B 1 127 ? 7.023 12.672 23.281 1 91.69 127 LYS B C 1
ATOM 3391 O O . LYS B 1 127 ? 6.391 13.156 24.234 1 91.69 127 LYS B O 1
ATOM 3396 N N . ALA B 1 128 ? 8.305 12.797 23.25 1 88.69 128 ALA B N 1
ATOM 3397 C 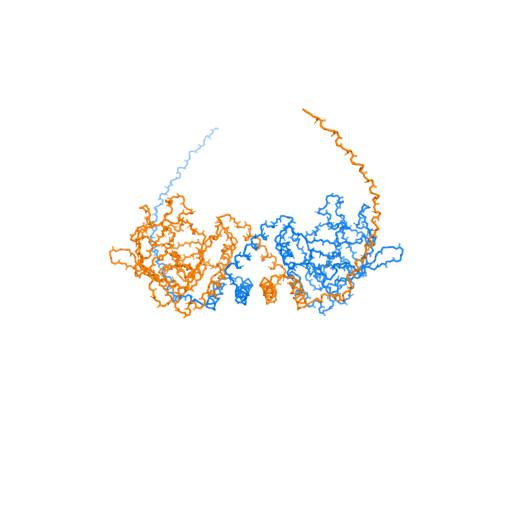CA . ALA B 1 128 ? 9.109 13.359 24.328 1 88.69 128 ALA B CA 1
ATOM 3398 C C . ALA B 1 128 ? 8.82 14.852 24.5 1 88.69 128 ALA B C 1
ATOM 3400 O O . ALA B 1 128 ? 8.664 15.328 25.625 1 88.69 128 ALA B O 1
ATOM 3401 N N . VAL B 1 129 ? 8.742 15.547 23.391 1 89.88 129 VAL B N 1
ATOM 3402 C CA . VAL B 1 129 ? 8.547 16.984 23.469 1 89.88 129 VAL B CA 1
ATOM 3403 C C . VAL B 1 129 ? 7.137 17.297 23.984 1 89.88 129 VAL B C 1
ATOM 3405 O O . VAL B 1 129 ? 6.922 18.281 24.688 1 89.88 129 VAL B O 1
ATOM 3408 N N . LEU B 1 130 ? 6.254 16.469 23.641 1 92.25 130 LEU B N 1
ATOM 3409 C CA . LEU B 1 130 ? 4.887 16.656 24.109 1 92.25 130 LEU B CA 1
ATOM 3410 C C . LEU B 1 130 ? 4.789 16.375 25.609 1 92.25 130 LEU B C 1
ATOM 3412 O O . LEU B 1 130 ? 4.07 17.078 26.328 1 92.25 130 LEU B O 1
ATOM 3416 N N . ALA B 1 131 ? 5.473 15.414 26.047 1 91.19 131 ALA B N 1
ATOM 3417 C CA . ALA B 1 131 ? 5.512 15.117 27.469 1 91.19 131 ALA B CA 1
ATOM 3418 C C . ALA B 1 131 ? 6.098 16.297 28.266 1 91.19 131 ALA B C 1
ATOM 3420 O O . ALA B 1 131 ? 5.73 16.516 29.422 1 91.19 131 ALA B O 1
ATOM 3421 N N . ALA B 1 132 ? 6.891 17.078 27.594 1 91.88 132 ALA B N 1
ATOM 3422 C CA . ALA B 1 132 ? 7.547 18.219 28.219 1 91.88 132 ALA B CA 1
ATOM 3423 C C . ALA B 1 132 ? 6.727 19.5 28.031 1 91.88 132 ALA B C 1
ATOM 3425 O O . ALA B 1 132 ? 7.168 20.594 28.406 1 91.88 132 ALA B O 1
ATOM 3426 N N . GLY B 1 133 ? 5.586 19.328 27.406 1 90.81 133 GLY B N 1
ATOM 3427 C CA . GLY B 1 133 ? 4.691 20.469 27.25 1 90.81 133 GLY B CA 1
ATOM 3428 C C . GLY B 1 133 ? 4.875 21.203 25.938 1 90.81 133 GLY B C 1
ATOM 3429 O O . GLY B 1 133 ? 4.465 22.359 25.797 1 90.81 133 GLY B O 1
ATOM 3430 N N . GLY B 1 134 ? 5.48 20.547 25.047 1 92 134 GLY B N 1
ATOM 3431 C CA . GLY B 1 134 ? 5.707 21.172 23.75 1 92 134 GLY B CA 1
ATOM 3432 C C . GLY B 1 134 ? 4.465 21.203 22.875 1 92 134 GLY B C 1
ATOM 3433 O O . GLY B 1 134 ? 3.4 20.734 23.297 1 92 134 GLY B O 1
ATOM 3434 N N . THR B 1 135 ? 4.629 21.844 21.703 1 93.56 135 THR B N 1
ATOM 3435 C CA . THR B 1 135 ? 3.541 22 20.75 1 93.56 135 THR B CA 1
ATOM 3436 C C . THR B 1 135 ? 3.488 20.812 19.797 1 93.56 135 THR B C 1
ATOM 3438 O O . THR B 1 135 ? 4.523 20.344 19.328 1 93.56 135 THR B O 1
ATOM 3441 N N . GLU B 1 136 ? 2.25 20.312 19.547 1 94.44 136 GLU B N 1
ATOM 3442 C CA . GLU B 1 136 ? 2.07 19.203 18.609 1 94.44 136 GLU B CA 1
ATOM 3443 C C . GLU B 1 136 ? 2.531 19.594 17.219 1 94.44 136 GLU B C 1
ATOM 3445 O O . GLU B 1 136 ? 2.236 20.688 16.734 1 94.44 136 GLU B O 1
ATOM 3450 N N . PRO B 1 137 ? 3.322 18.719 16.594 1 94.81 137 PRO B N 1
ATOM 3451 C CA . PRO B 1 137 ? 3.598 18.922 15.172 1 94.81 137 PRO B CA 1
ATOM 3452 C C . PRO B 1 137 ? 2.404 18.562 14.281 1 94.81 137 PRO B C 1
ATOM 3454 O O . PRO B 1 137 ? 1.499 17.844 14.719 1 94.81 137 PRO B O 1
ATOM 3457 N N . ALA B 1 138 ? 2.359 19.125 13.164 1 93.75 138 ALA B N 1
ATOM 3458 C CA . ALA B 1 138 ? 1.343 18.812 12.164 1 93.75 138 ALA B CA 1
ATOM 3459 C C . ALA B 1 138 ? 1.945 18.781 10.766 1 93.75 138 ALA B C 1
ATOM 3461 O O . ALA B 1 138 ? 3.111 19.141 10.578 1 93.75 138 ALA B O 1
ATOM 3462 N N . LEU B 1 139 ? 1.204 18.297 9.898 1 84.94 139 LEU B N 1
ATOM 3463 C CA . LEU B 1 139 ? 1.607 18.125 8.508 1 84.94 139 LEU B CA 1
ATOM 3464 C C . LEU B 1 139 ? 1.936 19.469 7.863 1 84.94 139 LEU B C 1
ATOM 3466 O O . LEU B 1 139 ? 1.252 20.469 8.109 1 84.94 139 LEU B O 1
ATOM 3470 N N . ILE B 1 140 ? 2.992 19.516 7.078 1 84.31 140 ILE B N 1
ATOM 3471 C CA . ILE B 1 140 ? 3.316 20.719 6.332 1 8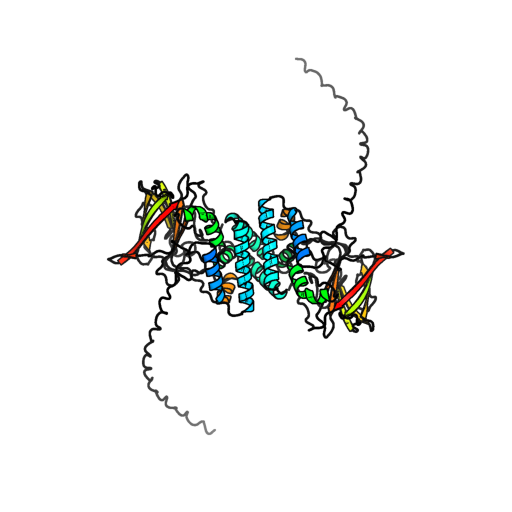4.31 140 ILE B CA 1
ATOM 3472 C C . ILE B 1 140 ? 2.26 20.969 5.258 1 84.31 140 ILE B C 1
ATOM 3474 O O . ILE B 1 140 ? 1.885 22.109 4.992 1 84.31 140 ILE B O 1
ATOM 3478 N N . GLY B 1 141 ? 1.74 19.875 4.746 1 82.81 141 GLY B N 1
ATOM 3479 C CA . GLY B 1 141 ? 0.714 19.953 3.721 1 82.81 141 GLY B CA 1
ATOM 3480 C C . GLY B 1 141 ? 1.273 20.25 2.342 1 82.81 141 GLY B C 1
ATOM 3481 O O . GLY B 1 141 ? 2.453 20.594 2.205 1 82.81 141 GLY B O 1
ATOM 3482 N N . PRO B 1 142 ? 0.414 20.266 1.352 1 82.25 142 PRO B N 1
ATOM 3483 C CA . PRO B 1 142 ? 0.881 20.328 -0.035 1 82.25 142 PRO B CA 1
ATOM 3484 C C . PRO B 1 142 ? 1.053 21.766 -0.528 1 82.25 142 PRO B C 1
ATOM 3486 O O . PRO B 1 142 ? 1.592 21.984 -1.615 1 82.25 142 PRO B O 1
ATOM 3489 N N . PHE B 1 143 ? 0.716 22.781 0.248 1 86.75 143 PHE B N 1
ATOM 3490 C CA . PHE B 1 143 ? 0.567 24.094 -0.355 1 86.75 143 PHE B CA 1
ATOM 3491 C C . PHE B 1 143 ? 1.577 25.078 0.229 1 86.75 143 PHE B C 1
ATOM 3493 O O . PHE B 1 143 ? 1.468 26.281 0.022 1 86.75 143 PHE B O 1
ATOM 3500 N N . TRP B 1 144 ? 2.506 24.547 1.013 1 89.94 144 TRP B N 1
ATOM 3501 C CA . TRP B 1 144 ? 3.598 25.406 1.468 1 89.94 144 TRP B CA 1
ATOM 3502 C C . TRP B 1 144 ? 4.465 25.859 0.296 1 89.94 144 TRP B C 1
ATOM 3504 O O . TRP B 1 144 ? 4.742 25.062 -0.614 1 89.94 144 TRP B O 1
ATOM 3514 N N . ARG B 1 145 ? 4.895 27.047 0.338 1 87.62 145 ARG B N 1
ATOM 3515 C CA . ARG B 1 145 ? 5.816 27.578 -0.662 1 87.62 145 ARG B CA 1
ATOM 3516 C C . ARG B 1 145 ? 7.078 28.141 -0.006 1 87.62 145 ARG B C 1
ATOM 3518 O O . ARG B 1 145 ? 7.004 28.797 1.029 1 87.62 145 ARG B O 1
ATOM 3525 N N . ALA B 1 146 ? 8.133 27.875 -0.712 1 83.5 146 ALA B N 1
ATOM 3526 C CA . ALA B 1 146 ? 9.398 28.453 -0.247 1 83.5 146 ALA B CA 1
ATOM 3527 C C . ALA B 1 146 ? 9.438 29.953 -0.494 1 83.5 146 ALA B C 1
ATOM 3529 O O . ALA B 1 146 ? 8.672 30.469 -1.312 1 83.5 146 ALA B O 1
ATOM 3530 N N . ASN B 1 147 ? 10.227 30.625 0.24 1 87 147 ASN B N 1
ATOM 3531 C CA . ASN B 1 147 ? 10.531 32.062 0.069 1 87 147 ASN B CA 1
ATOM 3532 C C . ASN B 1 147 ? 9.289 32.906 0.295 1 87 147 ASN B C 1
ATOM 3534 O O . ASN B 1 147 ? 8.992 33.781 -0.513 1 87 147 ASN B O 1
ATOM 3538 N N . GLN B 1 148 ? 8.625 32.562 1.313 1 92.12 148 GLN B N 1
ATOM 3539 C CA . GLN B 1 148 ? 7.535 33.469 1.718 1 92.12 148 GLN B CA 1
ATOM 3540 C C . GLN B 1 148 ? 8.055 34.844 2.066 1 92.12 148 GLN B C 1
ATOM 3542 O O . GLN B 1 148 ? 9.172 35 2.559 1 92.12 148 GLN B O 1
ATOM 3547 N N . PRO B 1 149 ? 7.27 35.906 1.798 1 96.44 149 PRO B N 1
ATOM 3548 C CA . PRO B 1 149 ? 7.746 37.281 2.047 1 96.44 149 PRO B CA 1
ATOM 3549 C C . PRO B 1 149 ? 8.023 37.531 3.525 1 96.44 149 PRO B C 1
ATOM 3551 O O . PRO B 1 149 ? 7.156 37.312 4.371 1 96.44 149 PRO B O 1
ATOM 3554 N N . VAL B 1 150 ? 9.18 38.094 3.773 1 97.5 150 VAL B N 1
ATOM 3555 C CA . VAL B 1 150 ? 9.5 38.562 5.121 1 97.5 150 VAL B CA 1
ATOM 3556 C C . VAL B 1 150 ? 8.805 39.875 5.398 1 97.5 150 VAL B C 1
ATOM 3558 O O . VAL B 1 150 ? 8.953 40.844 4.633 1 97.5 150 VAL B O 1
ATOM 3561 N N . ARG B 1 151 ? 8.086 39.906 6.453 1 98.06 151 ARG B N 1
ATOM 3562 C CA . ARG B 1 151 ? 7.273 41.094 6.773 1 98.06 151 ARG B CA 1
ATOM 3563 C C . ARG B 1 151 ? 7.566 41.562 8.188 1 98.06 151 ARG B C 1
ATOM 3565 O O . ARG B 1 151 ? 8.008 40.812 9.039 1 98.06 151 ARG B O 1
ATOM 3572 N N . ALA B 1 152 ? 7.273 42.875 8.391 1 98.12 152 ALA B N 1
ATOM 3573 C CA . ALA B 1 152 ? 7.387 43.406 9.742 1 98.12 152 ALA B CA 1
ATOM 3574 C C . ALA B 1 152 ? 6.254 42.906 10.633 1 98.12 152 ALA B C 1
ATOM 3576 O O . ALA B 1 152 ? 5.133 42.719 10.164 1 98.12 152 ALA B O 1
ATOM 3577 N N . ASN B 1 153 ? 6.605 42.719 11.883 1 98.56 153 ASN B N 1
ATOM 3578 C CA . ASN B 1 153 ? 5.531 42.438 12.828 1 98.56 153 ASN B CA 1
ATOM 3579 C C . ASN B 1 153 ? 4.414 43.469 12.742 1 98.56 153 ASN B C 1
ATOM 3581 O O . ASN B 1 153 ? 4.68 44.656 12.711 1 98.56 153 ASN B O 1
ATOM 3585 N N . GLY B 1 154 ? 3.203 42.938 12.633 1 98.19 154 GLY B N 1
ATOM 3586 C CA . GLY B 1 154 ? 2.055 43.844 12.531 1 98.19 154 GLY B CA 1
ATOM 3587 C C . GLY B 1 154 ? 1.531 43.969 11.117 1 98.19 154 GLY B C 1
ATOM 3588 O O . GLY B 1 154 ? 0.454 44.531 10.898 1 98.19 154 GLY B O 1
ATOM 3589 N N . ALA B 1 155 ? 2.209 43.406 10.219 1 98.19 155 ALA B N 1
ATOM 3590 C CA . ALA B 1 155 ? 1.806 43.531 8.82 1 98.19 155 ALA B CA 1
ATOM 3591 C C . ALA B 1 155 ? 0.524 42.719 8.555 1 98.19 155 ALA B C 1
ATOM 3593 O O . ALA B 1 155 ? 0.185 41.812 9.312 1 98.19 155 ALA B O 1
ATOM 3594 N N . HIS B 1 156 ? -0.164 43.188 7.539 1 98 156 HIS B N 1
ATOM 3595 C CA . HIS B 1 156 ? -1.323 42.438 7.035 1 98 156 HIS B CA 1
ATOM 3596 C C . HIS B 1 156 ? -0.929 41.5 5.914 1 98 156 HIS B C 1
ATOM 3598 O O . HIS B 1 156 ? -0.399 41.906 4.887 1 98 156 HIS B O 1
ATOM 3604 N N . ILE B 1 157 ? -1.242 40.188 6.055 1 98.25 157 ILE B N 1
ATOM 3605 C CA . ILE B 1 157 ? -0.734 39.25 5.078 1 98.25 157 ILE B CA 1
ATOM 3606 C C . ILE B 1 157 ? -1.769 39.031 3.977 1 98.25 157 ILE B C 1
ATOM 3608 O O . ILE B 1 157 ? -1.476 38.406 2.953 1 98.25 157 ILE B O 1
ATOM 3612 N N . ALA B 1 158 ? -2.979 39.562 4.145 1 97.75 158 ALA B N 1
ATOM 3613 C CA . ALA B 1 158 ? -4.012 39.469 3.117 1 97.75 158 ALA B CA 1
ATOM 3614 C C . ALA B 1 158 ? -3.941 40.688 2.176 1 97.75 158 ALA B C 1
ATOM 3616 O O . ALA B 1 158 ? -3.793 41.812 2.623 1 97.75 158 ALA B O 1
ATOM 3617 N N . THR B 1 159 ? -4.066 40.406 0.961 1 96.44 159 THR B N 1
ATOM 3618 C CA . THR B 1 159 ? -4.156 41.5 0.009 1 96.44 159 THR B CA 1
ATOM 3619 C C . THR B 1 159 ? -5.488 42.219 0.146 1 96.44 159 THR B C 1
ATOM 3621 O O . THR B 1 159 ? -6.449 41.656 0.687 1 96.44 159 THR B O 1
ATOM 3624 N N . PRO B 1 160 ? -5.547 43.406 -0.366 1 93.5 160 PRO B N 1
ATOM 3625 C CA . PRO B 1 160 ? -6.738 44.25 -0.157 1 93.5 160 PRO B CA 1
ATOM 3626 C C . PRO B 1 160 ? -8.008 43.625 -0.717 1 93.5 160 PRO B C 1
ATOM 3628 O O . PRO B 1 160 ? -9.102 43.844 -0.192 1 93.5 160 PRO B O 1
ATOM 3631 N N . ASP B 1 161 ? -7.945 42.844 -1.662 1 93.19 161 ASP B N 1
ATOM 3632 C CA . ASP B 1 161 ? -9.117 42.25 -2.314 1 93.19 161 ASP B CA 1
ATOM 3633 C C . ASP B 1 161 ? -9.586 41 -1.594 1 93.19 161 ASP B C 1
ATOM 3635 O O . ASP B 1 161 ? -10.617 40.406 -1.946 1 93.19 161 ASP B O 1
ATOM 3639 N N . THR B 1 162 ? -8.781 40.594 -0.632 1 95.88 162 THR B N 1
ATOM 3640 C CA . THR B 1 162 ? -9.164 39.406 0.124 1 95.88 162 THR B CA 1
ATOM 3641 C C . THR B 1 162 ? -10.32 39.719 1.067 1 95.88 162 THR B C 1
ATOM 3643 O O . THR B 1 162 ? -10.172 40.531 1.998 1 95.88 162 THR B O 1
ATOM 3646 N N . THR B 1 163 ? -11.492 39.156 0.796 1 92 163 THR B N 1
ATOM 3647 C CA . THR B 1 163 ? -12.664 39.375 1.635 1 92 163 THR B CA 1
ATOM 3648 C C . THR B 1 163 ? -12.68 38.406 2.807 1 92 163 THR B C 1
ATOM 3650 O O . THR B 1 163 ? -12.148 37.312 2.707 1 92 163 THR B O 1
ATOM 3653 N N . GLY B 1 164 ? -13.195 38.812 3.945 1 94.38 164 GLY B N 1
ATOM 3654 C CA . GLY B 1 164 ? -13.32 37.969 5.121 1 94.38 164 GLY B CA 1
ATOM 3655 C C . GLY B 1 164 ? -13.273 38.75 6.422 1 94.38 164 GLY B C 1
ATOM 3656 O O . GLY B 1 164 ? -12.969 39.938 6.426 1 94.38 164 GLY B O 1
ATOM 3657 N N . ASP B 1 165 ? -13.594 38.094 7.473 1 95.56 165 ASP B N 1
ATOM 3658 C CA . ASP B 1 165 ? -13.523 38.719 8.789 1 95.56 165 ASP B CA 1
ATOM 3659 C C . ASP B 1 165 ? -12.07 38.938 9.211 1 95.56 165 ASP B C 1
ATOM 3661 O O . ASP B 1 165 ? -11.234 38.062 9.086 1 95.56 165 ASP B O 1
ATOM 3665 N N . PRO B 1 166 ? -11.836 40.125 9.695 1 96.94 166 PRO B N 1
ATOM 3666 C CA . PRO B 1 166 ? -10.469 40.406 10.148 1 96.94 166 PRO B CA 1
ATOM 3667 C C . PRO B 1 166 ? -10 39.469 11.25 1 96.94 166 PRO B C 1
ATOM 3669 O O . PRO B 1 166 ? -10.781 39.125 12.133 1 96.94 166 PRO B O 1
ATOM 3672 N N . LEU B 1 167 ? -8.734 39.062 11.18 1 98 167 LEU B N 1
ATOM 3673 C CA . LEU B 1 167 ? -8.086 38.219 12.18 1 98 167 LEU B CA 1
ATOM 3674 C C . LEU B 1 167 ? -6.766 38.812 12.641 1 98 167 LEU B C 1
ATOM 3676 O O . LEU B 1 167 ? -5.906 39.125 11.812 1 98 167 LEU B O 1
ATOM 3680 N N . PHE B 1 168 ? -6.711 39.031 13.875 1 98.06 168 PHE B N 1
ATOM 3681 C CA . PHE B 1 168 ? -5.453 39.438 14.484 1 98.06 168 PHE B CA 1
ATOM 3682 C C . PHE B 1 168 ? -4.77 38.281 15.18 1 98.06 168 PHE B C 1
ATOM 3684 O O . PHE B 1 168 ? -5.355 37.625 16.062 1 98.06 168 PHE B O 1
ATOM 3691 N N . VAL B 1 169 ? -3.496 37.969 14.789 1 98.56 169 VAL B N 1
ATOM 3692 C CA . VAL B 1 169 ? -2.748 36.844 15.375 1 98.56 169 VAL B CA 1
ATOM 3693 C C . VAL B 1 169 ? -1.571 37.375 16.188 1 98.56 169 VAL B C 1
ATOM 3695 O O . VAL B 1 169 ? -0.811 38.219 15.703 1 98.56 169 VAL B O 1
ATOM 3698 N N . GLN B 1 170 ? -1.484 37 17.328 1 98 170 GLN B N 1
ATOM 3699 C CA . GLN B 1 170 ? -0.328 37.281 18.172 1 98 170 GLN B CA 1
ATOM 3700 C C . GLN B 1 170 ? 0.246 36 18.766 1 98 170 GLN B C 1
ATOM 3702 O O . GLN B 1 170 ? -0.501 35.125 19.219 1 98 170 GLN B O 1
ATOM 3707 N N . GLY B 1 171 ? 1.563 35.906 18.734 1 97.94 171 GLY B N 1
ATOM 3708 C CA . GLY B 1 171 ? 2.174 34.656 19.203 1 97.94 171 GLY B CA 1
ATOM 3709 C C . GLY B 1 171 ? 3.533 34.875 19.844 1 97.94 171 GLY B C 1
ATOM 3710 O O . GLY B 1 171 ? 4.047 36 19.859 1 97.94 171 GLY B O 1
ATOM 3711 N N . ARG B 1 172 ? 3.986 33.812 20.438 1 98.31 172 ARG B N 1
ATOM 3712 C CA . ARG B 1 172 ? 5.324 33.719 21.016 1 98.31 172 ARG B CA 1
ATOM 3713 C C . ARG B 1 172 ? 6.012 32.438 20.625 1 98.31 172 ARG B C 1
ATOM 3715 O O . ARG B 1 172 ? 5.375 31.375 20.562 1 98.31 172 ARG B O 1
ATOM 3722 N N . VAL B 1 173 ? 7.312 32.5 20.359 1 98.75 173 VAL B N 1
ATOM 3723 C CA . VAL B 1 173 ? 8.164 31.344 20.203 1 98.75 173 VAL B CA 1
ATOM 3724 C C . VAL B 1 173 ? 9.062 31.188 21.438 1 98.75 173 VAL B C 1
ATOM 3726 O O . VAL B 1 173 ? 9.789 32.125 21.797 1 98.75 173 VAL B O 1
ATOM 3729 N N . VAL B 1 174 ? 8.938 30.047 22.047 1 98.31 174 VAL B N 1
ATOM 3730 C CA . VAL B 1 174 ? 9.727 29.797 23.25 1 98.31 174 VAL B CA 1
ATOM 3731 C C . VAL B 1 174 ? 10.383 28.422 23.156 1 98.31 174 VAL B C 1
ATOM 3733 O O . VAL B 1 174 ? 9.961 27.578 22.375 1 98.31 174 VAL B O 1
ATOM 3736 N N . SER B 1 175 ? 11.398 28.266 23.891 1 97.31 175 SER B N 1
ATOM 3737 C CA . SER B 1 175 ? 11.938 26.922 24.094 1 97.31 175 SER B CA 1
ATOM 3738 C C . SER B 1 175 ? 11.047 26.109 25.031 1 97.31 175 SER B C 1
ATOM 3740 O O . SER B 1 175 ? 10.141 26.641 25.656 1 97.31 175 SER B O 1
ATOM 3742 N N . ILE B 1 176 ? 11.312 24.875 25.141 1 95.38 176 ILE B N 1
ATOM 3743 C CA . ILE B 1 176 ? 10.469 23.953 25.906 1 95.38 176 ILE B CA 1
ATOM 3744 C C . ILE B 1 176 ? 10.445 24.375 27.375 1 95.38 176 ILE B C 1
ATOM 3746 O O . ILE B 1 176 ? 9.453 24.156 28.062 1 95.38 176 ILE B O 1
ATOM 3750 N N . ASP B 1 177 ? 11.398 25.094 27.812 1 94.31 177 ASP B N 1
ATOM 3751 C CA . ASP B 1 177 ? 11.469 25.531 29.219 1 94.31 177 ASP B CA 1
ATOM 3752 C C . ASP B 1 177 ? 10.789 26.891 29.406 1 94.31 177 ASP B C 1
ATOM 3754 O O . ASP B 1 177 ? 10.773 27.422 30.516 1 94.31 177 ASP B O 1
ATOM 3758 N N . GLY B 1 178 ? 10.32 27.422 28.328 1 95.38 178 GLY B N 1
ATOM 3759 C CA . GLY B 1 178 ? 9.57 28.672 28.422 1 95.38 178 GLY B CA 1
ATOM 3760 C C . GLY B 1 178 ? 10.398 29.891 28.078 1 95.38 178 GLY B C 1
ATOM 3761 O O . GLY B 1 178 ? 9.867 31 28 1 95.38 178 GLY B O 1
ATOM 3762 N N . THR B 1 179 ? 11.688 29.688 27.812 1 97.5 179 THR B N 1
ATOM 3763 C CA . THR B 1 179 ? 12.547 30.812 27.469 1 97.5 179 THR B CA 1
ATOM 3764 C C . THR B 1 179 ? 12.172 31.391 26.109 1 97.5 179 THR B C 1
ATOM 3766 O O . THR B 1 179 ? 12.125 30.672 25.109 1 97.5 179 THR B O 1
ATOM 3769 N N . PRO B 1 180 ? 11.953 32.719 26.094 1 98.44 180 PRO B N 1
ATOM 3770 C CA . PRO B 1 180 ? 11.656 33.312 24.797 1 98.44 180 PRO B CA 1
ATOM 3771 C C . PRO B 1 180 ? 12.812 33.188 23.812 1 98.44 180 PRO B C 1
ATOM 3773 O O . PRO B 1 180 ? 13.977 33.312 24.203 1 98.44 180 PRO B O 1
ATOM 3776 N N . ILE B 1 181 ? 12.508 32.938 22.578 1 98.56 181 ILE B N 1
ATOM 3777 C CA . ILE B 1 181 ? 13.523 32.844 21.531 1 98.56 181 ILE B CA 1
ATOM 3778 C C . ILE B 1 181 ? 13.453 34.062 20.641 1 98.56 181 ILE B C 1
ATOM 3780 O O . ILE B 1 181 ? 12.523 34.219 19.828 1 98.56 181 ILE B O 1
ATOM 3784 N N . ALA B 1 182 ? 14.414 34.938 20.828 1 98.38 182 ALA B N 1
ATOM 3785 C CA . ALA B 1 182 ? 14.539 36.094 19.953 1 98.38 182 ALA B CA 1
ATOM 3786 C C . ALA B 1 182 ? 15.125 35.719 18.594 1 98.38 182 ALA B C 1
ATOM 3788 O O . ALA B 1 182 ? 16.031 34.906 18.516 1 98.38 182 ALA B O 1
ATOM 3789 N N . GLY B 1 183 ? 14.555 36.281 17.531 1 98.19 183 GLY B N 1
ATOM 3790 C CA . GLY B 1 183 ? 15.125 36.094 16.203 1 98.19 183 GLY B CA 1
ATOM 3791 C C . GLY B 1 183 ? 14.672 34.812 15.531 1 98.19 183 GLY B C 1
ATOM 3792 O O . GLY B 1 183 ? 15.219 34.406 14.5 1 98.19 183 GLY B O 1
ATOM 3793 N N . ALA B 1 184 ? 13.742 34.156 16.141 1 98.56 184 ALA B N 1
ATOM 3794 C CA . ALA B 1 184 ? 13.164 33 15.469 1 98.56 184 ALA B CA 1
ATOM 3795 C C . ALA B 1 184 ? 12.375 33.438 14.227 1 98.56 184 ALA B C 1
ATOM 3797 O O . ALA B 1 184 ? 11.688 34.438 14.242 1 98.56 184 ALA B O 1
ATOM 3798 N N . ARG B 1 185 ? 12.508 32.656 13.211 1 97.88 185 ARG B N 1
ATOM 3799 C CA . ARG B 1 18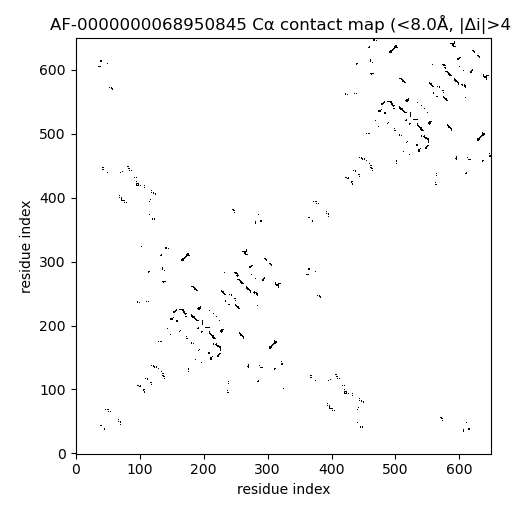5 ? 11.695 32.844 12.023 1 97.88 185 ARG B CA 1
ATOM 3800 C C . ARG B 1 185 ? 10.367 32.094 12.133 1 97.88 185 ARG B C 1
ATOM 3802 O O . ARG B 1 185 ? 10.344 30.922 12.492 1 97.88 185 ARG B O 1
ATOM 3809 N N . VAL B 1 186 ? 9.305 32.781 11.883 1 98.5 186 VAL B N 1
ATOM 3810 C CA . VAL B 1 186 ? 7.969 32.188 11.891 1 98.5 186 VAL B CA 1
ATOM 3811 C C . VAL B 1 186 ? 7.324 32.344 10.516 1 98.5 186 VAL B C 1
ATOM 3813 O O . VAL B 1 186 ? 7.098 33.469 10.062 1 98.5 186 VAL B O 1
ATOM 3816 N N . GLU B 1 187 ? 7.039 31.234 9.883 1 97.25 187 GLU B N 1
ATOM 3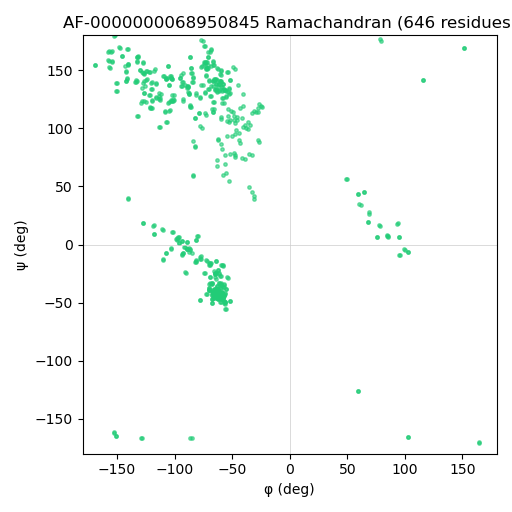817 C CA . GLU B 1 187 ? 6.285 31.266 8.633 1 97.25 187 GLU B CA 1
ATOM 3818 C C . GLU B 1 187 ? 4.824 30.875 8.859 1 97.25 187 GLU B C 1
ATOM 3820 O O . GLU B 1 187 ? 4.523 30.031 9.695 1 97.25 187 GLU B O 1
ATOM 3825 N N . THR B 1 188 ? 3.99 31.547 8.141 1 98.06 188 THR B N 1
ATOM 3826 C CA . THR B 1 188 ? 2.57 31.234 8.227 1 98.06 188 THR B CA 1
ATOM 3827 C C . THR B 1 188 ? 1.906 31.344 6.859 1 98.06 188 THR B C 1
ATOM 3829 O O . THR B 1 188 ? 2.377 32.062 5.992 1 98.06 188 THR B O 1
ATOM 3832 N N . TRP B 1 189 ? 0.896 30.531 6.645 1 97.06 189 TRP B N 1
ATOM 3833 C CA . TRP B 1 189 ? 0.062 30.594 5.449 1 97.06 189 TRP B CA 1
ATOM 3834 C C . TRP B 1 189 ? -1.303 29.953 5.703 1 97.06 189 TRP B C 1
ATOM 3836 O O . TRP B 1 189 ? -1.473 29.188 6.656 1 97.06 189 TRP B O 1
ATOM 3846 N N . GLN B 1 190 ? -2.242 30.281 4.945 1 97.56 190 GLN B N 1
ATOM 3847 C CA . GLN B 1 190 ? -3.602 29.781 5.074 1 97.56 190 GLN B CA 1
ATOM 3848 C C . GLN B 1 190 ? -4.34 29.844 3.738 1 97.56 190 GLN B C 1
ATOM 3850 O O . GLN B 1 190 ? -3.881 30.484 2.799 1 97.56 190 GLN B O 1
ATOM 3855 N N . ALA B 1 191 ? -5.445 29.172 3.678 1 95.62 191 ALA B N 1
ATOM 3856 C CA . ALA B 1 191 ? -6.371 29.312 2.557 1 95.62 191 ALA B CA 1
ATOM 3857 C C . ALA B 1 191 ? -7.184 30.594 2.67 1 95.62 191 ALA B C 1
ATOM 3859 O O . ALA B 1 191 ? -7.414 31.094 3.773 1 95.62 191 ALA B O 1
ATOM 3860 N N . ALA B 1 192 ? -7.609 31.094 1.515 1 96 192 ALA B N 1
ATOM 3861 C CA . ALA B 1 192 ? -8.57 32.188 1.49 1 96 192 ALA B CA 1
ATOM 3862 C C . ALA B 1 192 ? -9.945 31.734 1.959 1 96 192 ALA B C 1
ATOM 3864 O O . ALA B 1 192 ? -10.195 30.531 2.08 1 96 192 ALA B O 1
ATOM 3865 N N . PRO B 1 193 ? -10.812 32.688 2.25 1 93.12 193 PRO B N 1
ATOM 3866 C CA . PRO B 1 193 ? -12.156 32.312 2.678 1 93.12 193 PRO B CA 1
ATOM 3867 C C . PRO B 1 193 ? -12.898 31.484 1.631 1 93.12 193 PRO B C 1
ATOM 3869 O O . PRO B 1 193 ? -13.883 30.812 1.954 1 93.12 193 PRO B O 1
ATOM 3872 N N . SER B 1 194 ? -12.453 31.484 0.378 1 91.62 194 SER B N 1
ATOM 3873 C CA . SER B 1 194 ? -12.992 30.625 -0.676 1 91.62 194 SER B CA 1
ATOM 3874 C C . SER B 1 194 ? -12.648 29.172 -0.439 1 91.62 194 SER B C 1
ATOM 3876 O O . SER B 1 194 ? -13.219 28.281 -1.076 1 91.62 194 SER B O 1
ATOM 3878 N N . GLY B 1 195 ? -11.648 29 0.428 1 92.56 195 GLY B N 1
ATOM 3879 C CA . GLY B 1 195 ? -11.188 27.656 0.688 1 92.56 195 GLY B CA 1
ATOM 3880 C C . GLY B 1 195 ? -10 27.25 -0.166 1 92.56 195 GLY B C 1
ATOM 3881 O O . GLY B 1 195 ? -9.531 26.109 -0.091 1 92.56 195 GLY B O 1
ATOM 3882 N N . LEU B 1 196 ? -9.461 28.203 -0.93 1 93.81 196 LEU B N 1
ATOM 3883 C CA . LEU B 1 196 ? -8.344 27.906 -1.826 1 93.81 196 LEU B CA 1
ATOM 3884 C C . LEU B 1 196 ? -7.094 28.672 -1.404 1 93.81 196 LEU B C 1
ATOM 3886 O O . LEU B 1 196 ? -7.176 29.828 -1.004 1 93.81 196 LEU B O 1
ATOM 3890 N N . TYR B 1 197 ? -6 27.953 -1.481 1 93.94 197 TYR B N 1
ATOM 3891 C CA . TYR B 1 197 ? -4.715 28.641 -1.354 1 93.94 197 TYR B CA 1
ATOM 3892 C C . TYR B 1 197 ? -4.387 29.422 -2.617 1 93.94 197 TYR B C 1
ATOM 3894 O O . TYR B 1 197 ? -4.926 29.141 -3.689 1 93.94 197 TYR B O 1
ATOM 3902 N N . GLU B 1 198 ? -3.549 30.391 -2.414 1 93.88 198 GLU B N 1
ATOM 3903 C CA . GLU B 1 198 ? -3.236 31.25 -3.547 1 93.88 198 GLU B CA 1
ATOM 3904 C C . GLU B 1 198 ? -2.598 30.469 -4.684 1 93.88 198 GLU B C 1
ATOM 3906 O O . GLU B 1 198 ? -2.84 30.75 -5.859 1 93.88 198 GLU B O 1
ATOM 3911 N N . ASN B 1 199 ? -1.79 29.391 -4.453 1 88.25 199 ASN B N 1
ATOM 3912 C CA . ASN B 1 199 ? -1.147 28.609 -5.508 1 88.25 199 ASN B CA 1
ATOM 3913 C C . ASN B 1 199 ? -2.113 27.609 -6.129 1 88.25 199 ASN B C 1
ATOM 3915 O O . ASN B 1 199 ? -1.715 26.797 -6.965 1 88.25 199 ASN B O 1
ATOM 3919 N N . GLN B 1 200 ? -3.352 27.672 -5.773 1 88.12 200 GLN B N 1
ATOM 3920 C CA . GLN B 1 200 ? -4.422 26.906 -6.402 1 88.12 200 GLN B CA 1
ATOM 3921 C C . GLN B 1 200 ? -5.355 27.812 -7.199 1 88.12 200 GLN B C 1
ATOM 3923 O O . GLN B 1 200 ? -6.234 27.328 -7.914 1 88.12 200 GLN B O 1
ATOM 3928 N N . ASP B 1 201 ? -5.227 29.125 -6.988 1 92.06 201 ASP B N 1
ATOM 3929 C CA . ASP B 1 201 ? -6.188 30.094 -7.496 1 92.06 201 ASP B CA 1
ATOM 3930 C C . ASP B 1 201 ? -5.477 31.266 -8.188 1 92.06 201 ASP B C 1
ATOM 3932 O O . ASP B 1 201 ? -4.977 32.188 -7.527 1 92.06 201 ASP B O 1
ATOM 3936 N N . GLU B 1 202 ? -5.613 31.328 -9.398 1 91.88 202 GLU B N 1
ATOM 3937 C CA . GLU B 1 202 ? -4.922 32.344 -10.188 1 91.88 202 GLU B CA 1
ATOM 3938 C C . GLU B 1 202 ? -5.496 33.719 -9.93 1 91.88 202 GLU B C 1
ATOM 3940 O O . GLU B 1 202 ? -4.875 34.75 -10.273 1 91.88 202 GLU B O 1
ATOM 3945 N N . HIS B 1 203 ? -6.602 33.781 -9.375 1 93.81 203 HIS B N 1
ATOM 3946 C CA . HIS B 1 203 ? -7.238 35.094 -9.125 1 93.81 203 HIS B CA 1
ATOM 3947 C C . HIS B 1 203 ? -6.676 35.75 -7.871 1 93.81 203 HIS B C 1
ATOM 3949 O O . HIS B 1 203 ? -6.898 36.938 -7.633 1 93.81 203 HIS B O 1
ATOM 3955 N N . GLN B 1 204 ? -6.004 35.031 -7.059 1 95.56 204 GLN B N 1
ATOM 3956 C CA . GLN B 1 204 ? -5.336 35.594 -5.895 1 95.56 204 GLN B CA 1
ATOM 3957 C C . GLN B 1 204 ? -3.971 36.156 -6.266 1 95.56 204 GLN B C 1
ATOM 3959 O O . GLN B 1 204 ? -3.258 35.594 -7.09 1 95.56 204 GLN B O 1
ATOM 3964 N N . GLU B 1 205 ? -3.701 37.281 -5.672 1 96.12 205 GLU B N 1
ATOM 3965 C CA . GLU B 1 205 ? -2.373 37.875 -5.879 1 96.12 205 GLU B CA 1
ATOM 3966 C C . GLU B 1 205 ? -1.281 36.906 -5.387 1 96.12 205 GLU B C 1
ATOM 3968 O O . GLU B 1 205 ? -1.477 36.188 -4.41 1 96.12 205 GLU B O 1
ATOM 3973 N N . ASP B 1 206 ? -0.11 36.969 -6.023 1 95.5 206 ASP B N 1
ATOM 3974 C CA . ASP B 1 206 ? 1.036 36.156 -5.648 1 95.5 206 ASP B CA 1
ATOM 3975 C C . ASP B 1 206 ? 1.384 36.344 -4.172 1 95.5 206 ASP B C 1
ATOM 3977 O O . ASP B 1 206 ? 1.454 37.469 -3.682 1 95.5 206 ASP B O 1
ATOM 3981 N N . MET B 1 207 ? 1.494 35.188 -3.385 1 96.5 207 MET B N 1
ATOM 3982 C CA . MET B 1 207 ? 1.894 35.094 -1.981 1 96.5 207 MET B CA 1
ATOM 3983 C C . MET B 1 207 ? 0.836 35.719 -1.079 1 96.5 207 MET B C 1
ATOM 3985 O O . MET B 1 207 ? 1.131 36.125 0.052 1 96.5 207 MET B O 1
ATOM 3989 N N . ASN B 1 208 ? -0.424 35.875 -1.615 1 97.62 208 ASN B N 1
ATOM 3990 C CA . ASN B 1 208 ? -1.539 36.25 -0.757 1 97.62 208 ASN B CA 1
ATOM 3991 C C . ASN B 1 208 ? -1.7 35.281 0.419 1 97.62 208 ASN B C 1
ATOM 3993 O O . ASN B 1 208 ? -1.616 34.062 0.248 1 97.62 208 ASN B O 1
ATOM 3997 N N . LEU B 1 209 ? -1.852 35.906 1.633 1 98.19 209 LEU B N 1
ATOM 3998 C CA . LEU B 1 209 ? -2.143 35.156 2.859 1 98.19 209 LEU B CA 1
ATOM 3999 C C . LEU B 1 209 ? -0.946 34.312 3.285 1 98.19 209 LEU B C 1
ATOM 4001 O O . LEU B 1 209 ? -1.114 33.25 3.865 1 98.19 209 LEU B O 1
ATOM 4005 N N . ARG B 1 210 ? 0.222 34.75 2.898 1 97.81 210 ARG B N 1
ATOM 4006 C CA . ARG B 1 210 ? 1.489 34.156 3.307 1 97.81 210 ARG B CA 1
ATOM 4007 C C . ARG B 1 210 ? 2.42 35.219 3.908 1 97.81 210 ARG B C 1
ATOM 4009 O O . ARG B 1 210 ? 2.432 36.375 3.467 1 97.81 210 ARG B O 1
ATOM 4016 N N . GLY B 1 211 ? 3.234 34.812 4.879 1 98 211 GLY B N 1
ATOM 4017 C CA . GLY B 1 211 ? 4.219 35.719 5.445 1 98 211 GLY B CA 1
ATOM 4018 C C . GLY B 1 211 ? 5.23 35.031 6.336 1 98 211 GLY B C 1
ATOM 4019 O O . GLY B 1 211 ? 4.977 33.906 6.828 1 98 211 GLY B O 1
ATOM 4020 N N . ALA B 1 212 ? 6.344 35.625 6.422 1 98.19 212 ALA B N 1
ATOM 4021 C CA . ALA B 1 212 ? 7.379 35.25 7.379 1 98.19 212 ALA B CA 1
ATOM 4022 C C . ALA B 1 212 ? 7.703 36.406 8.32 1 98.19 212 ALA B C 1
ATOM 4024 O O . ALA B 1 212 ? 7.773 37.562 7.895 1 98.19 212 ALA B O 1
ATOM 4025 N N . PHE B 1 213 ? 7.891 36.094 9.539 1 98.69 213 PHE B N 1
ATOM 4026 C CA . PHE B 1 213 ? 8.148 37.062 10.578 1 98.69 213 PHE B CA 1
ATOM 4027 C C . PHE B 1 213 ? 9.352 36.656 11.43 1 98.69 213 PHE B C 1
ATOM 4029 O O . PHE B 1 213 ? 9.742 35.5 11.43 1 98.69 213 PHE B O 1
ATOM 4036 N N . GLU B 1 214 ? 9.859 37.656 12.117 1 98.56 214 GLU B N 1
ATOM 4037 C CA . GLU B 1 214 ? 10.93 37.406 13.086 1 98.56 214 GLU B CA 1
ATOM 4038 C C . GLU B 1 214 ? 10.508 37.844 14.492 1 98.56 214 GLU B C 1
ATOM 4040 O O . GLU B 1 214 ? 9.945 38.906 14.68 1 98.56 214 GLU B O 1
ATOM 4045 N N . THR B 1 215 ? 10.781 36.969 15.406 1 98.81 215 THR B N 1
ATOM 4046 C CA . THR B 1 215 ? 10.359 37.281 16.766 1 98.81 215 THR B CA 1
ATOM 4047 C C . THR B 1 215 ? 11.227 38.375 17.375 1 98.81 215 THR B C 1
ATOM 4049 O O . THR B 1 215 ? 12.398 38.5 17.016 1 98.81 215 THR B O 1
ATOM 4052 N N . ASP B 1 216 ? 10.625 39.125 18.281 1 98.62 216 ASP B N 1
ATOM 4053 C CA . ASP B 1 216 ? 11.352 40.188 18.969 1 98.62 216 ASP B CA 1
ATOM 4054 C C . ASP B 1 216 ? 12.117 39.625 20.188 1 98.62 216 ASP B C 1
ATOM 4056 O O . ASP B 1 216 ? 12.297 38.438 20.312 1 98.62 216 ASP B O 1
ATOM 4060 N N . ALA B 1 217 ? 12.578 40.5 21.031 1 98.19 217 ALA B N 1
ATOM 4061 C CA . ALA B 1 217 ? 13.438 40.125 22.141 1 98.19 217 ALA B CA 1
ATOM 4062 C C . ALA B 1 217 ? 12.695 39.25 23.141 1 98.19 217 ALA B C 1
ATOM 4064 O O . ALA B 1 217 ? 13.312 38.469 23.875 1 98.19 217 ALA B O 1
ATOM 4065 N N . ASP B 1 218 ? 11.422 39.344 23.141 1 98.44 218 ASP B N 1
ATOM 4066 C CA . ASP B 1 218 ? 10.609 38.562 24.062 1 98.44 218 ASP B CA 1
ATOM 4067 C C . ASP B 1 218 ? 10 37.344 23.359 1 98.44 218 ASP B C 1
ATOM 4069 O O . ASP B 1 218 ? 9.07 36.719 23.891 1 98.44 218 ASP B O 1
ATOM 4073 N N . GLY B 1 219 ? 10.43 37.031 22.141 1 98.81 219 GLY B N 1
ATOM 4074 C CA . GLY B 1 219 ? 9.938 35.906 21.391 1 98.81 219 GLY B CA 1
ATOM 4075 C C . GLY B 1 219 ? 8.586 36.156 20.734 1 98.81 219 GLY B C 1
ATOM 4076 O O . GLY B 1 219 ? 7.914 35.219 20.312 1 98.81 219 GLY B O 1
ATOM 4077 N N . ARG B 1 220 ? 8.203 37.438 20.656 1 98.81 220 ARG B N 1
ATOM 4078 C CA . ARG B 1 220 ? 6.855 37.75 20.203 1 98.81 220 ARG B CA 1
ATOM 4079 C C . ARG B 1 220 ? 6.836 38.031 18.703 1 98.81 220 ARG B C 1
ATOM 4081 O O . ARG B 1 220 ? 7.809 38.531 18.141 1 98.81 220 ARG B O 1
ATOM 4088 N N . PHE B 1 221 ? 5.762 37.656 18.062 1 98.81 221 PHE B N 1
ATOM 4089 C CA . PHE B 1 221 ? 5.41 38.031 16.703 1 98.81 221 PHE B CA 1
ATOM 4090 C C . PHE B 1 221 ? 3.914 38.312 16.578 1 98.81 221 PHE B C 1
ATOM 4092 O O . PHE B 1 221 ? 3.129 37.844 17.406 1 98.81 221 PHE B O 1
ATOM 4099 N N . TRP B 1 222 ? 3.518 39.125 15.625 1 98.81 222 TRP B N 1
ATOM 4100 C CA . TRP B 1 222 ? 2.1 39.375 15.398 1 98.81 222 TRP B CA 1
ATOM 4101 C C . TRP B 1 222 ? 1.853 39.844 13.961 1 98.81 222 TRP B C 1
ATOM 4103 O O . TRP B 1 222 ? 2.764 40.344 13.305 1 98.81 222 TRP B O 1
ATOM 4113 N N . PHE B 1 223 ? 0.663 39.562 13.5 1 98.75 223 PHE B N 1
ATOM 4114 C CA . PHE B 1 223 ? 0.262 39.969 12.164 1 98.75 223 PHE B CA 1
ATOM 4115 C C . PHE B 1 223 ? -1.257 40.031 12.047 1 98.75 223 PHE B C 1
ATOM 4117 O O . PHE B 1 223 ? -1.972 39.594 12.953 1 98.75 223 PHE B O 1
ATOM 4124 N N . GLU B 1 224 ? -1.663 40.656 11.016 1 98.12 224 GLU B N 1
ATOM 4125 C CA . GLU B 1 224 ? -3.08 40.719 10.672 1 98.12 224 GLU B CA 1
ATOM 4126 C C . GLU B 1 224 ? -3.383 39.875 9.43 1 98.12 224 GLU B C 1
ATOM 4128 O O . GLU B 1 224 ? -2.535 39.75 8.547 1 98.12 224 GLU B O 1
ATOM 4133 N N . SER B 1 225 ? -4.562 39.281 9.445 1 98.19 225 SER B N 1
ATOM 4134 C CA . SER B 1 225 ? -5.051 38.469 8.352 1 98.19 225 SER B CA 1
ATOM 4135 C C . SER B 1 225 ? -6.574 38.469 8.289 1 98.19 225 SER B C 1
ATOM 4137 O O . SER B 1 225 ? -7.215 39.438 8.734 1 98.19 225 SER B O 1
ATOM 4139 N N . VAL B 1 226 ? -7.172 37.5 7.602 1 97.69 226 VAL B N 1
ATOM 4140 C CA . VAL B 1 226 ? -8.602 37.219 7.629 1 97.69 226 VAL B CA 1
ATOM 4141 C C . VAL B 1 226 ? -8.844 35.812 8.18 1 97.69 226 VAL B C 1
ATOM 4143 O O . VAL B 1 226 ? -7.977 34.938 8.078 1 97.69 226 VAL B O 1
ATOM 4146 N N . ARG B 1 227 ? -9.984 35.688 8.82 1 96.38 227 ARG B N 1
ATOM 4147 C CA . ARG B 1 227 ? -10.32 34.375 9.359 1 96.38 227 ARG B CA 1
ATOM 4148 C C . ARG B 1 227 ? -10.359 33.312 8.258 1 96.38 227 ARG B C 1
ATOM 4150 O O . ARG B 1 227 ? -11.016 33.5 7.234 1 96.38 227 ARG B O 1
ATOM 4157 N N . PRO B 1 228 ? -9.594 32.219 8.453 1 95.75 228 PRO B N 1
ATOM 4158 C CA . PRO B 1 228 ? -9.609 31.156 7.43 1 95.75 228 PRO B CA 1
ATOM 4159 C C . PRO B 1 228 ? -10.945 30.422 7.367 1 95.75 228 PRO B C 1
ATOM 4161 O O . PRO B 1 228 ? -11.805 30.609 8.227 1 95.75 228 PRO B O 1
ATOM 4164 N N . SER B 1 229 ? -11.086 29.656 6.316 1 92.81 229 SER B N 1
ATOM 4165 C CA . SER B 1 229 ? -12.258 28.797 6.125 1 92.81 229 SER B CA 1
ATOM 4166 C C . SER B 1 229 ? -11.859 27.328 5.992 1 92.81 229 SER B C 1
ATOM 4168 O O . SER B 1 229 ? -10.75 27.031 5.555 1 92.81 229 SER B O 1
ATOM 4170 N N . GLY B 1 230 ? -12.797 26.516 6.469 1 95.31 230 GLY B N 1
ATOM 4171 C CA . GLY B 1 230 ? -12.602 25.109 6.16 1 95.31 230 GLY B CA 1
ATOM 4172 C C . GLY B 1 230 ? -12.641 24.812 4.672 1 95.31 230 GLY B C 1
ATOM 4173 O O . GLY B 1 230 ? -13.227 25.578 3.898 1 95.31 230 GLY B O 1
ATOM 4174 N N . TYR B 1 231 ? -11.953 23.797 4.281 1 95.56 231 TYR B N 1
ATOM 4175 C CA . TYR B 1 231 ? -11.961 23.359 2.889 1 95.56 231 TYR B CA 1
ATOM 4176 C C . TYR B 1 231 ? -11.836 21.844 2.787 1 95.56 231 TYR B C 1
ATOM 4178 O O . TYR B 1 231 ? -11.398 21.188 3.734 1 95.56 231 TYR B O 1
ATOM 4186 N N . GLY B 1 232 ? -12.188 21.328 1.655 1 95.62 232 GLY B N 1
ATOM 4187 C CA . GLY B 1 232 ? -12.211 19.891 1.476 1 95.62 232 GLY B CA 1
ATOM 4188 C C . GLY B 1 232 ? -10.93 19.344 0.86 1 95.62 232 GLY B C 1
ATOM 4189 O O . GLY B 1 232 ? -10.312 20 0.023 1 95.62 232 GLY B O 1
ATOM 4190 N N . VAL B 1 233 ? -10.547 18.156 1.325 1 95.62 233 VAL B N 1
ATOM 4191 C CA . VAL B 1 233 ? -9.508 17.453 0.592 1 95.62 233 VAL B CA 1
ATOM 4192 C C . VAL B 1 233 ? -10.031 17.047 -0.783 1 95.62 233 VAL B C 1
ATOM 4194 O O . VAL B 1 233 ? -11.242 16.969 -0.998 1 95.62 233 VAL B O 1
ATOM 4197 N N . PRO B 1 234 ? -9.109 16.812 -1.736 1 93.88 234 PRO B N 1
ATOM 4198 C CA . PRO B 1 234 ? -9.57 16.375 -3.057 1 93.88 234 PRO B CA 1
ATOM 4199 C C . PRO B 1 234 ? -10.336 15.062 -3.008 1 93.88 234 PRO B C 1
ATOM 4201 O O . PRO B 1 234 ? -9.961 14.156 -2.264 1 93.88 234 PRO B O 1
ATOM 4204 N N . ILE B 1 235 ? -11.414 14.969 -3.811 1 96.88 235 ILE B N 1
ATOM 4205 C CA . ILE B 1 235 ? -12.227 13.758 -3.783 1 96.88 235 ILE B CA 1
ATOM 4206 C C . ILE B 1 235 ? -12.391 13.219 -5.199 1 96.88 235 ILE B C 1
ATOM 4208 O O . ILE B 1 235 ? -13.328 12.469 -5.477 1 96.88 235 ILE B O 1
ATOM 4212 N N . ASP B 1 236 ? -11.562 13.602 -6.129 1 96.62 236 ASP B N 1
ATOM 4213 C CA . ASP B 1 236 ? -11.664 13.219 -7.531 1 96.62 236 ASP B CA 1
ATOM 4214 C C . ASP B 1 236 ? -10.906 11.922 -7.805 1 96.62 236 ASP B C 1
ATOM 4216 O O . ASP B 1 236 ? -10.828 11.469 -8.945 1 96.62 236 ASP B O 1
ATOM 4220 N N . GLY B 1 237 ? -10.344 11.344 -6.832 1 97.56 237 GLY B N 1
ATOM 4221 C CA . GLY B 1 237 ? -9.562 10.125 -6.969 1 97.56 237 GLY B CA 1
ATOM 4222 C C . GLY B 1 237 ? -9.977 9.031 -6.004 1 97.56 237 GLY B C 1
ATOM 4223 O O . GLY B 1 237 ? -11.055 9.102 -5.414 1 97.56 237 GLY B O 1
ATOM 4224 N N . PRO B 1 238 ? -9.094 7.965 -5.871 1 98.5 238 PRO B N 1
ATOM 4225 C CA . PRO B 1 238 ? -9.422 6.816 -5.02 1 98.5 238 PRO B CA 1
ATOM 4226 C C . PRO B 1 238 ? -9.648 7.211 -3.564 1 98.5 238 PRO B C 1
ATOM 4228 O O . PRO B 1 238 ? -10.453 6.582 -2.869 1 98.5 238 PRO B O 1
ATOM 4231 N N . CYS B 1 239 ? -8.953 8.188 -3.08 1 98.44 239 CYS B N 1
ATOM 4232 C CA . CYS B 1 239 ? -9.188 8.617 -1.706 1 98.44 239 CYS B CA 1
ATOM 4233 C C . CYS B 1 239 ? -10.594 9.188 -1.542 1 98.44 239 CYS B C 1
ATOM 4235 O O . CYS B 1 239 ? -11.219 9.016 -0.493 1 98.44 239 CYS B O 1
ATOM 4237 N N . GLY B 1 240 ? -11.031 9.922 -2.572 1 98.44 240 GLY B N 1
ATOM 4238 C CA . GLY B 1 240 ? -12.422 10.336 -2.553 1 98.44 240 GLY B CA 1
ATOM 4239 C C . GLY B 1 240 ? -13.391 9.172 -2.494 1 98.44 240 GLY B C 1
ATOM 4240 O O . GLY B 1 240 ? -14.375 9.211 -1.753 1 98.44 240 GLY B O 1
ATOM 4241 N N . ASP B 1 241 ? -13.148 8.133 -3.287 1 98.56 241 ASP B N 1
ATOM 4242 C CA . ASP B 1 241 ? -13.969 6.922 -3.264 1 98.56 241 ASP B CA 1
ATOM 4243 C C . ASP B 1 241 ? -13.969 6.289 -1.875 1 98.56 241 ASP B C 1
ATOM 4245 O O . ASP B 1 241 ? -15.008 5.809 -1.408 1 98.56 241 ASP B O 1
ATOM 4249 N N . LEU B 1 242 ? -12.82 6.258 -1.229 1 98.62 242 LEU B N 1
ATOM 4250 C CA . LEU B 1 242 ? -12.711 5.664 0.099 1 98.62 242 LEU B CA 1
ATOM 4251 C C . LEU B 1 242 ? -13.508 6.469 1.123 1 98.62 242 LEU B C 1
ATOM 4253 O O . LEU B 1 242 ? -14.211 5.895 1.955 1 98.62 242 LEU B O 1
ATOM 4257 N N . LEU B 1 243 ? -13.359 7.785 1.089 1 98.62 243 LEU B N 1
ATOM 4258 C CA . LEU B 1 243 ? -14.125 8.633 1.991 1 98.62 243 LEU B CA 1
ATOM 4259 C C . LEU B 1 243 ? -15.625 8.398 1.814 1 98.62 243 LEU B C 1
ATOM 4261 O O . LEU B 1 243 ? -16.359 8.281 2.797 1 98.62 243 LEU B O 1
ATOM 4265 N N . ALA B 1 244 ? -16.062 8.305 0.556 1 98.31 244 ALA B N 1
ATOM 4266 C CA . ALA B 1 244 ? -17.469 8.023 0.27 1 98.31 244 ALA B CA 1
ATOM 4267 C C . ALA B 1 244 ? -17.875 6.664 0.817 1 98.31 244 ALA B C 1
ATOM 4269 O O . ALA B 1 244 ? -18.938 6.527 1.432 1 98.31 244 ALA B O 1
ATOM 4270 N N . LEU B 1 245 ? -17.031 5.715 0.563 1 98.06 245 LEU B N 1
ATOM 4271 C CA . LEU B 1 245 ? -17.281 4.355 1.042 1 98.06 245 LEU B CA 1
ATOM 4272 C C . LEU B 1 245 ? -17.453 4.34 2.557 1 98.06 245 LEU B C 1
ATOM 4274 O O . LEU B 1 245 ? -18.266 3.57 3.084 1 98.06 245 LEU B O 1
ATOM 4278 N N . GLN B 1 246 ? -16.75 5.184 3.283 1 98.06 246 GLN B N 1
ATOM 4279 C CA . GLN B 1 246 ? -16.766 5.25 4.738 1 98.06 246 GLN B CA 1
ATOM 4280 C C . GLN B 1 246 ? -17.859 6.207 5.234 1 98.06 246 GLN B C 1
ATOM 4282 O O . GLN B 1 246 ? -18.016 6.387 6.441 1 98.06 246 GLN B O 1
ATOM 4287 N N . ASN B 1 247 ? -18.531 6.859 4.34 1 97.75 247 ASN B N 1
ATOM 4288 C CA . ASN B 1 247 ? -19.531 7.863 4.684 1 97.75 247 ASN B CA 1
ATOM 4289 C C . ASN B 1 247 ? -18.922 9 5.504 1 97.75 247 ASN B C 1
ATOM 4291 O O . ASN B 1 247 ? -19.484 9.406 6.523 1 97.75 247 ASN B O 1
ATOM 4295 N N . ARG B 1 248 ? -17.797 9.414 5.074 1 97.38 248 ARG B N 1
ATOM 4296 C CA . ARG B 1 248 ? -17.078 10.5 5.734 1 97.38 248 ARG B CA 1
ATOM 4297 C C . ARG B 1 248 ? -17.125 11.773 4.902 1 97.38 248 ARG B C 1
ATOM 4299 O O . ARG B 1 248 ? -17.031 11.727 3.672 1 97.38 248 ARG B O 1
ATOM 4306 N N . ASP B 1 249 ? -17.25 12.875 5.66 1 96.25 249 ASP B N 1
ATOM 4307 C CA . ASP B 1 249 ? -17.094 14.172 5 1 96.25 249 ASP B CA 1
ATOM 4308 C C . ASP B 1 249 ? -15.633 14.414 4.613 1 96.25 249 ASP B C 1
ATOM 4310 O O . ASP B 1 249 ? -14.719 13.859 5.223 1 96.25 249 ASP B O 1
ATOM 4314 N N . HIS B 1 250 ? -15.445 15.188 3.568 1 97.75 250 HIS B N 1
ATOM 4315 C CA . HIS B 1 250 ? -14.094 15.414 3.068 1 97.75 250 HIS B CA 1
ATOM 4316 C C . HIS B 1 250 ? -13.516 16.719 3.596 1 97.75 250 HIS B C 1
ATOM 4318 O O . HIS B 1 250 ? -12.383 17.094 3.27 1 97.75 250 HIS B O 1
ATOM 4324 N N . MET B 1 251 ? -14.227 17.391 4.52 1 97.38 251 MET B N 1
ATOM 4325 C CA . MET B 1 251 ? -13.875 18.734 4.941 1 97.38 251 MET B CA 1
ATOM 4326 C C . MET B 1 251 ? -12.812 18.703 6.035 1 97.38 251 MET B C 1
ATOM 4328 O O . MET B 1 251 ? -12.828 17.828 6.902 1 97.38 251 MET B O 1
ATOM 4332 N N . ARG B 1 252 ? -11.93 19.641 5.98 1 97.31 252 ARG B N 1
ATOM 4333 C CA . ARG B 1 252 ? -11.023 19.984 7.074 1 97.31 252 ARG B CA 1
ATOM 4334 C C . ARG B 1 252 ? -11.43 21.297 7.734 1 97.31 252 ARG B C 1
ATOM 4336 O O . ARG B 1 252 ? -11.891 22.219 7.059 1 97.31 252 ARG B O 1
ATOM 4343 N N . PRO B 1 253 ? -11.297 21.406 9 1 97.06 253 PRO B N 1
ATOM 4344 C CA . PRO B 1 253 ? -11.617 22.672 9.648 1 97.06 253 PRO B CA 1
ATOM 4345 C C . PRO B 1 253 ? -10.664 23.797 9.25 1 97.06 253 PRO B C 1
ATOM 4347 O O . PRO B 1 253 ? -9.531 23.547 8.844 1 97.06 253 PRO B O 1
ATOM 4350 N N . ALA B 1 254 ? -11.188 25 9.367 1 97.19 254 ALA B N 1
ATOM 4351 C CA . ALA B 1 254 ? -10.375 26.188 9.141 1 97.19 254 ALA B CA 1
ATOM 4352 C C . ALA B 1 254 ? -9.109 26.156 9.984 1 97.19 254 ALA B C 1
ATOM 4354 O O . ALA B 1 254 ? -9.148 25.781 11.156 1 97.19 254 ALA B O 1
ATOM 4355 N N . HIS B 1 255 ? -7.957 26.484 9.336 1 97.5 255 HIS B N 1
ATOM 4356 C CA . HIS B 1 255 ? -6.719 26.438 10.109 1 97.5 255 HIS B CA 1
ATOM 4357 C C . HIS B 1 255 ? -5.672 27.375 9.531 1 97.5 255 HIS B C 1
ATOM 4359 O O . HIS B 1 255 ? -5.789 27.812 8.383 1 97.5 255 HIS B O 1
ATOM 4365 N N . LEU B 1 256 ? -4.773 27.734 10.359 1 97.56 256 LEU B N 1
ATOM 4366 C CA . LEU B 1 256 ? -3.572 28.5 10.039 1 97.56 256 LEU B CA 1
ATOM 4367 C C . LEU B 1 256 ? -2.32 27.641 10.211 1 97.56 256 LEU B C 1
ATOM 4369 O O . LEU B 1 256 ? -2.162 26.953 11.227 1 97.56 256 LEU B O 1
ATOM 4373 N N . HIS B 1 257 ? -1.459 27.625 9.18 1 97.56 257 HIS B N 1
ATOM 4374 C CA . HIS B 1 257 ? -0.203 26.891 9.25 1 97.56 257 HIS B CA 1
ATOM 4375 C C . HIS B 1 257 ? 0.894 27.719 9.898 1 97.56 257 HIS B C 1
ATOM 4377 O O . HIS B 1 257 ? 0.923 28.953 9.742 1 97.56 257 HIS B O 1
ATOM 4383 N N . PHE B 1 258 ? 1.84 27.047 10.531 1 97.5 258 PHE B N 1
ATOM 4384 C CA . PHE B 1 258 ? 3.021 27.703 11.086 1 97.5 258 PHE B CA 1
ATOM 4385 C C . PHE B 1 258 ? 4.258 26.828 10.898 1 97.5 258 PHE B C 1
ATOM 4387 O O . PHE B 1 258 ? 4.188 25.609 11.039 1 97.5 258 PHE B O 1
ATOM 4394 N N . ILE B 1 259 ? 5.328 27.406 10.594 1 96.75 259 ILE B N 1
ATOM 4395 C CA . ILE B 1 259 ? 6.664 26.859 10.773 1 96.75 259 ILE B CA 1
ATOM 4396 C C . ILE B 1 259 ? 7.488 27.781 11.664 1 96.75 259 ILE B C 1
ATOM 4398 O O . ILE B 1 259 ? 7.516 29 11.453 1 96.75 259 ILE B O 1
ATOM 4402 N N . ALA B 1 260 ? 8.086 27.281 12.672 1 97.69 260 ALA B N 1
ATOM 4403 C CA . ALA B 1 260 ? 8.984 28.031 13.547 1 97.69 260 ALA B CA 1
ATOM 4404 C C . ALA B 1 260 ? 10.414 27.484 13.469 1 97.69 260 ALA B C 1
ATOM 4406 O O . ALA B 1 260 ? 10.633 26.281 13.633 1 97.69 260 ALA B O 1
ATOM 4407 N N . ILE B 1 261 ? 11.273 28.359 13.203 1 96.69 261 ILE B N 1
ATOM 4408 C CA . ILE B 1 261 ? 12.68 28 12.984 1 96.69 261 ILE B CA 1
ATOM 4409 C C . ILE B 1 261 ? 13.562 28.844 13.898 1 96.69 261 ILE B C 1
ATOM 4411 O O . ILE B 1 261 ? 13.461 30.062 13.93 1 96.69 261 ILE B O 1
ATOM 4415 N N . ALA B 1 262 ? 14.43 28.219 14.578 1 97.75 262 ALA B N 1
ATOM 4416 C CA . ALA B 1 262 ? 15.43 28.875 15.414 1 97.75 262 ALA B CA 1
ATOM 4417 C C . ALA B 1 262 ? 16.703 28.047 15.516 1 97.75 262 ALA B C 1
ATOM 4419 O O . ALA B 1 262 ? 16.641 26.812 15.633 1 97.75 262 ALA B O 1
ATOM 4420 N N . PRO B 1 263 ? 17.844 28.719 15.461 1 96.19 263 PRO B N 1
ATOM 4421 C CA . PRO B 1 263 ? 19.094 27.969 15.625 1 96.19 263 PRO B CA 1
ATOM 4422 C C . PRO B 1 263 ? 19.141 27.172 16.938 1 96.19 263 PRO B C 1
ATOM 4424 O O . PRO B 1 263 ? 18.75 27.688 17.984 1 96.19 263 PRO B O 1
ATOM 4427 N N . GLY B 1 264 ? 19.531 25.984 16.797 1 96.38 264 GLY B N 1
ATOM 4428 C CA . GLY B 1 264 ? 19.703 25.141 17.969 1 96.38 264 GLY B CA 1
ATOM 4429 C C . GLY B 1 264 ? 18.406 24.469 18.406 1 96.38 264 GLY B C 1
ATOM 4430 O O . GLY B 1 264 ? 18.359 23.875 19.484 1 96.38 264 GLY B O 1
ATOM 4431 N N . HIS B 1 265 ? 17.422 24.625 17.609 1 96.38 265 HIS B N 1
ATOM 4432 C CA . HIS B 1 265 ? 16.141 23.984 17.906 1 96.38 265 HIS B CA 1
ATOM 4433 C C . HIS B 1 265 ? 15.648 23.188 16.703 1 96.38 265 HIS B C 1
ATOM 4435 O O . HIS B 1 265 ? 15.938 23.547 15.555 1 96.38 265 HIS B O 1
ATOM 4441 N N . LYS B 1 266 ? 14.922 22.078 16.984 1 93.94 266 LYS B N 1
ATOM 4442 C CA . LYS B 1 266 ? 14.219 21.391 1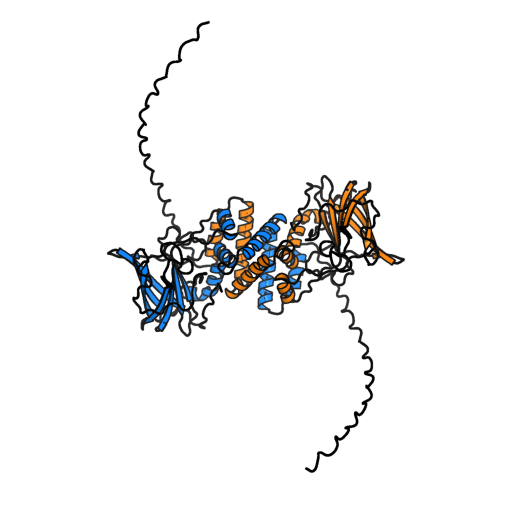5.914 1 93.94 266 LYS B CA 1
ATOM 4443 C C . LYS B 1 266 ? 13.133 22.281 15.312 1 93.94 266 LYS B C 1
ATOM 4445 O O . LYS B 1 266 ? 12.43 23 16.031 1 93.94 266 LYS B O 1
ATOM 4450 N N . VAL B 1 267 ? 13.062 22.234 14.023 1 94.62 267 VAL B N 1
ATOM 4451 C CA . VAL B 1 267 ? 12.023 23 13.344 1 94.62 267 VAL B CA 1
ATOM 4452 C C . VAL B 1 267 ? 10.648 22.453 13.727 1 94.62 267 VAL B C 1
ATOM 4454 O O . VAL B 1 267 ? 10.445 21.234 13.766 1 94.62 267 VAL B O 1
ATOM 4457 N N . LEU B 1 268 ? 9.758 23.328 14.055 1 96.19 268 LEU B N 1
ATOM 4458 C CA . LEU B 1 268 ? 8.383 22.938 14.328 1 96.19 268 LEU B CA 1
ATOM 4459 C C . LEU B 1 268 ? 7.469 23.312 13.172 1 96.19 268 LEU B C 1
ATOM 4461 O O . LEU B 1 268 ? 7.367 24.484 12.805 1 96.19 268 LEU B O 1
ATOM 4465 N N . THR B 1 269 ? 6.926 22.359 12.547 1 95.5 269 THR B N 1
ATOM 4466 C CA . THR B 1 269 ? 5.816 22.531 11.617 1 95.5 269 THR B CA 1
ATOM 4467 C C . THR B 1 269 ? 4.488 22.172 12.273 1 95.5 269 THR B C 1
ATOM 4469 O O . THR B 1 269 ? 4.344 21.062 12.812 1 95.5 269 THR B O 1
ATOM 4472 N N . THR B 1 270 ? 3.547 23.125 12.242 1 97 270 THR B N 1
ATOM 4473 C CA . THR B 1 270 ? 2.281 22.844 12.914 1 97 270 THR B CA 1
ATOM 4474 C C . THR B 1 270 ? 1.141 23.625 12.266 1 97 270 THR B C 1
ATOM 4476 O O . THR B 1 270 ? 1.303 24.188 11.18 1 97 270 THR B O 1
ATOM 4479 N N . GLN B 1 271 ? -0.055 23.422 12.797 1 97.56 271 GLN B N 1
ATOM 4480 C CA . GLN B 1 271 ? -1.3 24.062 12.391 1 97.56 271 GLN B CA 1
ATOM 4481 C C . GLN B 1 271 ? -2.172 24.391 13.602 1 97.56 271 GLN B C 1
ATOM 4483 O O . GLN B 1 271 ? -2.211 23.625 14.562 1 97.56 271 GLN B O 1
ATOM 4488 N N . ILE B 1 272 ? -2.799 25.484 13.523 1 97.75 272 ILE B N 1
ATOM 4489 C CA . ILE B 1 272 ? -3.801 25.812 14.531 1 97.75 272 ILE B CA 1
ATOM 4490 C C . ILE B 1 272 ? -5.188 25.828 13.898 1 97.75 272 ILE B C 1
ATOM 4492 O O . ILE B 1 272 ? -5.434 26.578 12.945 1 97.75 272 ILE B O 1
ATOM 4496 N N . PHE B 1 273 ? -6.07 25.031 14.484 1 97.56 273 PHE B N 1
ATOM 4497 C CA . PHE B 1 273 ? -7.398 24.844 13.922 1 97.56 273 PHE B CA 1
ATOM 4498 C C . PHE B 1 273 ? -8.438 25.641 14.711 1 97.56 273 PHE B C 1
ATOM 4500 O O . PHE B 1 273 ? -8.367 25.719 15.938 1 97.56 273 PHE B O 1
ATOM 4507 N N . ASP B 1 274 ? -9.43 26.141 13.992 1 96.88 274 ASP B N 1
ATOM 4508 C CA . ASP B 1 274 ? -10.539 26.875 14.609 1 96.88 274 ASP B CA 1
ATOM 4509 C C . ASP B 1 274 ? -11.547 25.922 15.242 1 96.88 274 ASP B C 1
ATOM 4511 O O . ASP B 1 274 ? -12.289 25.234 14.531 1 96.88 274 ASP B O 1
ATOM 4515 N N . ALA B 1 275 ? -11.648 25.953 16.531 1 95 275 ALA B N 1
ATOM 4516 C CA . ALA B 1 275 ? -12.531 25.047 17.266 1 95 275 ALA B CA 1
ATOM 4517 C C . ALA B 1 275 ? -13.992 25.375 17 1 95 275 ALA B C 1
ATOM 4519 O O . ALA B 1 275 ? -14.875 24.547 17.25 1 95 275 ALA B O 1
ATOM 4520 N N . LEU B 1 276 ? -14.25 26.531 16.469 1 91.81 276 LEU B N 1
ATOM 4521 C CA . LEU B 1 276 ? -15.625 26.969 16.219 1 91.81 276 LEU B CA 1
ATOM 4522 C C . LEU B 1 276 ? -16.062 26.594 14.805 1 91.81 276 LEU B C 1
ATOM 4524 O O . LEU B 1 276 ? -17.234 26.75 14.461 1 91.81 276 LEU B O 1
ATOM 4528 N N . ASP B 1 277 ? -15.133 26.109 14.023 1 95.06 277 ASP B N 1
ATOM 4529 C CA . ASP B 1 277 ? -15.484 25.672 12.68 1 95.06 277 ASP B CA 1
ATOM 4530 C C . ASP B 1 277 ? -16.422 24.469 12.719 1 95.06 277 ASP B C 1
ATOM 4532 O O . ASP B 1 277 ? -16.266 23.594 13.562 1 95.06 277 ASP B O 1
ATOM 4536 N N . PRO B 1 278 ? -17.406 24.406 11.805 1 93.69 278 PRO B N 1
ATOM 4537 C CA . PRO B 1 278 ? -18.375 23.297 11.82 1 93.69 278 PRO B CA 1
ATOM 4538 C C . PRO B 1 278 ? -17.703 21.922 11.695 1 93.69 278 PRO B C 1
ATOM 4540 O O . PRO B 1 278 ? -18.297 20.906 12.062 1 93.69 278 PRO B O 1
ATOM 4543 N N . PHE B 1 279 ? -16.469 21.891 11.234 1 95 279 PHE B N 1
ATOM 4544 C CA . PHE B 1 279 ? -15.805 20.609 10.984 1 95 279 PHE B CA 1
ATOM 4545 C C . PHE B 1 279 ? -14.688 20.391 12 1 95 279 PHE B C 1
ATOM 4547 O O . PHE B 1 279 ? -13.867 19.484 11.82 1 95 279 PHE B O 1
ATOM 4554 N N . ALA B 1 280 ? -14.625 21.141 13.023 1 95.44 280 ALA B N 1
ATOM 4555 C CA . ALA B 1 280 ? -13.547 21.141 14 1 95.44 280 ALA B CA 1
ATOM 4556 C C . ALA B 1 280 ? -13.312 19.734 14.562 1 95.44 280 ALA B C 1
ATOM 4558 O O . ALA B 1 280 ? -12.18 19.359 14.867 1 95.44 280 ALA B O 1
ATOM 4559 N N . PHE B 1 281 ? -14.297 18.906 14.617 1 93.94 281 PHE B N 1
ATOM 4560 C CA . PHE B 1 281 ? -14.172 17.625 15.305 1 93.94 281 PHE B CA 1
ATOM 4561 C C . PHE B 1 281 ? -14.375 16.469 14.328 1 93.94 281 PHE B C 1
ATOM 4563 O O . PHE B 1 281 ? -14.648 15.344 14.75 1 93.94 281 PHE B O 1
ATOM 4570 N N . SER B 1 282 ? -14.289 16.75 13.047 1 95.06 282 SER B N 1
ATOM 4571 C CA . SER B 1 282 ? -14.422 15.742 12 1 95.06 282 SER B CA 1
ATOM 4572 C C . SER B 1 282 ? -13.422 15.984 10.867 1 95.06 282 SER B C 1
ATOM 4574 O O . SER B 1 282 ? -13.766 15.836 9.695 1 95.06 282 SER B O 1
ATOM 4576 N N . ASP B 1 283 ? -12.258 16.375 11.297 1 96.94 283 ASP B N 1
ATOM 4577 C CA . ASP B 1 283 ? -11.195 16.625 10.328 1 96.94 283 ASP B CA 1
ATOM 4578 C C . ASP B 1 283 ? -10.922 15.375 9.484 1 96.94 283 ASP B C 1
ATOM 4580 O O . ASP B 1 283 ? -10.461 14.352 9.992 1 96.94 283 ASP B O 1
ATOM 4584 N N . ALA B 1 284 ? -11.055 15.523 8.188 1 97.56 284 ALA B N 1
ATOM 4585 C CA . ALA B 1 284 ? -10.875 14.391 7.285 1 97.56 284 ALA B CA 1
ATOM 4586 C C . ALA B 1 284 ? -9.438 13.883 7.32 1 97.56 284 ALA B C 1
ATOM 4588 O O . ALA B 1 284 ? -9.18 12.695 7.074 1 97.56 284 ALA B O 1
ATOM 4589 N N . ALA B 1 285 ? -8.516 14.727 7.664 1 96.94 285 ALA B N 1
ATOM 4590 C CA . ALA B 1 285 ? -7.102 14.383 7.586 1 96.94 285 ALA B CA 1
ATOM 4591 C C . ALA B 1 285 ? -6.539 14.062 8.969 1 96.94 285 ALA B C 1
ATOM 4593 O O . ALA B 1 285 ? -5.336 13.828 9.117 1 96.94 285 ALA B O 1
ATOM 4594 N N . PHE B 1 286 ? -7.281 14.195 10 1 97.38 286 PHE B N 1
ATOM 4595 C CA . PHE B 1 286 ? -6.926 13.836 11.367 1 97.38 286 PHE B CA 1
ATOM 4596 C C . PHE B 1 286 ? -5.73 14.656 11.844 1 97.38 286 PHE B C 1
ATOM 4598 O O . PHE B 1 286 ? -4.879 14.141 12.578 1 97.38 286 PHE B O 1
ATOM 4605 N N . GLY B 1 287 ? -5.676 15.836 11.391 1 96.31 287 GLY B N 1
ATOM 4606 C CA . GLY B 1 287 ? -4.602 16.719 11.828 1 96.31 287 GLY B CA 1
ATOM 4607 C C . GLY B 1 287 ? -4.957 17.531 13.055 1 96.31 287 GLY B C 1
ATOM 4608 O O . GLY B 1 287 ? -4.074 18.016 13.758 1 96.31 287 GLY B O 1
ATOM 4609 N N . ALA B 1 288 ? -6.203 17.75 13.297 1 96 288 ALA B N 1
ATOM 4610 C CA . ALA B 1 288 ? -6.672 18.578 14.398 1 96 288 ALA B CA 1
ATOM 4611 C C . ALA B 1 288 ? -6.703 17.797 15.703 1 96 288 ALA B C 1
ATOM 4613 O O . ALA B 1 288 ? -7.762 17.328 16.125 1 96 288 ALA B O 1
ATOM 4614 N N . VAL B 1 289 ? -5.562 17.734 16.359 1 95.25 289 VAL B N 1
ATOM 4615 C CA . VAL B 1 289 ? -5.461 16.922 17.562 1 95.25 289 VAL B CA 1
ATOM 4616 C C . VAL B 1 289 ? -4.98 17.781 18.734 1 95.25 289 VAL B C 1
ATOM 4618 O O . VAL B 1 289 ? -4.273 18.781 18.531 1 95.25 289 VAL B O 1
ATOM 4621 N N . GLY B 1 290 ? -5.414 17.406 19.906 1 92.25 290 GLY B N 1
ATOM 4622 C CA . GLY B 1 290 ? -4.895 17.984 21.141 1 92.25 290 GLY B CA 1
ATOM 4623 C C . GLY B 1 290 ? -5.086 19.484 21.219 1 92.25 290 GLY B C 1
ATOM 4624 O O . GLY B 1 290 ? -6.199 19.984 21.031 1 92.25 290 GLY B O 1
ATOM 4625 N N . SER B 1 291 ? -3.934 20.125 21.469 1 93.19 291 SER B N 1
ATOM 4626 C CA . SER B 1 291 ? -3.975 21.562 21.734 1 93.19 291 SER B CA 1
ATOM 4627 C C . SER B 1 291 ? -4.051 22.375 20.438 1 93.19 291 SER B C 1
ATOM 4629 O O . SER B 1 291 ? -4.094 23.609 20.469 1 93.19 291 SER B O 1
ATOM 4631 N N . LEU B 1 292 ? -4.148 21.672 19.312 1 96.31 292 LEU B N 1
ATOM 4632 C CA . LEU B 1 292 ? -4.129 22.391 18.047 1 96.31 292 LEU B CA 1
ATOM 4633 C C . LEU B 1 292 ? -5.504 22.969 17.719 1 96.31 292 LEU B C 1
ATOM 4635 O O . LEU B 1 292 ? -5.637 23.797 16.812 1 96.31 292 LEU B O 1
ATOM 4639 N N . LEU B 1 293 ? -6.469 22.531 18.391 1 95.06 293 LEU B N 1
ATOM 4640 C CA . LEU B 1 293 ? -7.777 23.172 18.312 1 95.06 293 LEU B CA 1
ATOM 4641 C C . LEU B 1 293 ? -7.863 24.344 19.297 1 95.06 293 LEU B C 1
ATOM 4643 O O . LEU B 1 293 ? -7.73 24.156 20.5 1 95.06 293 LEU B O 1
ATOM 4647 N N . ARG B 1 294 ? -8.062 25.484 18.703 1 94.06 294 ARG B N 1
ATOM 4648 C CA . ARG B 1 294 ? -8.094 26.703 19.5 1 94.06 294 ARG B CA 1
ATOM 4649 C C . ARG B 1 294 ? -9.297 27.578 19.141 1 94.06 294 ARG B C 1
ATOM 4651 O O . ARG B 1 294 ? -9.844 27.453 18.031 1 94.06 294 ARG B O 1
ATOM 4658 N N . ASP B 1 295 ? -9.555 28.453 20.078 1 90.88 295 ASP B N 1
ATOM 4659 C CA . ASP B 1 295 ? -10.617 29.406 19.797 1 90.88 295 ASP B CA 1
ATOM 4660 C C . ASP B 1 295 ? -10.086 30.625 19.047 1 90.88 295 ASP B C 1
ATOM 4662 O O . ASP B 1 295 ? -9.125 31.25 19.5 1 90.88 295 ASP B O 1
ATOM 4666 N N . PHE B 1 296 ? -10.617 30.828 17.906 1 95.25 296 PHE B N 1
ATOM 4667 C CA . PHE B 1 296 ? -10.516 32.156 17.297 1 95.25 296 PHE B CA 1
ATOM 4668 C C . PHE B 1 296 ? -11.523 33.094 17.938 1 95.25 296 PHE B C 1
ATOM 4670 O O . PHE B 1 296 ? -12.695 33.125 17.531 1 95.25 296 PHE B O 1
ATOM 4677 N N . GLU B 1 297 ? -11.039 33.906 18.812 1 95.12 297 GLU B N 1
ATOM 4678 C CA . GLU B 1 297 ? -11.914 34.656 19.719 1 95.12 297 GLU B CA 1
ATOM 4679 C C . GLU B 1 297 ? -12.477 35.906 19.031 1 95.12 297 GLU B C 1
ATOM 4681 O O . GLU B 1 297 ? -11.727 36.75 18.547 1 95.12 297 GLU B O 1
ATOM 4686 N N . PRO B 1 298 ? -13.805 36 19.141 1 94.5 298 PRO B N 1
ATOM 4687 C CA . PRO B 1 298 ? -14.367 37.281 18.641 1 94.5 298 PRO B CA 1
ATOM 4688 C C . PRO B 1 298 ? -13.961 38.469 19.469 1 94.5 298 PRO B C 1
ATOM 4690 O O . PRO B 1 298 ? -13.859 38.375 20.703 1 94.5 298 PRO B O 1
ATOM 4693 N N . VAL B 1 299 ? -13.602 39.531 18.828 1 93.56 299 VAL B N 1
ATOM 4694 C CA . VAL B 1 299 ? -13.203 40.75 19.516 1 93.56 299 VAL B CA 1
ATOM 4695 C C . VAL B 1 299 ? -14.305 41.781 19.391 1 93.56 299 VAL B C 1
ATOM 4697 O O . VAL B 1 299 ? -15.062 41.781 18.422 1 93.56 299 VAL B O 1
ATOM 4700 N N . ASP B 1 300 ? -14.266 42.656 20.453 1 89.38 300 ASP B N 1
ATOM 4701 C CA . ASP B 1 300 ? -15.219 43.75 20.438 1 89.38 300 ASP B CA 1
ATOM 4702 C C . ASP B 1 300 ? -14.977 44.688 19.25 1 89.38 300 ASP B C 1
ATOM 4704 O O . ASP B 1 300 ? -13.828 45.062 18.969 1 89.38 300 ASP B O 1
ATOM 4708 N N . GLY B 1 301 ? -15.992 45.094 18.5 1 87.81 301 GLY B N 1
ATOM 4709 C CA . GLY B 1 301 ? -15.859 45.969 17.344 1 87.81 301 GLY B CA 1
ATOM 4710 C C . GLY B 1 301 ? -15.773 45.188 16.031 1 87.81 301 GLY B C 1
ATOM 4711 O O . GLY B 1 301 ? -15.695 45.812 14.961 1 87.81 301 GLY B O 1
ATOM 4712 N N . GLY B 1 302 ? -15.648 43.938 16.172 1 90.12 302 GLY B N 1
ATOM 4713 C CA . GLY B 1 302 ? -15.68 43.125 14.961 1 90.12 302 GLY B CA 1
ATOM 4714 C C . GLY B 1 302 ? -14.367 42.406 14.695 1 90.12 302 GLY B C 1
ATOM 4715 O O . GLY B 1 302 ? -13.305 42.875 15.109 1 90.12 302 GLY B O 1
ATOM 4716 N N . GLY B 1 303 ? -14.422 41.156 14.219 1 95.31 303 GLY B N 1
ATOM 4717 C CA . GLY B 1 303 ? -13.25 40.375 13.875 1 95.31 303 GLY B CA 1
ATOM 4718 C C . GLY B 1 303 ? -12.906 39.344 14.922 1 95.31 303 GLY B C 1
ATOM 4719 O O . GLY B 1 303 ? -13.758 38.969 15.734 1 95.31 303 GLY B O 1
ATOM 4720 N N . PHE B 1 304 ? -11.633 38.812 14.773 1 97.44 304 PHE B N 1
ATOM 4721 C CA . PHE B 1 304 ? -11.211 37.688 15.617 1 97.44 304 PHE B CA 1
ATOM 4722 C C . PHE B 1 304 ? -9.758 37.875 16.047 1 97.44 304 PHE B C 1
ATOM 4724 O O . PHE B 1 304 ? -8.992 38.594 15.398 1 97.44 304 PHE B O 1
ATOM 4731 N N . ARG B 1 305 ? -9.484 37.25 17.141 1 97.5 305 ARG B N 1
ATOM 4732 C CA . ARG B 1 305 ? -8.117 37.219 17.656 1 97.5 305 ARG B CA 1
ATOM 4733 C C . ARG B 1 305 ? -7.672 35.781 17.922 1 97.5 305 ARG B C 1
ATOM 4735 O O . ARG B 1 305 ? -8.445 34.969 18.453 1 97.5 305 ARG B O 1
ATOM 4742 N N . LEU B 1 306 ? -6.445 35.438 17.594 1 97.88 306 LEU B N 1
ATOM 4743 C CA . LEU B 1 306 ? -5.816 34.156 17.906 1 97.88 306 LEU B CA 1
ATOM 4744 C C . LEU B 1 306 ? -4.504 34.375 18.656 1 97.88 306 LEU B C 1
ATOM 4746 O O . LEU B 1 306 ? -3.629 35.094 18.188 1 97.88 306 LEU B O 1
ATOM 4750 N N . ASP B 1 307 ? -4.402 33.812 19.812 1 96.69 307 ASP B N 1
ATOM 4751 C CA . ASP B 1 307 ? -3.154 33.75 20.562 1 96.69 307 ASP B CA 1
ATOM 4752 C C . ASP B 1 307 ? -2.482 32.375 20.422 1 96.69 307 ASP B C 1
ATOM 4754 O O . ASP B 1 307 ? -3.107 31.359 20.688 1 96.69 307 ASP B O 1
ATOM 4758 N N . VAL B 1 308 ? -1.183 32.438 20.047 1 96.38 308 VAL B N 1
ATOM 4759 C CA . VAL B 1 308 ? -0.52 31.141 19.812 1 96.38 308 VAL B CA 1
ATOM 4760 C C . VAL B 1 308 ? 0.843 31.141 20.5 1 96.38 308 VAL B C 1
ATOM 4762 O O . VAL B 1 308 ? 1.54 32.156 20.531 1 96.38 308 VAL B O 1
ATOM 4765 N N . GLU B 1 309 ? 1.178 30.047 21.094 1 96.5 309 GLU B N 1
ATOM 4766 C CA . GLU B 1 309 ? 2.52 29.781 21.609 1 96.5 309 GLU B CA 1
ATOM 4767 C C . GLU B 1 309 ? 3.143 28.562 20.938 1 96.5 309 GLU B C 1
ATOM 4769 O O . GLU B 1 309 ? 2.543 27.484 20.922 1 96.5 309 GLU B O 1
ATOM 4774 N N . LEU B 1 310 ? 4.277 28.75 20.359 1 97.81 310 LEU B N 1
ATOM 4775 C CA . LEU B 1 310 ? 5.031 27.688 19.703 1 97.81 310 LEU B CA 1
ATOM 4776 C C . LEU B 1 310 ? 6.27 27.312 20.516 1 97.81 310 LEU B C 1
ATOM 4778 O O . LEU B 1 310 ? 7.195 28.125 20.641 1 97.81 310 LEU B O 1
ATOM 4782 N N . LYS B 1 311 ? 6.258 26.125 21 1 97.25 311 LYS B N 1
ATOM 4783 C CA . LYS B 1 311 ? 7.355 25.656 21.844 1 97.25 311 LYS B CA 1
ATOM 4784 C C . LYS B 1 311 ? 8.297 24.75 21.062 1 97.25 311 LYS B C 1
ATOM 4786 O O . LYS B 1 311 ? 7.871 23.719 20.547 1 97.25 311 LYS B O 1
ATOM 4791 N N . LEU B 1 312 ? 9.531 25.125 21.047 1 96.06 312 LEU B N 1
ATOM 4792 C CA . LEU B 1 312 ? 10.516 24.391 20.25 1 96.06 312 LEU B CA 1
ATOM 4793 C C . LEU B 1 312 ? 11.383 23.5 21.141 1 96.06 312 LEU B C 1
ATOM 4795 O O . LEU B 1 312 ? 11.727 23.891 22.266 1 96.06 312 LEU B O 1
ATOM 4799 N N . GLU B 1 313 ? 11.688 22.406 20.625 1 93.88 313 GLU B N 1
ATOM 4800 C CA . GLU B 1 313 ? 12.609 21.469 21.266 1 93.88 313 GLU B CA 1
ATOM 4801 C C . GLU B 1 313 ? 14.055 21.766 20.875 1 93.88 313 GLU B C 1
ATOM 4803 O O . GLU B 1 313 ? 14.367 21.906 19.688 1 93.88 313 GLU B O 1
ATOM 4808 N N . PRO B 1 314 ? 14.906 21.828 21.953 1 94 314 PRO B N 1
ATOM 4809 C CA . PRO B 1 314 ? 16.312 21.938 21.578 1 94 314 PRO B CA 1
ATOM 4810 C C . PRO B 1 314 ? 16.781 20.766 20.688 1 94 314 PRO B C 1
ATOM 4812 O O . PRO B 1 314 ? 16.344 19.625 20.906 1 94 314 PRO B O 1
ATOM 4815 N N . GLY B 1 315 ? 17.531 21.078 19.719 1 93 315 GLY B N 1
ATOM 4816 C CA . GLY B 1 315 ? 18.016 20.047 18.797 1 93 315 GLY B CA 1
ATOM 4817 C C . GLY B 1 315 ? 18.578 20.609 17.516 1 93 315 GLY B C 1
ATOM 4818 O O . GLY B 1 315 ? 18.828 21.812 17.406 1 93 315 GLY B O 1
ATOM 4819 N N . GLU B 1 316 ? 18.828 19.734 16.625 1 92.25 316 GLU B N 1
ATOM 4820 C CA . GLU B 1 316 ? 19.375 20.125 15.32 1 92.25 316 GLU B CA 1
ATOM 4821 C C . GLU B 1 316 ? 18.297 20.797 14.461 1 92.25 316 GLU B C 1
ATOM 4823 O O . GLU B 1 316 ? 17.188 20.281 14.344 1 92.25 316 GLU B O 1
ATOM 4828 N N . THR B 1 317 ? 18.703 21.953 13.93 1 91.62 317 THR B N 1
ATOM 4829 C CA . THR B 1 317 ? 17.781 22.656 13.039 1 91.62 317 THR B CA 1
ATOM 4830 C C . THR B 1 317 ? 17.844 22.094 11.625 1 91.62 317 THR B C 1
ATOM 4832 O O . THR B 1 317 ? 18.859 22.219 10.938 1 91.62 317 THR B O 1
ATOM 4835 N N . ARG B 1 318 ? 16.797 21.406 11.25 1 82.94 318 ARG B N 1
ATOM 4836 C CA . ARG B 1 318 ? 16.656 20.844 9.906 1 82.94 318 ARG B CA 1
ATOM 4837 C C . ARG B 1 318 ? 15.414 21.375 9.211 1 82.94 318 ARG B C 1
ATOM 4839 O O . ARG B 1 318 ? 14.297 21.125 9.656 1 82.94 318 ARG B O 1
ATOM 4846 N N . LEU B 1 319 ? 15.648 22.047 8.148 1 81.56 319 LEU B N 1
ATOM 4847 C CA . LEU B 1 319 ? 14.508 22.625 7.434 1 81.56 319 LEU B CA 1
ATOM 4848 C C . LEU B 1 319 ? 13.688 21.516 6.762 1 81.56 319 LEU B C 1
ATOM 4850 O O . LEU B 1 319 ? 14.242 20.547 6.25 1 81.56 319 LEU B O 1
ATOM 4854 N N . PRO B 1 320 ? 12.422 21.75 6.836 1 75.12 320 PRO B N 1
ATOM 4855 C CA . PRO B 1 320 ? 11.594 20.734 6.168 1 75.12 320 PRO B CA 1
ATOM 4856 C C . PRO B 1 320 ? 11.664 20.828 4.645 1 75.12 320 PRO B C 1
ATOM 4858 O O . PRO B 1 320 ? 12.023 21.875 4.102 1 75.12 320 PRO B O 1
ATOM 4861 N N . LYS B 1 321 ? 11.453 19.688 4.027 1 69.88 321 LYS B N 1
ATOM 4862 C CA . LYS B 1 321 ? 11.336 19.656 2.574 1 69.88 321 LYS B CA 1
ATOM 4863 C C . LYS B 1 321 ? 9.883 19.734 2.133 1 69.88 321 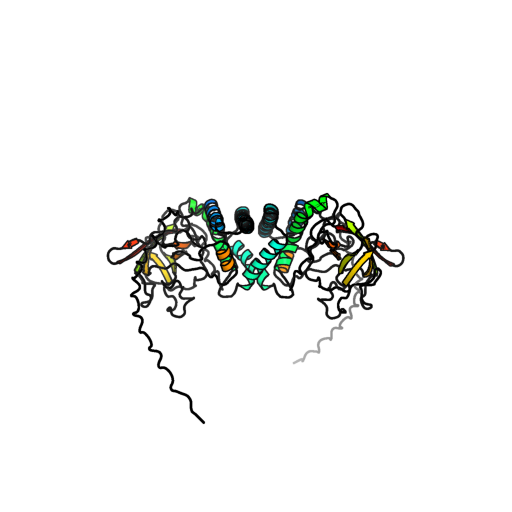LYS B C 1
ATOM 4865 O O . LYS B 1 321 ? 9 19.125 2.746 1 69.88 321 LYS B O 1
ATOM 4870 N N . PRO B 1 322 ? 9.664 20.609 1.053 1 67.81 322 PRO B N 1
ATOM 4871 C CA . PRO B 1 322 ? 8.297 20.594 0.538 1 67.81 322 PRO B CA 1
ATOM 4872 C C . PRO B 1 322 ? 7.863 19.219 0.047 1 67.81 322 PRO B C 1
ATOM 4874 O O . PRO B 1 322 ? 8.656 18.5 -0.572 1 67.81 322 PRO B O 1
ATOM 4877 N N . PRO B 1 323 ? 6.68 18.844 0.408 1 61.19 323 PRO B N 1
ATOM 4878 C CA . PRO B 1 323 ? 6.223 17.516 0.013 1 61.19 323 PRO B CA 1
ATOM 4879 C C . PRO B 1 323 ? 6.016 17.375 -1.494 1 61.19 323 PRO B C 1
ATOM 4881 O O . PRO B 1 323 ? 6.012 16.266 -2.027 1 61.19 323 PRO B O 1
ATOM 4884 N N . LEU B 1 324 ? 5.586 18.422 -2.148 1 59.75 324 LEU B N 1
ATOM 4885 C CA . LEU B 1 324 ? 5.395 18.391 -3.594 1 59.75 324 LEU B CA 1
ATOM 4886 C C . LEU B 1 324 ? 6.516 19.141 -4.312 1 59.75 324 LEU B C 1
ATOM 4888 O O . LEU B 1 324 ? 7.039 20.125 -3.795 1 59.75 324 LEU B O 1
ATOM 4892 N N . PRO B 1 325 ? 7.051 18.547 -5.465 1 52.59 325 PRO B N 1
ATOM 4893 C CA . PRO B 1 325 ? 8.102 19.25 -6.203 1 52.59 325 PRO B CA 1
ATOM 4894 C C . PRO B 1 325 ? 7.645 20.609 -6.723 1 52.59 325 PRO B C 1
ATOM 4896 O O . PRO B 1 325 ? 6.449 20.828 -6.93 1 52.59 325 PRO B O 1
#

Foldseek 3Di:
DPDDDDDPPPDPPPPDPPPPPDPPPPPPPPPPPPPDDDQPPDLVSVLVVVLVVLVPPDPPVVNVVVNVVSVVVSVVCVVVVPDPVNVVVVVVLVVQQVVVDDQQDRSVVLVCQLVCNVLVVQCVVCVVLVVLVADRFFDLDQPDDPPQAADEFAEELADPVQDAWKEKEKEFEAASVRQGDFFKKKKKAFAGQVQHGCVRPVVGDPNGRIYIYTAHPRRMGIYMYHFFAKHFDDLPTSVVVVCVVVVAGRIAAGKMWMWIFDAQWEIGTAIAGACPGPCLPRGSRPRNDDPSHDHQDADPPTGTYYYYYHYTYGDHYDDDDNPRD/DDPDDDDDPPDPPPPDPPPPPDPPPPPPPPPPPPPDDDQPPDLVSVLVVVLVVLVPPDPPVVNVVVNVVSVVVSVVCVVVVPDPVNVVVVVVLVVQQVVVDDQQDRSVVLVCQLVCNVLVVQCVVCVVLVVLVADRFFDLDQPDDPPQAADEFAEELADPPQDAWKEKEKEFEAASVRQGDFFKKKKKAFAGQVQHGCVRPVVGDPNGRIYIYTAHPRRMGIYMYHFFAKHFDDLPTSVVVVCVVVVAGRIAAGKMWMWIFDAQWEIGTAIAGACPGPCLPRGSRPRNDDPSHDHQDADPPTGTYHYYYHYTYGDHYDDDDNPRD

Radius of gyration: 34.66 Å; Cα contacts (8 Å, |Δi|>4): 1310; chains: 2; bounding box: 147×90×81 Å

Sequence (650 aa):
MSVSSPGNIHSFNHQEPTIMTSASAESALAPSASNAQSIPATPEALLKAVLKANSGTHDPRTRTILDALIRHAHAFASEVQLTYEELHHGLDFMVRIGQATGPKKHEGILLADILGLATLVLLMDAKAVLAAGGTEPALIGPFWRANQPVRANGAHIATPDTTGDPLFVQGRVVSIDGTPIAGARVETWQAAPSGLYENQDEHQEDMNLRGAFETDADGRFWFESVRPSGYGVPIDGPCGDLLALQNRDHMRPAHLHFIAIAPGHKVLTTQIFDALDPFAFSDAAFGAVGSLLRDFEPVDGGGFRLDVELKLEPGETRLPKPPLPMSVSSPGNIHSFNHQEPTIMTSASAESALAPSASNAQSIPATPEALLKAVLKANSGTHDPRTRTILDALIRHAHAFASEVQLTYEELHHGLDFMVRIGQATGPKKHEGILLADILGLATLVLLMDAKAVLAAGGTEPALIGPFWRANQPVRANGAHIATPDTTGDPLFVQGRVVSIDGTPIAGARVETWQAAPSGLYENQDEHQEDMNLRGAFETDADGRFWFESVRPSGYGVPIDGPCGDLLALQNRDHMRPAHLHFIAIAPGHKVLTTQIFDALDPFAFSDAAFGAVGSLLRDFEPVDGGGFRLDVELKLEPGETRLPKPPLP

Organism: Cupriavidus necator (strain ATCC 17699 / DSM 428 / KCTC 22496 / NCIMB 10442 / H16 / Stanier 337) (NCBI:txid381666)

Secondary structure (DSSP, 8-state):
------------------------------------PPBPSSHHHHHHHHHHHHTT-SSHHHHHHHHHHHHHHHHHHHHTT--HHHHHHHHHHHHHHHHT-BTTB-HHHHHHHHTTHHHHHHHHHTHHHHHTT-PPP----TT--SSPPB--TT-B-S-TT--S-EEEEEEEEEETTS-B-TT-EEEEE---TTS--GGG-TTSPTTTTEEEEE--TTSEEEEEEE----EEPP-SSHHHHHHHHTT---EE--EEEEEEE-TTB--EEEEEEETTSTTTT--TTS--BGGGEE--EE-TTS-EEEEEEEEEPBS---PPPPS--/------------------------------------PPBPSSHHHHHHHHHHHHTT-SSHHHHHHHHHHHHHHHHHHHHTT--HHHHHHHHHHHHHHHHT--SS--HHHHHHHHTTHHHHHHHHHTHHHHHTT-PPP----TT--SSPPB--TT-B-S-TT--S-EEEEEEEEEETTS-B-TT-EEEEE---TTS--GGG-TTSPTTTTEEEEE--TTSEEEEEEE----EEPP-SSHHHHHHHHTT---EE--EEEEEEE-TTB--EEEEEEETTSTTTT--TTS--BGGGEE--EE-TTS-EEEEEEEEEPBS---PPPPS--

Solvent-accessible surface area (backbone atoms only — not comparable to full-atom values): 35165 Å² total; per-residue (Å²): 130,91,76,84,79,85,82,80,79,77,80,79,76,79,73,76,79,72,76,74,73,77,73,72,75,69,72,75,70,70,77,74,83,66,87,70,64,68,40,51,77,42,65,68,46,43,50,52,51,49,50,55,54,42,66,48,23,75,55,64,67,58,31,50,48,51,47,44,49,50,52,34,54,51,48,40,39,59,73,62,60,42,44,64,68,56,50,50,52,51,36,50,50,47,28,42,27,12,60,58,34,54,81,89,36,57,40,44,60,53,43,31,23,58,62,33,46,52,45,39,30,46,45,62,74,37,46,67,47,46,77,58,67,30,53,75,65,34,74,75,56,78,79,68,65,82,85,53,53,78,44,61,72,61,40,66,33,45,50,89,84,62,69,66,50,45,23,39,39,39,34,36,35,22,34,56,86,62,50,53,36,53,65,22,38,37,36,37,38,40,36,38,58,88,35,45,36,40,96,78,31,87,85,44,57,90,67,36,36,33,32,22,34,56,21,39,83,70,3,36,41,37,34,29,41,51,47,50,29,48,34,62,58,81,56,91,46,55,62,22,51,49,33,55,56,20,63,45,68,51,35,29,35,14,42,40,39,38,35,41,40,40,92,56,16,30,50,42,37,23,52,42,27,28,51,80,35,96,31,37,77,52,34,36,45,51,65,58,33,40,84,24,48,36,69,63,37,76,42,90,95,62,37,30,36,36,80,46,73,45,36,29,45,79,37,71,62,55,82,83,74,74,78,49,126,132,84,82,75,76,86,78,78,80,77,77,79,75,78,72,72,79,72,76,73,72,78,73,72,74,69,71,74,67,69,76,73,83,65,89,71,64,69,41,51,76,41,64,67,45,43,51,52,50,48,51,55,54,41,65,48,23,74,55,63,68,59,30,54,50,50,46,43,48,50,52,35,54,52,49,39,40,59,72,64,61,43,45,64,69,55,49,49,51,52,35,51,50,46,28,44,28,13,58,57,35,55,81,90,36,56,40,45,60,52,44,31,21,58,62,34,46,53,44,40,30,44,46,62,74,37,46,67,47,45,76,58,67,30,52,75,64,35,73,75,56,78,79,67,66,82,86,52,52,77,46,62,71,62,39,64,33,45,49,90,84,63,68,64,49,44,22,40,39,40,36,35,35,22,35,55,86,61,50,51,36,54,65,23,39,37,36,37,39,40,35,38,56,89,34,44,37,38,96,77,31,88,86,45,57,88,68,37,37,31,32,22,35,56,20,38,84,71,3,36,40,37,35,31,40,50,47,49,29,47,35,63,58,82,56,91,43,57,61,22,52,50,33,56,56,20,64,45,67,51,36,30,34,12,40,41,38,38,36,41,39,40,92,58,16,31,51,43,36,21,52,43,27,28,54,79,35,96,31,37,76,52,34,35,44,49,63,57,32,39,83,24,47,35,69,63,37,76,41,91,95,63,38,29,36,36,80,48,71,45,35,30,46,80,39,72,61,54,82,82,74,73,79,49,125

pLDDT: mean 87.48, std 22.29, range [19.44, 98.94]

InterPro domains:
  IPR000627 Intradiol ring-cleavage dioxygenase, C-terminal [PF00775] (141-296)
  IPR007535 Catechol dioxygenase, N-terminal [PF04444] (59-128)
  IPR015889 Intradiol ring-cleavage dioxygenase, core [G3DSA:2.60.130.10] (36-318)
  IPR015889 Intradiol ring-cleavage dioxygenase, core [SSF49482] (42-311)
  IPR050770 Intradiol Ring-Cleavage Dioxygenase [PTHR33711] (48-302)

Nearest PDB structures (foldseek):
  3n9t-assembly1_A-2  TM=9.428E-01  e=9.047E-32  Pseudomonas putida
  2azq-assembly1_A-2  TM=7.946E-01  e=1.449E-25  Pseudomonas putida
  2boy-assembly2_B-3  TM=8.508E-01  e=2.825E-23  Rhodococcus opacus
  2boy-assembly3_G  TM=8.372E-01  e=1.730E-23  Rhodococcus opacus
  2boy-assembly4_H  TM=8.232E-01  e=1.024E-22  Rhodococcus opacus